Protein AF-A0A1J4KHI9-F1 (afdb_monomer)

Secondary structure (DSSP, 8-state):
---TT--EEEEETTEEEEE-HHHHHHH-HHHHHHHHHTTGGGPPTT-EEEE--EETTEE----HHHHHHHHHHTTT------GGGHHHHHHHHHHTT-HHHHHHHHHHHHHHT-TT-------S--EEEEPGGG---------TT-----------------------------------PPPP-------------------TT---------------------------------------PPS--PPPEEEEEEEE--SSS--EEEEEETTEEEEEEEEETTEEEEEESS---TT-GGGEEEEEEE-SSEEEEEETTEEEEEEEEE-TTT--EEEEEEEEETTEEEEEEEPPPEEPTTT--EE----TTTT--PPP-TT-EEEE-TTS-EEEEEEEEETTEEEEEE-TTS-HHHHHHHHHHHHH-S---GGG--

Mean predicted aligned error: 17.66 Å

Sequence (438 aa):
MSQPHQTFPIRYHGNTFMVDPNLLRKSSRRFSEAFNSNNLNFAPDGTALLFNSNLSGMNLTFTARNVDNFLKLCQNLPTDVQDSEMKEICIIAKMFQADSIFQTGLSFVQGSIDPSFSVPDFSQTCLSLENSNEHSQNYGEFDLLDNFTQPVNSNSSNFNASNTNFNASNTNFSASNQNLKPRNINSASTNSMGGNIHHVENFDDLEFDDDSESSSDKKESQTKTNTNPINNNDDENDENQNVEIPQNIVIPIVYDIRADKSVMKCNKYVMRRNGKVLLSAKKKSGLIVISRGPDVHLSIKSGHVCRIVQQPLYNEINVEGQKIILKYVRCSNSGAISFRVSFNHEGTQLFWNPKYPKVNPKTGQFSLKLSGAHKHVPVPSRRNAVLINSEGRTTYIVRKMAENFFEAECHPDVDPIIVFALALSSIVGPSIDYSLHS

Nearest PDB structures (foldseek):
  3i3n-assembly1_A  TM=7.740E-01  e=7.113E-02  Homo sapiens
  2zol-assembly3_A-2  TM=1.700E-01  e=2.577E+00  Mus musculus

Structure (mmCIF, N/CA/C/O backbone):
data_AF-A0A1J4KHI9-F1
#
_entry.id   AF-A0A1J4KHI9-F1
#
loop_
_atom_site.group_PDB
_atom_site.id
_atom_site.type_symbol
_atom_site.label_atom_id
_atom_site.label_alt_id
_atom_site.label_comp_id
_atom_site.label_asym_id
_atom_site.label_entity_id
_atom_site.label_seq_id
_atom_site.pdbx_PDB_ins_code
_atom_site.Cartn_x
_atom_site.Cartn_y
_atom_site.Cartn_z
_atom_site.occupancy
_atom_site.B_iso_or_equiv
_atom_site.auth_seq_id
_atom_site.auth_comp_id
_atom_site.auth_asym_id
_atom_site.auth_atom_id
_atom_site.pdbx_PDB_model_num
ATOM 1 N N . MET A 1 1 ? -10.294 -13.152 36.898 1.00 49.97 1 MET A N 1
ATOM 2 C CA . MET A 1 1 ? -9.402 -14.203 37.432 1.00 49.97 1 MET A CA 1
ATOM 3 C C . MET A 1 1 ? -8.955 -15.040 36.250 1.00 49.97 1 MET A C 1
ATOM 5 O O . MET A 1 1 ? -9.825 -15.541 35.549 1.00 49.97 1 MET A O 1
ATOM 9 N N . SER A 1 2 ? -7.655 -15.108 35.961 1.00 53.19 2 SER A N 1
ATOM 10 C CA . SER A 1 2 ? -7.140 -16.011 34.926 1.00 53.19 2 SER A CA 1
ATOM 11 C C . SER A 1 2 ? -7.403 -17.454 35.353 1.00 53.19 2 SER A C 1
ATOM 13 O O . SER A 1 2 ? -7.220 -17.802 36.521 1.00 53.19 2 SER A O 1
ATOM 15 N N . GLN A 1 3 ? -7.886 -18.284 34.429 1.00 66.25 3 GLN A N 1
ATOM 16 C CA . GLN A 1 3 ? -8.019 -19.712 34.700 1.00 66.25 3 GLN A CA 1
ATOM 17 C C . GLN A 1 3 ? -6.617 -20.325 34.874 1.00 66.25 3 GLN A C 1
ATOM 19 O O . GLN A 1 3 ? -5.691 -19.899 34.179 1.00 66.25 3 GLN A O 1
ATOM 24 N N . PRO A 1 4 ? -6.432 -21.317 35.767 1.00 70.50 4 PRO A N 1
ATOM 25 C CA . PRO A 1 4 ? -5.114 -21.806 36.202 1.00 70.50 4 PRO A CA 1
ATOM 26 C C . PRO A 1 4 ?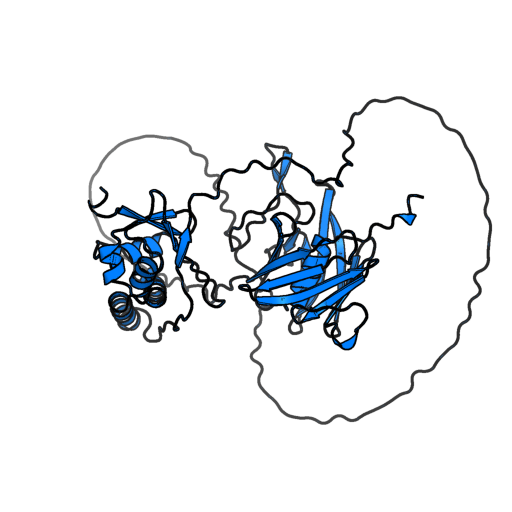 -4.232 -22.442 35.107 1.00 70.50 4 PRO A C 1
ATOM 28 O O . PRO A 1 4 ? -3.116 -22.866 35.397 1.00 70.50 4 PRO A O 1
ATOM 31 N N . HIS A 1 5 ? -4.693 -22.494 33.855 1.00 86.75 5 HIS A N 1
ATOM 32 C CA . HIS A 1 5 ? -4.013 -23.166 32.744 1.00 86.75 5 HIS A CA 1
ATOM 33 C C . HIS A 1 5 ? -3.807 -22.284 31.500 1.00 86.75 5 HIS A C 1
ATOM 35 O O . HIS A 1 5 ? -3.276 -22.759 30.500 1.00 86.75 5 HIS A O 1
ATOM 41 N N . GLN A 1 6 ? -4.161 -20.994 31.556 1.00 92.25 6 GLN A N 1
ATOM 42 C CA . GLN A 1 6 ? -3.912 -20.050 30.460 1.00 92.25 6 GLN A CA 1
ATOM 43 C C . GLN A 1 6 ? -2.478 -19.513 30.509 1.00 92.25 6 GLN A C 1
ATOM 45 O O . GLN A 1 6 ? -2.223 -18.409 30.989 1.00 92.25 6 GLN A O 1
ATOM 50 N N . THR A 1 7 ? -1.529 -20.334 30.066 1.00 92.50 7 THR A N 1
ATOM 51 C CA . THR A 1 7 ? -0.086 -20.101 30.241 1.00 92.50 7 THR A CA 1
ATOM 52 C C . THR A 1 7 ? 0.620 -19.616 28.983 1.00 92.50 7 THR A C 1
ATOM 54 O O . THR A 1 7 ? 1.749 -19.143 29.079 1.00 92.50 7 THR A O 1
ATOM 57 N N . PHE A 1 8 ? -0.013 -19.704 27.811 1.00 92.50 8 PHE A N 1
ATOM 58 C CA . PHE A 1 8 ? 0.641 -19.390 26.544 1.00 92.50 8 PHE A CA 1
ATOM 59 C C . PHE A 1 8 ? 0.089 -18.091 25.930 1.00 92.50 8 PHE A C 1
ATOM 61 O O . PHE A 1 8 ? -1.131 -17.962 25.821 1.00 92.50 8 PHE A O 1
ATOM 68 N N . PRO A 1 9 ? 0.936 -17.127 25.520 1.00 94.50 9 PRO A N 1
ATOM 69 C CA . PRO A 1 9 ? 0.478 -15.887 24.902 1.00 94.50 9 PRO A CA 1
ATOM 70 C C . PRO A 1 9 ? 0.269 -16.024 23.383 1.00 94.50 9 PRO A C 1
ATOM 72 O O . PRO A 1 9 ? 1.150 -16.469 22.644 1.00 94.50 9 PRO A O 1
ATOM 75 N N . ILE A 1 10 ? -0.881 -15.551 22.901 1.00 94.19 10 ILE A N 1
ATOM 76 C CA . ILE A 1 10 ? -1.159 -15.282 21.482 1.00 94.19 10 ILE A CA 1
ATOM 77 C C . ILE A 1 10 ? -1.252 -13.772 21.278 1.00 94.19 10 ILE A C 1
ATOM 79 O O . ILE A 1 10 ? -1.937 -13.088 22.035 1.00 94.19 10 ILE A O 1
ATOM 83 N N . ARG A 1 11 ? -0.582 -13.242 20.253 1.00 92.75 11 ARG A N 1
ATOM 84 C CA . ARG A 1 11 ? -0.546 -11.808 19.948 1.00 92.75 11 ARG A CA 1
ATOM 85 C C . ARG A 1 11 ? -1.284 -11.489 18.657 1.00 92.75 11 ARG A C 1
ATOM 87 O O . ARG A 1 11 ? -1.104 -12.175 17.654 1.00 92.75 11 ARG A O 1
ATOM 94 N N . TYR A 1 12 ? -2.090 -10.431 18.682 1.00 93.00 12 TYR A N 1
ATOM 95 C CA . TYR A 1 12 ? -2.838 -9.942 17.522 1.00 93.00 12 TYR A CA 1
ATOM 96 C C . TYR A 1 12 ? -3.075 -8.429 17.630 1.00 93.00 12 TYR A C 1
ATOM 98 O O . TYR A 1 12 ? -3.654 -7.958 18.610 1.00 93.00 12 TYR A O 1
ATOM 106 N N . HIS A 1 13 ? -2.602 -7.657 16.641 1.00 86.12 13 HIS A N 1
ATOM 107 C CA . HIS A 1 13 ? -2.684 -6.183 16.596 1.00 86.12 13 HIS A CA 1
ATOM 108 C C . HIS A 1 13 ? -2.353 -5.492 17.935 1.00 86.12 13 HIS A C 1
ATOM 110 O O . HIS A 1 13 ? -3.096 -4.640 18.416 1.00 86.12 13 HIS A O 1
ATOM 116 N N . GLY A 1 14 ? -1.252 -5.895 18.577 1.00 85.31 14 GLY A N 1
ATOM 117 C CA . GLY A 1 14 ? -0.797 -5.326 19.854 1.00 85.31 14 GLY A CA 1
ATOM 118 C C . GLY A 1 14 ? -1.519 -5.847 21.104 1.00 85.31 14 GLY A C 1
ATOM 119 O O . GLY A 1 14 ? -1.066 -5.582 22.214 1.00 85.31 14 GLY A O 1
ATOM 120 N N . ASN A 1 15 ? -2.588 -6.631 20.954 1.00 91.94 15 ASN A N 1
ATOM 121 C CA . ASN A 1 15 ? -3.256 -7.304 22.067 1.00 91.94 15 ASN A CA 1
ATOM 122 C C . ASN A 1 15 ? -2.587 -8.651 22.351 1.00 91.94 15 ASN A C 1
ATOM 124 O O . ASN A 1 15 ? -2.115 -9.319 21.430 1.00 91.94 15 ASN A O 1
ATOM 128 N N . THR A 1 16 ? -2.563 -9.052 23.624 1.00 94.19 16 THR A N 1
ATOM 129 C CA . THR A 1 16 ? -2.063 -10.362 24.065 1.00 94.19 16 THR A CA 1
ATOM 130 C C . THR A 1 16 ? -3.185 -11.137 24.747 1.00 94.19 16 THR A C 1
ATOM 132 O O . THR A 1 16 ? -3.760 -10.663 25.723 1.00 94.19 16 THR A O 1
ATOM 135 N N . PHE A 1 17 ? -3.459 -12.339 24.251 1.00 95.19 17 PHE A N 1
ATOM 136 C CA . PHE A 1 17 ? -4.477 -13.255 24.750 1.00 95.19 17 PHE A CA 1
ATOM 137 C C . PHE A 1 17 ? -3.790 -14.455 25.391 1.00 95.19 17 PHE A C 1
ATOM 139 O O . PHE A 1 17 ? -3.015 -15.153 24.736 1.00 95.19 17 PHE A O 1
ATOM 146 N N . MET A 1 18 ? -4.062 -14.694 26.671 1.00 94.88 18 MET A N 1
ATOM 147 C CA . MET A 1 18 ? -3.533 -15.860 27.376 1.00 94.88 18 MET A CA 1
ATOM 148 C C . MET A 1 18 ? -4.454 -17.055 27.151 1.00 94.88 18 MET A C 1
ATOM 150 O O . MET A 1 18 ? -5.661 -16.965 27.376 1.00 94.88 18 MET A O 1
ATOM 154 N N . VAL A 1 19 ? -3.887 -18.177 26.716 1.00 95.25 19 VAL A N 1
ATOM 155 C CA . VAL A 1 19 ? -4.645 -19.373 26.335 1.00 95.25 19 VAL A CA 1
ATOM 156 C C . VAL A 1 19 ? -4.054 -20.640 26.939 1.00 95.25 19 VAL A C 1
ATOM 158 O O . VAL A 1 19 ? -2.863 -20.700 27.251 1.00 95.25 19 VAL A O 1
ATOM 161 N N . ASP A 1 20 ? -4.894 -21.663 27.098 1.00 95.00 20 ASP A N 1
ATOM 162 C CA . ASP A 1 20 ? -4.452 -23.027 27.378 1.00 95.00 20 ASP A CA 1
ATOM 163 C C . ASP A 1 20 ? -4.023 -23.707 26.061 1.00 95.00 20 ASP A C 1
ATOM 165 O O . ASP A 1 20 ? -4.872 -23.995 25.203 1.00 95.00 20 ASP A O 1
ATOM 169 N N . PRO A 1 21 ? -2.721 -23.993 25.873 1.00 93.94 21 PRO A N 1
ATOM 170 C CA . PRO A 1 21 ? -2.224 -24.585 24.637 1.00 93.94 21 PRO A CA 1
ATOM 171 C C . PRO A 1 21 ? -2.763 -26.005 24.403 1.00 93.94 21 PRO A C 1
ATOM 173 O O . PRO A 1 21 ? -2.894 -26.427 23.256 1.00 93.94 21 PRO A O 1
ATOM 176 N N . ASN A 1 22 ? -3.107 -26.767 25.446 1.00 94.25 22 ASN A N 1
ATOM 177 C CA . ASN A 1 22 ? -3.648 -28.119 25.282 1.00 94.25 22 ASN A CA 1
ATOM 178 C C . ASN A 1 22 ? -5.052 -28.087 24.684 1.00 94.25 22 ASN A C 1
ATOM 180 O O . ASN A 1 22 ? -5.354 -28.861 23.773 1.00 94.25 22 ASN A O 1
ATOM 184 N N . LEU A 1 23 ? -5.892 -27.174 25.172 1.00 95.69 23 LEU A N 1
ATOM 185 C CA . LEU A 1 23 ? -7.250 -27.012 24.667 1.00 95.69 23 LEU A CA 1
ATOM 186 C C . LEU A 1 23 ? -7.248 -26.481 23.232 1.00 95.69 23 LEU A C 1
ATOM 188 O O . LEU A 1 23 ? -7.952 -27.031 22.388 1.00 95.69 23 LEU A O 1
ATOM 192 N N . LEU A 1 24 ? -6.389 -25.504 22.924 1.00 95.50 24 LEU A N 1
ATOM 193 C CA . LEU A 1 24 ? -6.248 -24.972 21.565 1.00 95.50 24 LEU A CA 1
ATOM 194 C C . LEU A 1 24 ? -5.790 -26.023 20.548 1.00 95.50 24 LEU A C 1
ATOM 196 O O . LEU A 1 24 ? -6.350 -26.111 19.457 1.00 95.50 24 LEU A O 1
ATOM 200 N N . ARG A 1 25 ? -4.796 -26.854 20.897 1.00 95.31 25 ARG A N 1
ATOM 201 C CA . ARG A 1 25 ? -4.344 -27.957 20.027 1.00 95.31 25 ARG A CA 1
ATOM 202 C C . ARG A 1 25 ? -5.456 -28.958 19.733 1.00 95.31 25 ARG A C 1
ATOM 204 O O . ARG A 1 25 ? -5.488 -29.542 18.655 1.00 95.31 25 ARG A O 1
ATOM 211 N N . LYS A 1 26 ? -6.343 -29.184 20.704 1.00 96.75 26 LYS A N 1
ATOM 212 C CA . LYS A 1 26 ? -7.462 -30.117 20.565 1.00 96.75 26 LYS A CA 1
ATOM 213 C C . LYS A 1 26 ? -8.580 -29.543 19.694 1.00 96.75 26 LYS A C 1
ATOM 215 O O . LYS A 1 26 ? -9.210 -30.300 18.962 1.00 96.75 26 LYS A O 1
ATOM 220 N N . SER A 1 27 ? -8.839 -28.241 19.784 1.00 97.25 27 SER A N 1
ATOM 221 C CA . SER A 1 27 ? -9.936 -27.582 19.066 1.00 97.25 27 SER A CA 1
ATOM 222 C C . SER A 1 27 ? -9.575 -27.124 17.653 1.00 97.25 27 SER A C 1
ATOM 224 O O . SER A 1 27 ? -10.480 -26.941 16.845 1.00 97.25 27 SER A O 1
ATOM 226 N N . SER A 1 28 ? -8.287 -26.978 17.325 1.00 97.38 28 SER A N 1
ATOM 227 C CA . SER A 1 28 ? -7.820 -26.478 16.027 1.00 97.38 28 SER A CA 1
ATOM 228 C C . SER A 1 28 ? -6.613 -27.255 15.509 1.00 97.38 28 SER A C 1
ATOM 230 O O . SER A 1 28 ? -5.569 -27.359 16.163 1.00 97.38 28 SER A O 1
ATOM 232 N N . ARG A 1 29 ? -6.723 -27.724 14.262 1.00 96.06 29 ARG A N 1
ATOM 233 C CA . ARG A 1 29 ? -5.625 -28.415 13.577 1.00 96.06 29 ARG A CA 1
ATOM 234 C C . ARG A 1 29 ? -4.435 -27.492 13.323 1.00 96.06 29 ARG A C 1
ATOM 236 O O . ARG A 1 29 ? -3.304 -27.904 13.558 1.00 96.06 29 ARG A O 1
ATOM 243 N N . ARG A 1 30 ? -4.674 -26.231 12.940 1.00 93.38 30 ARG A N 1
ATOM 244 C CA . ARG A 1 30 ? -3.602 -25.245 12.716 1.00 93.38 30 ARG A CA 1
ATOM 245 C C . ARG A 1 30 ? -2.830 -24.920 13.989 1.00 93.38 30 ARG A C 1
ATOM 247 O O . ARG A 1 30 ? -1.606 -24.831 13.933 1.00 93.38 30 ARG A O 1
ATOM 254 N N . PHE A 1 31 ? -3.505 -24.784 15.134 1.00 94.75 31 PHE A N 1
ATOM 255 C CA . PHE A 1 31 ? -2.802 -24.641 16.409 1.00 94.75 31 PHE A CA 1
ATOM 256 C C . PHE A 1 31 ? -2.003 -25.908 16.729 1.00 94.75 31 PHE A C 1
ATOM 258 O O . PHE A 1 31 ? -0.826 -25.801 17.059 1.00 94.75 31 PHE A O 1
ATOM 265 N N . SER A 1 32 ? -2.586 -27.100 16.561 1.00 94.38 32 SER A N 1
ATOM 266 C CA . SER A 1 32 ? -1.867 -28.373 16.732 1.00 94.38 32 SER A CA 1
ATOM 267 C C . SER A 1 32 ? -0.575 -28.438 15.912 1.00 94.38 32 SER A C 1
ATOM 269 O O . SER A 1 32 ? 0.496 -28.685 16.466 1.00 94.38 32 SER A O 1
ATOM 271 N N . GLU A 1 33 ? -0.650 -28.126 14.618 1.00 92.44 33 GLU A N 1
ATOM 272 C CA . GLU A 1 33 ? 0.505 -28.039 13.721 1.00 92.44 33 GLU A CA 1
ATOM 273 C C . GLU A 1 33 ? 1.526 -27.007 14.214 1.00 92.44 33 GLU A C 1
ATOM 275 O O . GLU A 1 33 ? 2.690 -27.349 14.401 1.00 92.44 33 GLU A O 1
ATOM 280 N N . ALA A 1 34 ? 1.100 -25.775 14.506 1.00 89.44 34 ALA A N 1
ATOM 281 C CA . ALA A 1 34 ? 1.994 -24.705 14.948 1.00 89.44 34 ALA A CA 1
ATOM 282 C C . ALA A 1 34 ? 2.731 -25.043 16.256 1.00 89.44 34 ALA A C 1
ATOM 284 O O . ALA A 1 34 ? 3.924 -24.761 16.380 1.00 89.44 34 ALA A O 1
ATOM 285 N N . PHE A 1 35 ? 2.056 -25.674 17.221 1.00 89.00 35 PHE A N 1
ATOM 286 C CA . PHE A 1 35 ? 2.678 -26.110 18.473 1.00 89.00 35 PHE A CA 1
ATOM 287 C C . PHE A 1 35 ? 3.659 -27.273 18.269 1.00 89.00 35 PHE A C 1
ATOM 289 O O . PHE A 1 35 ? 4.725 -27.286 18.889 1.00 89.00 35 PHE A O 1
ATOM 296 N N . ASN A 1 36 ? 3.332 -28.222 17.387 1.00 88.56 36 ASN A N 1
ATOM 297 C CA . ASN A 1 36 ? 4.171 -29.392 17.124 1.00 88.56 36 ASN A CA 1
ATOM 298 C C . ASN A 1 36 ? 5.398 -29.049 16.265 1.00 88.56 36 ASN A C 1
ATOM 300 O O . ASN A 1 36 ? 6.500 -29.493 16.572 1.00 88.56 36 ASN A O 1
ATOM 304 N N . SER A 1 37 ? 5.236 -28.236 15.218 1.00 83.06 37 SER A N 1
ATOM 305 C CA . SER A 1 37 ? 6.321 -27.866 14.299 1.00 83.06 37 SER A CA 1
ATOM 306 C C . SER A 1 37 ? 7.402 -27.010 14.955 1.00 83.06 37 SER A C 1
ATOM 308 O O . SER A 1 37 ? 8.563 -27.091 14.567 1.00 83.06 37 SER A O 1
ATOM 310 N N . ASN A 1 38 ? 7.038 -26.208 15.955 1.00 75.56 38 ASN A N 1
ATOM 311 C CA . ASN A 1 38 ? 7.952 -25.261 16.592 1.00 75.56 38 ASN A CA 1
ATOM 312 C C . ASN A 1 38 ? 8.567 -25.785 17.904 1.00 75.56 38 ASN A C 1
ATOM 314 O O . ASN A 1 38 ? 9.221 -25.020 18.607 1.00 75.56 38 ASN A O 1
ATOM 318 N N . ASN A 1 39 ? 8.355 -27.061 18.265 1.00 74.94 39 ASN A N 1
ATOM 319 C CA . ASN A 1 39 ? 8.788 -27.639 19.550 1.00 74.94 39 ASN A CA 1
ATOM 320 C C . ASN A 1 39 ? 8.387 -26.782 20.772 1.00 74.94 39 ASN A C 1
ATOM 322 O O . ASN A 1 39 ? 9.093 -26.731 21.780 1.00 74.94 39 ASN A O 1
ATOM 326 N N . LEU A 1 40 ? 7.219 -26.132 20.701 1.00 72.19 40 LEU A N 1
ATOM 327 C CA . LEU A 1 40 ? 6.768 -25.140 21.686 1.00 72.19 40 LEU A CA 1
ATOM 328 C C . LEU A 1 40 ? 6.477 -25.727 23.075 1.00 72.19 40 LEU A C 1
ATOM 330 O O . LEU A 1 40 ? 6.295 -24.977 24.027 1.00 72.19 40 LEU A O 1
ATOM 334 N N . ASN A 1 41 ? 6.494 -27.055 23.224 1.00 63.06 41 ASN A N 1
ATOM 335 C CA . ASN A 1 41 ? 6.430 -27.709 24.534 1.00 63.06 41 ASN A CA 1
ATOM 336 C C . ASN A 1 41 ? 7.620 -27.329 25.449 1.00 63.06 41 ASN A C 1
ATOM 338 O O . ASN A 1 41 ? 7.532 -27.543 26.654 1.00 63.06 41 ASN A O 1
ATOM 342 N N . PHE A 1 42 ? 8.707 -26.771 24.894 1.00 58.62 42 PHE A N 1
ATOM 343 C CA . PHE A 1 42 ? 9.913 -26.339 25.618 1.00 58.62 42 PHE A CA 1
ATOM 344 C C . PHE A 1 42 ? 10.292 -24.878 25.338 1.00 58.62 42 PHE A C 1
ATOM 346 O O . PHE A 1 42 ? 11.461 -24.509 25.451 1.00 58.62 42 PHE A O 1
ATOM 353 N N . ALA A 1 43 ? 9.334 -24.058 24.901 1.00 61.00 43 ALA A N 1
ATOM 354 C CA . ALA A 1 43 ? 9.630 -22.686 24.514 1.00 61.00 43 ALA A CA 1
ATOM 355 C C . ALA A 1 43 ? 10.197 -21.899 25.710 1.00 61.00 43 ALA A C 1
ATOM 357 O O . ALA A 1 43 ? 9.613 -21.964 26.794 1.00 61.00 43 ALA A O 1
ATOM 358 N N . PRO A 1 44 ? 11.307 -21.159 25.542 1.00 65.25 44 PRO A N 1
ATOM 359 C CA . PRO A 1 44 ? 11.802 -20.275 26.586 1.00 65.25 44 PRO A CA 1
ATOM 360 C C . PRO A 1 44 ? 10.761 -19.200 26.924 1.00 65.25 44 PRO A C 1
ATOM 362 O O . PRO A 1 44 ? 9.935 -18.822 26.079 1.00 65.25 44 PRO A O 1
ATOM 365 N N . ASP A 1 45 ? 10.831 -18.700 28.159 1.00 70.88 45 ASP A N 1
ATOM 366 C CA . ASP A 1 45 ? 9.985 -17.615 28.650 1.00 70.88 45 ASP A CA 1
ATOM 367 C C . ASP A 1 45 ? 9.966 -16.446 27.651 1.00 70.88 45 ASP A C 1
ATOM 369 O O . ASP A 1 45 ? 11.004 -15.962 27.196 1.00 70.88 45 ASP A O 1
ATOM 373 N N . GLY A 1 46 ? 8.760 -15.998 27.294 1.00 75.12 46 GLY A N 1
ATOM 374 C CA . GLY A 1 46 ? 8.551 -14.889 26.359 1.00 75.12 46 GLY A CA 1
ATOM 375 C C . GLY A 1 46 ? 8.281 -15.284 24.905 1.00 75.12 46 GLY A C 1
ATOM 376 O O . GLY A 1 46 ? 8.095 -14.392 24.080 1.00 75.12 46 GLY A O 1
ATOM 377 N N . THR A 1 47 ? 8.205 -16.578 24.581 1.00 84.38 47 THR A N 1
ATOM 378 C CA . THR A 1 47 ? 7.755 -17.025 23.252 1.00 84.38 47 THR A CA 1
ATOM 379 C C . THR A 1 47 ? 6.249 -16.798 23.083 1.00 84.38 47 THR A C 1
ATOM 381 O O . THR A 1 47 ? 5.465 -17.189 23.948 1.00 84.38 47 THR A O 1
ATOM 384 N N . ALA A 1 48 ? 5.835 -16.206 21.959 1.00 87.31 48 ALA A N 1
ATOM 385 C CA . ALA A 1 48 ? 4.428 -15.996 21.614 1.00 87.31 48 ALA A CA 1
ATOM 386 C C . ALA A 1 48 ? 4.117 -16.469 20.188 1.00 87.31 48 ALA A C 1
ATOM 388 O O . ALA A 1 48 ? 4.982 -16.468 19.308 1.00 87.31 48 ALA A O 1
ATOM 389 N N . LEU A 1 49 ? 2.860 -16.851 19.953 1.00 87.94 49 LEU A N 1
ATOM 390 C CA . LEU A 1 49 ? 2.345 -17.042 18.597 1.00 87.94 49 LEU A CA 1
ATOM 391 C C . LEU A 1 49 ? 1.708 -15.743 18.108 1.00 87.94 49 LEU A C 1
ATOM 393 O O . LEU A 1 49 ? 0.822 -15.194 18.762 1.00 87.94 49 LEU A O 1
ATOM 397 N N . LEU A 1 50 ? 2.136 -15.280 16.940 1.00 85.06 50 LEU A N 1
ATOM 398 C CA . LEU A 1 50 ? 1.539 -14.151 16.247 1.00 85.06 50 LEU A CA 1
ATOM 399 C C . LEU A 1 50 ? 0.412 -14.655 15.344 1.00 85.06 50 LEU A C 1
ATOM 401 O O . LEU A 1 50 ? 0.631 -15.490 14.461 1.00 85.06 50 LEU A O 1
ATOM 405 N N . PHE A 1 51 ? -0.790 -14.142 15.577 1.00 88.69 51 PHE A N 1
ATOM 406 C CA . PHE A 1 51 ? -1.947 -14.353 14.720 1.00 88.69 51 PHE A CA 1
ATOM 407 C C . PHE A 1 51 ? -1.830 -13.414 13.517 1.00 88.69 51 PHE A C 1
ATOM 409 O O . PHE A 1 51 ? -1.918 -12.195 13.658 1.00 88.69 51 PHE A O 1
ATOM 416 N N . ASN A 1 52 ? -1.669 -13.987 12.327 1.00 81.12 52 ASN A N 1
ATOM 417 C CA . ASN A 1 52 ? -1.615 -13.255 11.068 1.00 81.12 52 ASN A CA 1
ATOM 418 C C . ASN A 1 52 ? -2.936 -13.429 10.322 1.00 81.12 52 ASN A C 1
ATOM 420 O O . ASN A 1 52 ? -3.260 -14.524 9.860 1.00 81.12 52 ASN A O 1
ATOM 424 N N . SER A 1 53 ? -3.686 -12.341 10.173 1.00 76.25 53 SER A N 1
ATOM 425 C CA . SER A 1 53 ? -4.943 -12.335 9.420 1.00 76.25 53 SER A CA 1
ATOM 426 C C . SER A 1 53 ? -4.763 -12.014 7.926 1.00 76.25 53 SER A C 1
ATOM 428 O O . SER A 1 53 ? -5.691 -12.174 7.136 1.00 76.25 53 SER A O 1
ATOM 430 N N . ASN A 1 54 ? -3.541 -11.664 7.510 1.00 66.44 54 ASN A N 1
ATOM 431 C CA . ASN A 1 54 ? -3.157 -11.477 6.111 1.00 66.44 54 ASN A CA 1
ATOM 432 C C . ASN A 1 54 ? -2.996 -12.831 5.394 1.00 66.44 54 ASN A C 1
ATOM 434 O O . ASN A 1 54 ? -1.893 -13.375 5.333 1.00 66.44 54 ASN A O 1
ATOM 438 N N . LEU A 1 55 ? -4.080 -13.381 4.833 1.00 60.28 55 LEU A N 1
ATOM 439 C CA . LEU A 1 55 ? -4.047 -14.623 4.048 1.00 60.28 55 LEU A CA 1
ATOM 440 C C . LEU A 1 55 ? -4.421 -14.380 2.583 1.00 60.28 55 LEU A C 1
ATOM 442 O O . LEU A 1 55 ? -5.437 -13.769 2.274 1.00 60.28 55 LEU A O 1
ATOM 446 N N . SER A 1 56 ? -3.628 -14.930 1.657 1.00 50.06 56 SER A N 1
ATOM 447 C CA . SER A 1 56 ? -3.986 -15.114 0.237 1.00 50.06 56 SER A CA 1
ATOM 448 C C . SER A 1 56 ? -4.527 -13.878 -0.502 1.00 50.06 56 SER A C 1
ATOM 450 O O . SER A 1 56 ? -5.278 -14.014 -1.462 1.00 50.06 56 SER A O 1
ATOM 452 N N . GLY A 1 57 ? -4.122 -12.668 -0.108 1.00 51.06 57 GLY A N 1
ATOM 453 C CA . GLY A 1 57 ? -4.590 -11.434 -0.749 1.00 51.06 57 GLY A CA 1
ATOM 454 C C . GLY A 1 57 ? -5.981 -10.970 -0.309 1.00 51.06 57 GLY A C 1
ATOM 455 O O . GLY A 1 57 ? -6.447 -9.965 -0.836 1.00 51.06 57 GLY A O 1
ATOM 456 N N . MET A 1 58 ? -6.595 -11.645 0.666 1.00 53.97 58 MET A N 1
ATOM 457 C CA . MET A 1 58 ? -7.716 -11.126 1.441 1.00 53.97 58 MET A CA 1
ATOM 458 C C . MET A 1 58 ? -7.146 -10.488 2.706 1.00 53.97 58 MET A C 1
ATOM 460 O O . MET A 1 58 ? -6.510 -11.160 3.519 1.00 53.97 58 MET A O 1
ATOM 464 N N . ASN A 1 59 ? -7.324 -9.178 2.854 1.00 58.69 59 ASN A N 1
ATOM 465 C CA . ASN A 1 59 ? -6.920 -8.484 4.069 1.00 58.69 59 ASN A CA 1
ATOM 466 C C . ASN A 1 59 ? -8.039 -8.612 5.103 1.00 58.69 59 ASN A C 1
ATOM 468 O O . ASN A 1 59 ? -8.821 -7.696 5.310 1.00 58.69 59 ASN A O 1
ATOM 472 N N . LEU A 1 60 ? -8.186 -9.797 5.685 1.00 77.06 60 LEU A N 1
ATOM 473 C CA . LEU A 1 60 ? -9.187 -9.996 6.721 1.00 77.06 60 LEU A CA 1
ATOM 474 C C . LEU A 1 60 ? -8.693 -9.281 7.979 1.00 77.06 60 LEU A C 1
ATOM 476 O O . LEU A 1 60 ? -7.651 -9.629 8.526 1.00 77.06 60 LEU A O 1
ATOM 480 N N . THR A 1 61 ? -9.413 -8.266 8.437 1.00 80.44 61 THR A N 1
ATOM 481 C CA . THR A 1 61 ? -9.141 -7.615 9.721 1.00 80.44 61 THR A CA 1
ATOM 482 C C . THR A 1 61 ? -10.257 -7.970 10.681 1.00 80.44 61 THR A C 1
ATOM 484 O O . THR A 1 61 ? -11.392 -7.545 10.498 1.00 80.44 61 THR A O 1
ATOM 487 N N . PHE A 1 62 ? -9.931 -8.744 11.709 1.00 92.19 62 PHE A N 1
ATOM 488 C CA . PHE A 1 62 ? -10.854 -9.070 12.791 1.00 92.19 62 PHE A CA 1
ATOM 489 C C . PHE A 1 62 ? -10.696 -8.079 13.934 1.00 92.19 62 PHE A C 1
ATOM 491 O O . PHE A 1 62 ? -9.591 -7.592 14.205 1.00 92.19 62 PHE A O 1
ATOM 498 N N . THR A 1 63 ? -11.776 -7.830 14.663 1.00 91.31 63 THR A N 1
ATOM 499 C CA . THR A 1 63 ? -11.685 -7.094 15.925 1.00 91.31 63 THR A CA 1
ATOM 500 C C . THR A 1 63 ? -10.949 -7.931 16.980 1.00 91.31 63 THR A C 1
ATOM 502 O O . THR A 1 63 ? -11.001 -9.163 16.978 1.00 91.31 63 THR A O 1
ATOM 505 N N . ALA A 1 64 ? -10.283 -7.272 17.934 1.00 93.19 64 ALA A N 1
ATOM 506 C CA . ALA A 1 64 ? -9.657 -7.962 19.069 1.00 93.19 64 ALA A CA 1
ATOM 507 C C . ALA A 1 64 ? -10.676 -8.796 19.874 1.00 93.19 64 ALA A C 1
ATOM 509 O O . ALA A 1 64 ? -10.333 -9.854 20.395 1.00 93.19 64 ALA A O 1
ATOM 510 N N . ARG A 1 65 ? -11.936 -8.342 19.921 1.00 96.56 65 ARG A N 1
ATOM 511 C CA . ARG A 1 65 ? -13.059 -9.030 20.565 1.00 96.56 65 ARG A CA 1
ATOM 512 C C . ARG A 1 65 ? -13.419 -10.339 19.861 1.00 96.56 65 ARG A C 1
ATOM 514 O O . ARG A 1 65 ? -13.554 -11.355 20.534 1.00 96.56 65 ARG A O 1
ATOM 521 N N . ASN A 1 66 ? -13.504 -10.346 18.531 1.00 96.88 66 ASN A N 1
ATOM 522 C CA . ASN A 1 66 ? -13.809 -11.565 17.775 1.00 96.88 66 ASN A CA 1
ATOM 523 C C . ASN A 1 66 ? -12.687 -12.601 17.893 1.00 96.88 66 ASN A C 1
ATOM 525 O O . ASN A 1 66 ? -12.961 -13.793 18.039 1.00 96.88 66 ASN A O 1
ATOM 529 N N . VAL A 1 67 ? -11.428 -12.154 17.925 1.00 97.00 67 VAL A N 1
ATOM 530 C CA . VAL A 1 67 ? -10.288 -13.039 18.203 1.00 97.00 67 VAL A CA 1
ATOM 531 C C . VAL A 1 67 ? -10.365 -13.610 19.623 1.00 97.00 67 VAL A C 1
ATOM 533 O O . VAL A 1 67 ? -10.243 -14.822 19.785 1.00 97.00 67 VAL A O 1
ATOM 536 N N . ASP A 1 68 ? -10.626 -12.787 20.642 1.00 97.31 68 ASP A N 1
ATOM 537 C CA . ASP A 1 68 ? -10.788 -13.248 22.030 1.00 97.31 68 ASP A CA 1
ATOM 538 C C . ASP A 1 68 ? -11.921 -14.273 22.175 1.00 97.31 68 ASP A C 1
ATOM 540 O O . ASP A 1 68 ? -11.732 -15.347 22.749 1.00 97.31 68 ASP A O 1
ATOM 544 N N . ASN A 1 69 ? -13.088 -13.981 21.598 1.00 98.06 69 ASN A N 1
ATOM 545 C CA . ASN A 1 69 ? -14.241 -14.874 21.623 1.00 98.06 69 ASN A CA 1
ATOM 546 C C . ASN A 1 69 ? -13.946 -16.201 20.916 1.00 98.06 69 ASN A C 1
ATOM 548 O O . ASN A 1 69 ? -14.217 -17.262 21.475 1.00 98.06 69 ASN A O 1
ATOM 552 N N . PHE A 1 70 ? -13.307 -16.180 19.745 1.00 98.12 70 PHE A N 1
ATOM 553 C CA . PHE A 1 70 ? -12.864 -17.404 19.078 1.00 98.12 70 PHE A CA 1
ATOM 554 C C . PHE A 1 70 ? -11.894 -18.227 19.946 1.00 98.12 70 PHE A C 1
ATOM 556 O O . PHE A 1 70 ? -12.047 -19.446 20.075 1.00 98.12 70 PHE A O 1
ATOM 563 N N . LEU A 1 71 ? -10.914 -17.576 20.580 1.00 97.50 71 LEU A N 1
ATOM 564 C CA . LEU A 1 71 ? -9.956 -18.246 21.463 1.00 97.50 71 LEU A CA 1
ATOM 565 C C . LEU A 1 71 ? -10.633 -18.824 22.714 1.00 97.50 71 LEU A C 1
ATOM 567 O O . LEU A 1 71 ? -10.253 -19.906 23.167 1.00 97.50 71 LEU A O 1
ATOM 571 N N . LYS A 1 72 ? -11.647 -18.153 23.267 1.00 97.25 72 LYS A N 1
ATOM 572 C CA . LYS A 1 72 ? -12.475 -18.674 24.366 1.00 97.25 72 LYS A CA 1
ATOM 573 C C . LYS A 1 72 ? -13.307 -19.880 23.931 1.00 97.25 72 LYS A C 1
ATOM 575 O O . LYS A 1 72 ? -13.302 -20.885 24.643 1.00 97.25 72 LYS A O 1
ATOM 580 N N . LEU A 1 73 ? -13.926 -19.840 22.748 1.00 97.88 73 LEU A N 1
ATOM 581 C CA . LEU A 1 73 ? -14.650 -20.982 22.170 1.00 97.88 73 LEU A CA 1
ATOM 582 C C . LEU A 1 73 ? -13.730 -22.198 21.990 1.00 97.88 73 LEU A C 1
ATOM 584 O O . LEU A 1 73 ? -14.095 -23.310 22.365 1.00 97.88 73 LEU A O 1
ATOM 588 N N . CYS A 1 74 ? -12.495 -21.991 21.523 1.00 97.62 74 CYS A N 1
ATOM 589 C CA . CYS A 1 74 ? -11.479 -23.047 21.414 1.00 97.62 74 CYS A CA 1
ATOM 590 C C . CYS A 1 74 ? -11.130 -23.715 22.757 1.00 97.62 74 CYS A C 1
ATOM 592 O O . CYS A 1 74 ? -10.595 -24.826 22.772 1.00 97.62 74 CYS A O 1
ATOM 594 N N . GLN A 1 75 ? -11.414 -23.044 23.874 1.00 96.31 75 GLN A N 1
ATOM 595 C CA . GLN A 1 75 ? -11.156 -23.497 25.241 1.00 96.31 75 GLN A CA 1
ATOM 596 C C . GLN A 1 75 ? -12.437 -23.936 25.973 1.00 96.31 75 GLN A C 1
ATOM 598 O O . GLN A 1 75 ? -12.367 -24.282 27.149 1.00 96.31 75 GLN A O 1
ATOM 603 N N . ASN A 1 76 ? -13.595 -23.946 25.299 1.00 96.19 76 ASN A N 1
ATOM 604 C CA . ASN A 1 76 ? -14.916 -24.156 25.908 1.00 96.19 76 ASN A CA 1
ATOM 605 C C . ASN A 1 76 ? -15.205 -23.196 27.078 1.00 96.19 76 ASN A C 1
ATOM 607 O O . ASN A 1 76 ? -15.840 -23.572 28.065 1.00 96.19 76 ASN A O 1
ATOM 611 N N . LEU A 1 77 ? -14.706 -21.964 26.990 1.00 95.69 77 LEU A N 1
ATOM 612 C CA . LEU A 1 77 ? -14.993 -20.916 27.963 1.00 95.69 77 LEU A CA 1
ATOM 613 C C . LEU A 1 77 ? -16.263 -20.152 27.559 1.00 95.69 77 LEU A C 1
ATOM 615 O O . LEU A 1 77 ? -16.546 -20.047 26.365 1.00 95.69 77 LEU A O 1
ATOM 619 N N . PRO A 1 78 ? -17.016 -19.590 28.523 1.00 96.44 78 PRO A N 1
ATOM 620 C CA . PRO A 1 78 ? -18.172 -18.753 28.219 1.00 96.44 78 PRO A CA 1
ATOM 621 C C . PRO A 1 78 ? -17.801 -17.550 27.344 1.00 96.44 78 PR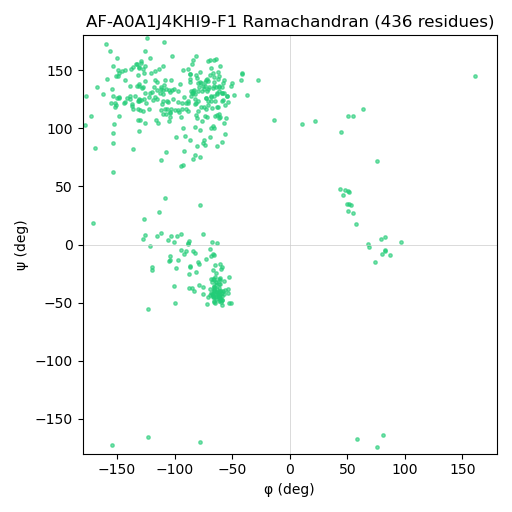O A C 1
ATOM 623 O O . PRO A 1 78 ? -16.782 -16.892 27.579 1.00 96.44 78 PRO A O 1
ATOM 626 N N . THR A 1 79 ? -18.660 -17.241 26.375 1.00 96.31 79 THR A N 1
ATOM 627 C CA . THR A 1 79 ? -18.529 -16.094 25.467 1.00 96.31 79 THR A CA 1
ATOM 628 C C . THR A 1 79 ? -19.862 -15.386 25.297 1.00 96.31 79 THR A C 1
ATOM 630 O O . THR A 1 79 ? -20.910 -16.021 25.369 1.00 96.31 79 THR A O 1
ATOM 633 N N . ASP A 1 80 ? -19.813 -14.097 24.994 1.00 96.06 80 ASP A N 1
ATOM 634 C CA . ASP A 1 80 ? -20.954 -13.229 24.702 1.00 96.06 80 ASP A CA 1
ATOM 635 C C . ASP A 1 80 ? -21.014 -12.864 23.205 1.00 96.06 80 ASP A C 1
ATOM 637 O O . ASP A 1 80 ? -21.279 -11.711 22.853 1.00 96.06 80 ASP A O 1
ATOM 641 N N . VAL A 1 81 ? -20.720 -13.843 22.334 1.00 96.75 81 VAL A N 1
ATOM 642 C CA . VAL A 1 81 ? -20.747 -13.680 20.870 1.00 96.75 81 VAL A CA 1
ATOM 643 C C . VAL A 1 81 ? -22.136 -13.235 20.435 1.00 96.75 81 VAL A C 1
ATOM 645 O O . VAL A 1 81 ? -23.121 -13.910 20.728 1.00 96.75 81 VAL A O 1
ATOM 648 N N . GLN A 1 82 ? -22.192 -12.111 19.731 1.00 96.56 82 GLN A N 1
ATOM 649 C CA . GLN A 1 82 ? -23.422 -11.582 19.151 1.00 96.56 82 GLN A CA 1
ATOM 650 C C . GLN A 1 82 ? -23.696 -12.220 17.785 1.00 96.56 82 GLN A C 1
ATOM 652 O O . GLN A 1 82 ? -22.771 -12.622 17.077 1.00 96.56 82 GLN A O 1
ATOM 657 N N . ASP A 1 83 ? -24.961 -12.244 17.366 1.00 96.44 83 ASP A N 1
ATOM 658 C CA . ASP A 1 83 ? -25.363 -12.783 16.059 1.00 96.44 83 ASP A CA 1
ATOM 659 C C . ASP A 1 83 ? -24.615 -12.098 14.903 1.00 96.44 83 ASP A C 1
ATOM 661 O O . ASP A 1 83 ? -24.138 -12.760 13.978 1.00 96.44 83 ASP A O 1
ATOM 665 N N . SER A 1 84 ? -24.408 -10.781 15.005 1.00 94.06 84 SER A N 1
ATOM 666 C CA . SER A 1 84 ? -23.639 -9.985 14.040 1.00 94.06 84 SER A CA 1
ATOM 667 C C . SER A 1 84 ? -22.156 -10.373 13.953 1.00 94.06 84 SER A C 1
ATOM 669 O O . SER A 1 84 ? -21.537 -10.187 12.908 1.00 94.06 84 SER A O 1
ATOM 671 N N . GLU A 1 85 ? -21.583 -10.959 15.009 1.00 96.12 85 GLU A N 1
ATOM 672 C CA . GLU A 1 85 ? -20.180 -11.391 15.074 1.00 96.12 85 GLU A CA 1
ATOM 673 C C . GLU A 1 85 ? -19.983 -12.812 14.514 1.00 96.12 85 GLU A C 1
ATOM 675 O O . GLU A 1 85 ? -18.867 -13.202 14.159 1.00 96.12 85 GLU A O 1
ATOM 680 N N . MET A 1 86 ? -21.054 -13.608 14.394 1.00 97.19 86 MET A N 1
ATOM 681 C CA . MET A 1 86 ? -20.942 -15.037 14.088 1.00 97.19 86 MET A CA 1
ATOM 682 C C . MET A 1 86 ? -20.342 -15.318 12.703 1.00 97.19 86 MET A C 1
ATOM 684 O O . MET A 1 86 ? -19.608 -16.296 12.533 1.00 97.19 86 MET A O 1
ATOM 688 N N . LYS A 1 87 ? -20.587 -14.447 11.713 1.00 96.00 87 LYS A N 1
ATOM 689 C CA . LYS A 1 87 ? -19.965 -14.556 10.381 1.00 96.00 87 LYS A CA 1
ATOM 690 C C . LYS A 1 87 ? -18.439 -14.454 10.466 1.00 96.00 87 LYS A C 1
ATOM 692 O O . LYS A 1 87 ? -17.742 -15.288 9.888 1.00 96.00 87 LYS A O 1
ATOM 697 N N . GLU A 1 88 ? -17.911 -13.497 11.231 1.00 95.25 88 GLU A N 1
ATOM 698 C CA . GLU A 1 88 ? -16.465 -13.358 11.449 1.00 95.25 88 GLU A CA 1
ATOM 699 C C . GLU A 1 88 ? -15.890 -14.540 12.235 1.00 95.25 88 GLU A C 1
ATOM 701 O O . GLU A 1 88 ? -14.855 -15.084 11.846 1.00 95.25 88 GLU A O 1
ATOM 706 N N . ILE A 1 89 ? -16.581 -15.003 13.283 1.00 97.88 89 ILE A N 1
ATOM 707 C CA . ILE A 1 89 ? -16.173 -16.196 14.042 1.00 97.88 89 ILE A CA 1
ATOM 708 C C . ILE A 1 89 ? -16.068 -17.421 13.125 1.00 97.88 89 ILE A C 1
ATOM 710 O O . ILE A 1 89 ? -15.107 -18.185 13.237 1.00 97.88 89 ILE A O 1
ATOM 714 N N . CYS A 1 90 ? -16.994 -17.593 12.176 1.00 97.62 90 CYS A N 1
ATOM 715 C CA . CYS A 1 90 ? -16.924 -18.666 11.183 1.00 97.62 90 CYS A CA 1
ATOM 716 C C . CYS A 1 90 ? -15.683 -18.548 10.291 1.00 97.62 90 CYS A C 1
ATOM 718 O O . CYS A 1 90 ? -15.014 -19.552 10.040 1.00 97.62 90 CYS A O 1
ATOM 720 N N . ILE A 1 91 ? -15.348 -17.337 9.835 1.00 94.25 91 ILE A N 1
ATOM 721 C CA . ILE A 1 91 ? -14.151 -17.093 9.020 1.00 94.25 91 ILE A CA 1
ATOM 722 C C . ILE A 1 91 ? -12.890 -17.461 9.810 1.00 94.25 91 ILE A C 1
ATOM 724 O O . ILE A 1 91 ? -12.069 -18.238 9.317 1.00 94.25 91 ILE A O 1
ATOM 728 N N . ILE A 1 92 ? -12.765 -16.988 11.055 1.00 95.62 92 ILE A N 1
ATOM 729 C CA . ILE A 1 92 ? -11.626 -17.312 11.925 1.00 95.62 92 ILE A CA 1
ATOM 730 C C . ILE A 1 92 ? -11.556 -18.830 12.165 1.00 95.62 92 ILE A C 1
ATOM 732 O O . ILE A 1 92 ? -10.507 -19.445 11.970 1.00 95.62 92 ILE A O 1
ATOM 736 N N . ALA A 1 93 ? -12.672 -19.474 12.515 1.00 97.38 93 ALA A N 1
ATOM 737 C CA . ALA A 1 93 ? -12.711 -20.914 12.758 1.00 97.38 93 ALA A CA 1
ATOM 738 C C . ALA A 1 93 ? -12.285 -21.723 11.526 1.00 97.38 93 ALA A C 1
ATOM 740 O O . ALA A 1 93 ? -11.526 -22.688 11.652 1.00 97.38 93 ALA A O 1
ATOM 741 N N . LYS A 1 94 ? -12.702 -21.303 10.329 1.00 95.75 94 LYS A N 1
ATOM 742 C CA . LYS A 1 94 ? -12.293 -21.923 9.067 1.00 95.75 94 LYS A CA 1
ATOM 743 C C . LYS A 1 94 ? -10.800 -21.725 8.788 1.00 95.75 94 LYS A C 1
ATOM 745 O O . LYS A 1 94 ? -10.126 -22.694 8.440 1.00 95.75 94 LYS A O 1
ATOM 750 N N . MET A 1 95 ? -10.262 -20.518 8.996 1.00 93.38 95 MET A N 1
ATOM 751 C CA . MET A 1 95 ? -8.825 -20.225 8.850 1.00 93.38 95 MET A CA 1
ATOM 752 C C . MET A 1 95 ? -7.967 -21.122 9.746 1.00 93.38 95 MET A C 1
ATOM 754 O O . MET A 1 95 ? -6.946 -21.658 9.311 1.00 93.38 95 MET A O 1
ATOM 758 N N . PHE A 1 96 ? -8.403 -21.318 10.990 1.00 95.25 96 PHE A N 1
ATOM 759 C CA . PHE A 1 96 ? -7.698 -22.121 11.985 1.00 95.25 96 PHE A CA 1
ATOM 760 C C . PHE A 1 96 ? -8.048 -23.609 11.937 1.00 95.25 96 PHE A C 1
ATOM 762 O O . PHE A 1 96 ? -7.528 -24.378 12.747 1.00 95.25 96 PHE A O 1
ATOM 769 N N . GLN A 1 97 ? -8.882 -24.047 10.990 1.00 96.12 97 GLN A N 1
ATOM 770 C CA . GLN A 1 97 ? -9.337 -25.438 10.887 1.00 96.12 97 GLN A CA 1
ATOM 771 C C . GLN A 1 97 ? -9.888 -25.956 12.229 1.00 96.12 97 GLN A C 1
ATOM 773 O O . GLN A 1 97 ? -9.522 -27.033 12.710 1.00 96.12 97 GLN A O 1
ATOM 778 N N . ALA A 1 98 ? -10.720 -25.134 12.870 1.00 97.50 98 ALA A N 1
ATOM 779 C CA . ALA A 1 98 ? -11.472 -25.467 14.070 1.00 97.50 98 ALA A CA 1
ATOM 780 C C . ALA A 1 98 ? -12.854 -26.001 13.668 1.00 97.50 98 ALA A C 1
ATOM 782 O O . ALA A 1 98 ? -13.878 -25.339 13.851 1.00 97.50 98 ALA A O 1
ATOM 783 N N . ASP A 1 99 ? -12.862 -27.194 13.064 1.00 97.69 99 ASP A N 1
ATOM 784 C CA . ASP A 1 99 ? -14.006 -27.746 12.325 1.00 97.69 99 ASP A CA 1
ATOM 785 C C . ASP A 1 99 ? -15.305 -27.755 13.151 1.00 97.69 99 ASP A C 1
ATOM 787 O O . ASP A 1 99 ? -16.355 -27.361 12.651 1.00 97.69 99 ASP A O 1
ATOM 791 N N . SER A 1 100 ? -15.243 -28.121 14.437 1.00 97.94 100 SER A N 1
ATOM 792 C CA . SER A 1 100 ? -16.428 -28.154 15.311 1.00 97.94 100 SER A CA 1
ATOM 793 C C . SER A 1 100 ? -17.057 -26.772 15.520 1.00 97.94 100 SER A C 1
ATOM 795 O O . SER A 1 100 ? -18.282 -26.648 15.520 1.00 97.94 100 SER A O 1
ATOM 797 N N . ILE A 1 101 ? -16.231 -25.737 15.702 1.00 98.25 101 ILE A N 1
ATOM 798 C CA . ILE A 1 101 ? -16.698 -24.356 15.894 1.00 98.25 101 ILE A CA 1
ATOM 799 C C . ILE A 1 101 ? -17.260 -23.835 14.572 1.00 98.25 101 ILE A C 1
ATOM 801 O O . ILE A 1 101 ? -18.358 -23.287 14.546 1.00 98.25 101 ILE A O 1
ATOM 805 N N . PHE A 1 102 ? -16.545 -24.079 13.469 1.00 98.31 102 PHE A N 1
ATOM 806 C CA . PHE A 1 102 ? -16.970 -23.664 12.137 1.00 98.31 102 PHE A CA 1
ATOM 807 C C . PHE A 1 102 ? -18.322 -24.269 11.744 1.00 98.31 102 PHE A C 1
ATOM 809 O O . PHE A 1 102 ? -19.206 -23.531 11.336 1.00 98.31 102 PHE A O 1
ATOM 816 N N . GLN A 1 103 ? -18.517 -25.583 11.896 1.00 98.19 103 GLN A N 1
ATOM 817 C CA . GLN A 1 103 ? -19.773 -26.237 11.504 1.00 98.19 103 GLN A CA 1
ATOM 818 C C . GLN A 1 103 ? -20.965 -25.777 12.354 1.00 98.19 103 GLN A C 1
ATOM 820 O O . GLN A 1 103 ? -22.063 -25.586 11.829 1.00 98.19 103 GLN A O 1
ATOM 825 N N . THR A 1 104 ? -20.744 -25.556 13.653 1.00 98.12 104 THR A N 1
ATOM 826 C CA . THR A 1 104 ? -21.780 -25.043 14.562 1.00 98.12 104 THR A CA 1
ATOM 827 C C . THR A 1 104 ? -22.173 -23.616 14.184 1.00 98.12 104 THR A C 1
ATOM 829 O O . THR A 1 104 ? -23.355 -23.332 13.998 1.00 98.12 104 THR A O 1
ATOM 832 N N . GLY A 1 105 ? -21.183 -22.735 14.000 1.00 97.81 105 GLY A N 1
ATOM 833 C CA . GLY A 1 105 ? -21.411 -21.353 13.581 1.00 97.81 105 GLY A CA 1
ATOM 834 C C . GLY A 1 105 ? -22.050 -21.262 12.194 1.00 97.81 105 GLY A C 1
ATOM 835 O O . GLY A 1 105 ? -23.012 -20.525 12.019 1.00 97.81 105 GLY A O 1
ATOM 836 N N . LEU A 1 106 ? -21.590 -22.064 11.228 1.00 98.00 106 LEU A N 1
ATOM 837 C CA . LEU A 1 106 ? -22.137 -22.095 9.870 1.00 98.00 106 LEU A CA 1
ATOM 838 C C . LEU A 1 106 ? -23.616 -22.493 9.873 1.00 98.00 106 LEU A C 1
ATOM 840 O O . LEU A 1 106 ? -24.420 -21.824 9.232 1.00 98.00 106 LEU A O 1
ATOM 844 N N . SER A 1 107 ? -23.974 -23.534 10.632 1.00 98.31 107 SER A N 1
ATOM 845 C CA . SER A 1 107 ? -25.365 -23.988 10.761 1.00 98.31 107 SER A CA 1
ATOM 846 C C . SER A 1 107 ? -26.258 -22.902 11.367 1.00 98.31 107 SER A C 1
ATOM 848 O O . SER A 1 107 ? -27.373 -22.692 10.897 1.00 98.31 107 SER A O 1
ATOM 850 N N . PHE A 1 108 ? -25.761 -22.184 12.380 1.00 98.12 108 PHE A N 1
ATOM 851 C CA . PHE A 1 108 ? -26.483 -21.066 12.987 1.00 98.12 108 PHE A CA 1
ATOM 852 C C . PHE A 1 108 ? -26.655 -19.897 12.014 1.00 98.12 108 PHE A C 1
ATOM 854 O O . PHE A 1 108 ? -27.767 -19.411 11.835 1.00 98.12 108 PHE A O 1
ATOM 861 N N . VAL A 1 109 ? -25.579 -19.471 11.341 1.00 97.88 109 VAL A N 1
ATOM 862 C CA . VAL A 1 109 ? -25.642 -18.366 10.377 1.00 97.88 109 VAL A CA 1
ATOM 863 C C . VAL A 1 109 ? -26.606 -18.714 9.249 1.00 97.88 109 VAL A C 1
ATOM 865 O O . VAL A 1 109 ? -27.477 -17.910 8.947 1.00 97.88 109 VAL A O 1
ATOM 868 N N . GLN A 1 110 ? -26.520 -19.913 8.673 1.00 97.69 110 GLN A N 1
ATOM 869 C CA . GLN A 1 110 ? -27.413 -20.322 7.586 1.00 97.69 110 GLN A CA 1
ATOM 870 C C . GLN A 1 110 ? -28.871 -20.496 8.031 1.00 97.69 110 GLN A C 1
ATOM 872 O O . GLN A 1 110 ? -29.779 -20.238 7.246 1.00 97.69 110 GLN A O 1
ATOM 877 N N . GLY A 1 111 ? -29.110 -20.915 9.276 1.00 97.94 111 GLY A N 1
ATOM 878 C CA . GLY A 1 111 ? -30.459 -21.092 9.814 1.00 97.94 111 GLY A CA 1
ATOM 879 C C . GLY A 1 111 ? -31.140 -19.793 10.248 1.00 97.94 111 GLY A C 1
ATOM 880 O O . GLY A 1 111 ? -32.353 -19.672 10.091 1.00 97.94 111 GLY A O 1
ATOM 881 N N . SER A 1 112 ? -30.375 -18.837 10.781 1.00 97.44 112 SER A N 1
ATOM 882 C CA . SER A 1 112 ? -30.926 -17.686 11.511 1.00 97.44 112 SER A CA 1
ATOM 883 C C . SER A 1 112 ? -30.592 -16.322 10.903 1.00 97.44 112 SER A C 1
ATOM 885 O O . SER A 1 112 ? -31.293 -15.359 11.192 1.00 97.44 112 SER A O 1
ATOM 887 N N . ILE A 1 113 ? -29.532 -16.210 10.094 1.00 95.56 113 ILE A N 1
ATOM 888 C CA . ILE A 1 113 ? -28.992 -14.912 9.645 1.00 95.56 113 ILE A CA 1
ATOM 889 C C . ILE A 1 113 ? -28.963 -14.806 8.116 1.00 95.56 113 ILE A C 1
ATOM 891 O O . ILE A 1 113 ? -29.482 -13.854 7.544 1.00 95.56 113 ILE A O 1
ATOM 895 N N . ASP A 1 114 ? -28.311 -15.753 7.444 1.00 96.31 114 ASP A N 1
ATOM 896 C CA . ASP A 1 114 ? -28.017 -15.717 6.012 1.00 96.31 114 ASP A CA 1
ATOM 897 C C . ASP A 1 114 ? -27.878 -17.143 5.443 1.00 96.31 114 ASP A C 1
ATOM 899 O O . ASP A 1 114 ? -26.786 -17.723 5.489 1.00 96.31 114 ASP A O 1
ATOM 903 N N . PRO A 1 115 ? -28.957 -17.705 4.861 1.00 97.31 115 PRO A N 1
ATOM 904 C CA . PRO A 1 115 ? -28.961 -19.046 4.269 1.00 97.31 115 PRO A CA 1
ATOM 905 C C . PRO A 1 115 ? -27.944 -19.262 3.141 1.00 97.31 115 PRO A C 1
ATOM 907 O O . PRO A 1 115 ? -27.620 -20.404 2.822 1.00 97.31 115 PRO A O 1
ATOM 910 N N . SER A 1 116 ? -27.446 -18.186 2.522 1.00 96.56 116 SER A N 1
ATOM 911 C CA . SER A 1 116 ? -26.489 -18.240 1.410 1.00 96.56 116 SER A CA 1
ATOM 912 C C . SER A 1 116 ? -25.027 -18.127 1.851 1.00 96.56 116 SER A C 1
ATOM 914 O O . SER A 1 116 ? -24.115 -18.261 1.029 1.00 96.56 116 SER A O 1
ATOM 916 N N . PHE A 1 117 ? -24.788 -17.895 3.144 1.00 97.06 117 PHE A N 1
ATOM 917 C CA . PHE A 1 117 ? -23.454 -17.683 3.682 1.00 97.06 117 PHE A CA 1
ATOM 918 C C . PHE A 1 117 ? -22.539 -18.884 3.418 1.00 97.06 117 PHE A C 1
ATOM 920 O O . PHE A 1 117 ? -22.872 -20.036 3.707 1.00 97.06 117 PHE A O 1
ATOM 927 N N . SER A 1 118 ? -21.347 -18.601 2.896 1.00 95.62 118 SER A N 1
ATOM 928 C CA . SER A 1 118 ? -20.282 -19.579 2.694 1.00 95.62 118 SER A CA 1
ATOM 929 C C . SER A 1 118 ? -18.926 -18.938 2.981 1.00 95.62 118 SER A C 1
ATOM 931 O O . SER A 1 118 ? -18.747 -17.732 2.812 1.00 95.62 118 SER A O 1
ATOM 933 N N . VAL A 1 119 ? -17.968 -19.745 3.442 1.00 92.12 119 VAL A N 1
ATOM 934 C CA . VAL A 1 119 ? -16.603 -19.295 3.745 1.00 92.12 119 VAL A CA 1
ATOM 935 C C . VAL A 1 119 ? -15.628 -20.028 2.820 1.00 92.12 119 VAL A C 1
ATOM 937 O O . VAL A 1 119 ? -15.673 -21.262 2.780 1.00 92.12 119 VAL A O 1
ATOM 940 N N . PRO A 1 120 ? -14.750 -19.317 2.085 1.00 88.75 120 PRO A N 1
ATOM 941 C CA . PRO A 1 120 ? -13.778 -19.949 1.201 1.00 88.75 120 PRO A CA 1
ATOM 942 C C . PRO A 1 120 ? -12.747 -20.775 1.983 1.00 88.75 120 PRO A C 1
ATOM 944 O O . PRO A 1 120 ? -12.511 -20.564 3.174 1.00 88.75 120 PRO A O 1
ATOM 947 N N . ASP A 1 121 ? -12.102 -21.723 1.304 1.00 87.06 121 ASP A N 1
ATOM 948 C CA . ASP A 1 121 ? -11.005 -22.488 1.893 1.00 87.06 121 ASP A CA 1
ATOM 949 C C . ASP A 1 121 ? -9.703 -21.670 1.938 1.00 87.06 121 ASP A C 1
ATOM 951 O O . ASP A 1 121 ? -9.326 -20.993 0.979 1.00 87.06 121 ASP A O 1
ATOM 955 N N . PHE A 1 122 ? -8.969 -21.794 3.049 1.00 85.06 122 PHE A N 1
ATOM 956 C CA . PHE A 1 122 ? -7.685 -21.124 3.263 1.00 85.06 122 PHE A CA 1
ATOM 957 C C . PHE A 1 122 ? -6.528 -22.126 3.204 1.00 85.06 122 PHE A C 1
ATOM 959 O O . PHE A 1 122 ? -6.406 -23.019 4.045 1.00 85.06 122 PHE A O 1
ATOM 966 N N . SER A 1 123 ? -5.635 -21.966 2.226 1.00 75.06 123 SER A N 1
ATOM 967 C CA . SER A 1 123 ? -4.459 -22.834 2.064 1.00 75.06 123 SER A CA 1
ATOM 968 C C . SER A 1 123 ? -3.233 -22.367 2.860 1.00 75.06 123 SER A C 1
ATOM 970 O O . SER A 1 123 ? -2.395 -23.187 3.240 1.00 75.06 123 SER A O 1
ATOM 972 N N . GLN A 1 124 ? -3.131 -21.069 3.157 1.00 75.19 124 GLN A N 1
ATOM 973 C CA . GLN A 1 124 ? -1.964 -20.456 3.803 1.00 75.19 124 GLN A CA 1
ATOM 974 C C . GLN A 1 124 ? -1.981 -20.576 5.336 1.00 75.19 124 GLN A C 1
ATOM 976 O O . GLN A 1 124 ? -3.023 -20.790 5.955 1.00 75.19 124 GLN A O 1
ATOM 981 N N . THR A 1 125 ? -0.802 -20.450 5.948 1.00 74.25 125 THR A N 1
ATOM 982 C CA . THR A 1 125 ? -0.597 -20.485 7.403 1.00 74.25 125 THR A CA 1
ATOM 983 C C . THR A 1 125 ? -0.893 -19.125 8.039 1.00 74.25 125 THR A C 1
ATOM 985 O O . THR A 1 125 ? -0.273 -18.131 7.670 1.00 74.25 125 THR A O 1
ATOM 988 N N . CYS A 1 126 ? -1.784 -19.088 9.032 1.00 84.00 126 CYS A N 1
ATOM 989 C CA . CYS A 1 126 ? -2.196 -17.884 9.773 1.00 84.00 126 CYS A CA 1
ATOM 990 C C . CYS A 1 126 ? -1.413 -17.636 11.076 1.00 84.00 126 CYS A C 1
ATOM 992 O O . CYS A 1 126 ? -1.789 -16.775 11.867 1.00 84.00 126 CYS A O 1
ATOM 994 N N . LEU A 1 127 ? -0.343 -18.394 11.329 1.00 87.38 127 LEU A N 1
ATOM 995 C CA . LEU A 1 127 ? 0.438 -18.325 12.564 1.00 87.38 127 LEU A CA 1
ATOM 996 C C . LEU A 1 127 ? 1.931 -18.221 12.263 1.00 87.38 127 LEU A C 1
ATOM 998 O O . LEU A 1 127 ? 2.446 -18.965 11.428 1.00 87.38 127 LEU A O 1
ATOM 1002 N N . SER A 1 128 ? 2.627 -17.337 12.977 1.00 86.75 128 SER A N 1
ATOM 1003 C CA . SER A 1 128 ? 4.093 -17.268 13.000 1.00 86.75 128 SER A CA 1
ATOM 1004 C C . SER A 1 128 ? 4.617 -17.168 14.430 1.00 86.75 128 SER A C 1
ATOM 1006 O O . SER A 1 128 ? 3.911 -16.710 15.324 1.00 86.75 128 SER A O 1
ATOM 1008 N N . LEU A 1 129 ? 5.855 -17.601 14.657 1.00 86.94 129 LEU A N 1
ATOM 1009 C CA . LEU A 1 129 ? 6.506 -17.498 15.960 1.00 86.94 129 LEU A CA 1
ATOM 1010 C C . LEU A 1 129 ? 7.137 -16.108 16.127 1.00 86.94 129 LEU A C 1
ATOM 1012 O O . LEU A 1 129 ? 7.841 -15.652 15.227 1.00 86.94 129 LEU A O 1
ATOM 1016 N N . GLU A 1 130 ? 6.913 -15.451 17.264 1.00 81.75 130 GLU A N 1
ATOM 1017 C CA . GLU A 1 130 ? 7.625 -14.226 17.641 1.00 81.75 130 GLU A CA 1
ATOM 1018 C C . GLU A 1 130 ? 8.746 -14.584 18.629 1.00 81.75 130 GLU A C 1
ATOM 1020 O O . GLU A 1 130 ? 8.480 -15.072 19.730 1.00 81.75 130 GLU A O 1
ATOM 1025 N N . ASN A 1 131 ? 10.005 -14.362 18.231 1.00 73.75 131 ASN A N 1
ATOM 1026 C CA . ASN A 1 131 ? 11.170 -14.568 19.093 1.00 73.75 131 ASN A CA 1
ATOM 1027 C C . ASN A 1 131 ? 11.545 -13.247 19.777 1.00 73.75 131 ASN A C 1
ATOM 1029 O O . ASN A 1 131 ? 11.882 -12.269 19.114 1.00 73.75 131 ASN A O 1
ATOM 1033 N N . SER A 1 132 ? 11.560 -13.234 21.108 1.00 57.69 132 SER A N 1
ATOM 1034 C CA . SER A 1 132 ? 11.804 -12.052 21.951 1.00 57.69 132 SER A CA 1
ATOM 1035 C C . SER A 1 132 ? 13.230 -11.468 21.891 1.00 57.69 132 SER A C 1
ATOM 1037 O O . SER A 1 132 ? 13.509 -10.474 22.558 1.00 57.69 132 SER A O 1
ATOM 1039 N N . ASN A 1 133 ? 14.137 -12.018 21.076 1.00 51.22 133 ASN A N 1
ATOM 1040 C CA . ASN A 1 133 ? 15.560 -11.652 21.084 1.00 51.22 133 ASN A CA 1
ATOM 1041 C C . ASN A 1 133 ? 15.950 -10.464 20.179 1.00 51.22 133 ASN A C 1
ATOM 1043 O O . ASN A 1 133 ? 17.126 -10.109 20.147 1.00 51.22 133 ASN A O 1
ATOM 1047 N N . GLU A 1 134 ? 15.023 -9.824 19.457 1.00 44.47 134 GLU A N 1
ATOM 1048 C CA . GLU A 1 134 ? 15.382 -8.799 18.452 1.00 44.47 134 GLU A CA 1
ATOM 1049 C C . GLU A 1 134 ? 15.177 -7.327 18.864 1.00 44.47 134 GLU A C 1
ATOM 1051 O O . GLU A 1 134 ? 15.385 -6.435 18.046 1.00 44.47 134 GLU A O 1
ATOM 1056 N N . HIS A 1 135 ? 14.830 -7.006 20.115 1.00 39.62 135 HIS A N 1
ATOM 1057 C CA . HIS A 1 135 ? 14.615 -5.608 20.534 1.00 39.62 135 HIS A CA 1
ATOM 1058 C C . HIS A 1 135 ? 15.666 -5.083 21.524 1.00 39.62 135 HIS A C 1
ATOM 1060 O O . HIS A 1 135 ? 15.383 -4.861 22.697 1.00 39.62 135 HIS A O 1
ATOM 1066 N N . SER A 1 136 ? 16.884 -4.834 21.027 1.00 33.44 136 SER A N 1
ATOM 1067 C CA . SER A 1 136 ? 17.784 -3.794 21.558 1.00 33.44 136 SER A CA 1
ATOM 1068 C C . SER A 1 136 ? 18.977 -3.566 20.618 1.00 33.44 136 SER A C 1
ATOM 1070 O O . SER A 1 136 ? 20.068 -4.082 20.858 1.00 33.44 136 SER A O 1
ATOM 1072 N N . GLN A 1 137 ? 18.811 -2.751 19.573 1.00 31.30 137 GLN A N 1
ATOM 1073 C CA . GLN A 1 137 ? 19.939 -2.022 18.982 1.00 31.30 137 GLN A CA 1
ATOM 1074 C C . GLN A 1 137 ? 19.525 -0.576 18.690 1.00 31.30 137 GLN A C 1
ATOM 1076 O O . GLN A 1 137 ? 18.615 -0.279 17.921 1.00 31.30 137 GLN A O 1
ATOM 1081 N N . ASN A 1 138 ? 20.221 0.295 19.405 1.00 34.06 138 ASN A N 1
ATOM 1082 C CA . ASN A 1 138 ? 20.278 1.741 19.343 1.00 34.06 138 ASN A CA 1
ATOM 1083 C C . ASN A 1 138 ? 20.890 2.149 17.985 1.00 34.06 138 ASN A C 1
ATOM 1085 O O . ASN A 1 138 ? 21.995 1.703 17.682 1.00 34.06 138 ASN A O 1
ATOM 1089 N N . TYR A 1 139 ? 20.216 2.966 17.168 1.00 33.66 139 TYR A N 1
ATOM 1090 C CA . TYR A 1 139 ? 20.781 3.450 15.899 1.00 33.66 139 TYR A CA 1
ATOM 1091 C C . TYR A 1 139 ? 21.004 4.959 15.933 1.00 33.66 139 TYR A C 1
ATOM 1093 O O . TYR A 1 139 ? 20.075 5.756 15.809 1.00 33.66 139 TYR A O 1
ATOM 1101 N N . GLY A 1 140 ? 22.281 5.318 16.073 1.00 28.69 140 GLY A N 1
ATOM 1102 C CA . GLY A 1 140 ? 22.811 6.625 15.723 1.00 28.69 140 GLY A CA 1
ATOM 1103 C C . GLY A 1 140 ? 22.759 6.842 14.209 1.00 28.69 140 GLY A C 1
ATOM 1104 O O . GLY A 1 140 ? 23.347 6.098 13.431 1.00 28.69 140 GLY A O 1
ATOM 1105 N N . GLU A 1 141 ? 21.983 7.847 13.828 1.00 34.06 141 GLU A N 1
ATOM 1106 C CA . GLU A 1 141 ? 22.283 8.898 12.853 1.00 34.06 141 GLU A CA 1
ATOM 1107 C C . GLU A 1 141 ? 23.552 8.729 11.983 1.00 34.06 141 GLU A C 1
ATOM 1109 O O . GLU A 1 141 ? 24.669 9.013 12.414 1.00 34.06 141 GLU A O 1
ATOM 1114 N N . PHE A 1 142 ? 23.361 8.350 10.711 1.00 28.30 142 PHE A N 1
ATOM 1115 C CA . PHE A 1 142 ? 24.310 8.620 9.620 1.00 28.30 142 PHE A CA 1
ATOM 1116 C C . PHE A 1 142 ? 23.598 8.674 8.248 1.00 28.30 142 PHE A C 1
ATOM 1118 O O . PHE A 1 142 ? 23.863 7.875 7.355 1.00 28.30 142 PHE A O 1
ATOM 1125 N N . ASP A 1 143 ? 22.677 9.628 8.058 1.00 35.22 143 ASP A N 1
ATOM 1126 C CA . ASP A 1 143 ? 22.176 10.015 6.724 1.00 35.22 143 ASP A CA 1
ATOM 1127 C C . ASP A 1 143 ? 23.047 11.178 6.200 1.00 35.22 143 ASP A C 1
ATOM 1129 O O . ASP A 1 143 ? 22.726 12.364 6.302 1.00 35.22 143 ASP A O 1
ATOM 1133 N N . LEU A 1 144 ? 24.216 10.835 5.659 1.00 33.44 144 LEU A N 1
ATOM 1134 C CA . LEU A 1 144 ? 25.178 11.784 5.101 1.00 33.44 144 LEU A CA 1
ATOM 1135 C C . LEU A 1 144 ? 24.708 12.226 3.702 1.00 33.44 144 LEU A C 1
ATOM 1137 O O . LEU A 1 144 ? 25.227 11.730 2.711 1.00 33.44 144 LEU A O 1
ATOM 1141 N N . LEU A 1 145 ? 23.683 13.095 3.622 1.00 32.81 145 LEU A N 1
ATOM 1142 C CA . LEU A 1 145 ? 23.483 14.076 2.529 1.00 32.81 145 LEU A CA 1
ATOM 1143 C C . LEU A 1 145 ? 22.350 15.120 2.746 1.00 32.81 145 LEU A C 1
ATOM 1145 O O . LEU A 1 145 ? 21.928 15.743 1.774 1.00 32.81 145 LEU A O 1
ATOM 1149 N N . ASP A 1 146 ? 21.861 15.365 3.970 1.00 38.41 146 ASP A N 1
ATOM 1150 C CA . ASP A 1 146 ? 20.717 16.277 4.216 1.00 38.41 146 ASP A CA 1
ATOM 1151 C C . ASP A 1 146 ? 21.056 17.567 5.008 1.00 38.41 146 ASP A C 1
ATOM 1153 O O . ASP A 1 146 ? 20.186 18.174 5.634 1.00 38.41 146 ASP A O 1
ATOM 1157 N N . ASN A 1 147 ? 22.297 18.065 4.932 1.00 30.00 147 ASN A N 1
ATOM 1158 C CA . ASN A 1 147 ? 22.671 19.354 5.534 1.00 30.00 147 ASN A CA 1
ATOM 1159 C C . ASN A 1 147 ? 22.407 20.540 4.595 1.00 30.00 147 ASN A C 1
ATOM 1161 O O . ASN A 1 147 ? 23.300 20.959 3.871 1.00 30.00 147 ASN A O 1
ATOM 1165 N N . PHE A 1 148 ? 21.205 21.118 4.675 1.00 32.84 148 PHE A N 1
ATOM 1166 C CA . PHE A 1 148 ? 20.992 22.569 4.554 1.00 32.84 148 PHE A CA 1
ATOM 1167 C C . PHE A 1 148 ? 19.719 22.969 5.313 1.00 32.84 148 PHE A C 1
ATOM 1169 O O . PHE A 1 148 ? 18.627 23.068 4.757 1.00 32.84 148 PHE A O 1
ATOM 1176 N N . THR A 1 149 ? 19.883 23.247 6.602 1.00 33.31 149 THR A N 1
ATOM 1177 C CA . THR A 1 149 ? 19.021 24.166 7.352 1.00 33.31 149 THR A CA 1
ATOM 1178 C C . THR A 1 149 ? 19.933 25.198 7.997 1.00 33.31 149 THR A C 1
ATOM 1180 O O . THR A 1 149 ? 20.640 24.895 8.953 1.00 33.31 149 THR A O 1
ATOM 1183 N N . GLN A 1 150 ? 19.958 26.405 7.431 1.00 36.25 150 GLN A N 1
ATOM 1184 C CA . GLN A 1 150 ? 20.489 27.587 8.110 1.00 36.25 150 GLN A CA 1
ATOM 1185 C C . GLN A 1 150 ? 19.469 28.017 9.177 1.00 36.25 150 GLN A C 1
ATOM 1187 O O . GLN A 1 150 ? 18.271 28.039 8.872 1.00 36.25 150 GLN A O 1
ATOM 1192 N N . PRO A 1 151 ? 19.890 28.366 10.403 1.00 35.31 151 PRO A N 1
ATOM 1193 C CA . PRO A 1 151 ? 18.996 28.983 11.366 1.00 35.31 151 PRO A CA 1
ATOM 1194 C C . PRO A 1 151 ? 18.671 30.414 10.929 1.00 35.31 151 PRO A C 1
ATOM 1196 O O . PRO A 1 151 ? 19.547 31.197 10.561 1.00 35.31 151 PRO A O 1
ATOM 1199 N N . VAL A 1 152 ? 17.386 30.755 10.996 1.00 37.31 152 VAL A N 1
ATOM 1200 C CA . VAL A 1 152 ? 16.902 32.131 10.903 1.00 37.31 152 VAL A CA 1
ATOM 1201 C C . VAL A 1 152 ? 17.431 32.868 12.127 1.00 37.31 152 VAL A C 1
ATOM 1203 O O . VAL A 1 152 ? 17.004 32.588 13.244 1.00 37.31 152 VAL A O 1
ATOM 1206 N N . ASN A 1 153 ? 18.362 33.797 11.927 1.00 34.06 153 ASN A N 1
ATOM 1207 C CA . ASN A 1 153 ? 18.665 34.804 12.930 1.00 34.06 153 ASN A CA 1
ATOM 1208 C C . ASN A 1 153 ? 18.657 36.176 12.264 1.00 34.06 153 ASN A C 1
ATOM 1210 O O . ASN A 1 153 ? 19.519 36.526 11.459 1.00 34.06 153 ASN A O 1
ATOM 1214 N N . SER A 1 154 ? 17.609 36.922 12.580 1.00 40.88 154 SER A N 1
ATOM 1215 C CA . SER A 1 154 ? 17.448 38.334 12.293 1.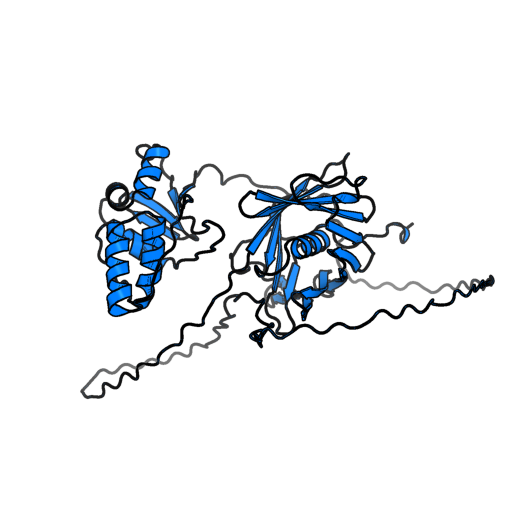00 40.88 154 SER A CA 1
ATOM 1216 C C . SER A 1 154 ? 18.537 39.128 13.004 1.00 40.88 154 SER A C 1
ATOM 1218 O O . SER A 1 154 ? 18.564 39.148 14.230 1.00 40.88 154 SER A O 1
ATOM 1220 N N . ASN A 1 155 ? 19.385 39.819 12.246 1.00 32.81 155 ASN A N 1
ATOM 1221 C CA . ASN A 1 155 ? 19.962 41.082 12.684 1.00 32.81 155 ASN A CA 1
ATOM 1222 C C . ASN A 1 155 ? 20.254 41.974 11.479 1.00 32.81 155 ASN A C 1
ATOM 1224 O O . ASN A 1 155 ? 20.903 41.589 10.511 1.00 32.81 155 ASN A O 1
ATOM 1228 N N . SER A 1 156 ? 19.707 43.176 11.577 1.00 38.69 156 SER A N 1
ATOM 1229 C CA . SER A 1 156 ? 19.858 44.304 10.678 1.00 38.69 156 SER A CA 1
ATOM 1230 C C . SER A 1 156 ? 21.302 44.796 10.613 1.00 38.69 156 SER A C 1
ATOM 1232 O O . SER A 1 156 ? 21.869 45.168 11.641 1.00 38.69 156 SER A O 1
ATOM 1234 N N . SER A 1 157 ? 21.836 44.954 9.406 1.00 33.62 157 SER A N 1
ATOM 1235 C CA . SER A 1 157 ? 22.786 46.027 9.118 1.00 33.62 157 SER A CA 1
ATOM 1236 C C . SER A 1 157 ? 22.743 46.413 7.640 1.00 33.62 157 SER A C 1
ATOM 1238 O O . SER A 1 157 ? 22.812 45.588 6.733 1.00 33.62 157 SER A O 1
ATOM 1240 N N . ASN A 1 158 ? 22.577 47.719 7.442 1.00 34.94 158 ASN A N 1
ATOM 1241 C CA . ASN A 1 158 ? 22.700 48.448 6.189 1.00 34.94 158 ASN A CA 1
ATOM 1242 C C . ASN A 1 158 ? 24.018 48.127 5.482 1.00 34.94 158 ASN A C 1
ATOM 1244 O O . ASN A 1 158 ? 25.055 48.234 6.126 1.00 34.94 158 ASN A O 1
ATOM 1248 N N . PHE A 1 159 ? 23.997 47.917 4.164 1.00 30.44 159 PHE A N 1
ATOM 1249 C CA . PHE A 1 159 ? 25.073 48.400 3.297 1.00 30.44 159 PHE A CA 1
ATOM 1250 C C . PHE A 1 159 ? 24.570 48.739 1.890 1.00 30.44 159 PHE A C 1
ATOM 1252 O O . PHE A 1 159 ? 23.625 48.157 1.366 1.00 30.44 159 PHE A O 1
ATOM 1259 N N . ASN A 1 160 ? 25.212 49.775 1.361 1.00 31.81 160 ASN A N 1
ATOM 1260 C CA . ASN A 1 160 ? 24.827 50.629 0.252 1.00 31.81 160 ASN A CA 1
ATOM 1261 C C . ASN A 1 160 ? 24.836 49.988 -1.139 1.00 31.81 160 ASN A C 1
ATOM 1263 O O . ASN A 1 160 ? 25.564 49.046 -1.436 1.00 31.81 160 ASN A O 1
ATOM 1267 N N . ALA A 1 161 ? 24.073 50.663 -1.999 1.00 29.88 161 ALA A N 1
ATOM 1268 C CA . ALA A 1 161 ? 24.071 50.614 -3.449 1.00 29.88 161 ALA A CA 1
ATOM 1269 C C . ALA A 1 161 ? 25.461 50.560 -4.103 1.00 29.88 161 ALA A C 1
ATOM 1271 O O . ALA A 1 161 ? 26.392 51.247 -3.682 1.00 29.88 161 ALA A O 1
ATOM 1272 N N . SER A 1 162 ? 25.534 49.867 -5.241 1.00 31.27 162 SER A N 1
ATOM 1273 C CA . SER A 1 162 ? 26.359 50.258 -6.387 1.00 31.27 162 SER A CA 1
ATOM 1274 C C . SER A 1 162 ? 25.794 49.662 -7.677 1.00 31.27 162 SER A C 1
ATOM 1276 O O . SER A 1 162 ? 25.645 48.452 -7.815 1.00 31.27 162 SER A O 1
ATOM 1278 N N . ASN A 1 163 ? 25.486 50.569 -8.604 1.00 31.17 163 ASN A N 1
ATOM 1279 C CA . ASN A 1 163 ? 25.264 50.360 -10.031 1.00 31.17 163 ASN A CA 1
ATOM 1280 C C . ASN A 1 163 ? 26.282 49.402 -10.659 1.00 31.17 163 ASN A C 1
ATOM 1282 O O . ASN A 1 163 ? 27.476 49.589 -10.458 1.00 31.17 163 ASN A O 1
ATOM 1286 N N . THR A 1 164 ? 25.831 48.554 -11.585 1.00 30.77 164 THR A N 1
ATOM 1287 C CA . THR A 1 164 ? 26.452 48.472 -12.918 1.00 30.77 164 THR A CA 1
ATOM 1288 C C . THR A 1 164 ? 25.420 48.045 -13.963 1.00 30.77 164 THR A C 1
ATOM 1290 O O . THR A 1 164 ? 24.813 46.982 -13.890 1.00 30.77 164 THR A O 1
ATOM 1293 N N . ASN A 1 165 ? 25.236 48.930 -14.943 1.00 31.89 165 ASN A N 1
ATOM 1294 C CA . ASN A 1 165 ? 24.676 48.643 -16.256 1.00 31.89 165 ASN A CA 1
ATOM 1295 C C . ASN A 1 165 ? 25.566 47.628 -16.976 1.00 31.89 165 ASN A C 1
ATOM 1297 O O . ASN A 1 165 ? 26.773 47.854 -17.037 1.00 31.89 165 ASN A O 1
ATOM 1301 N N . PHE A 1 166 ? 24.983 46.624 -17.635 1.00 29.72 166 PHE A N 1
ATOM 1302 C CA . PHE A 1 166 ? 25.600 46.065 -18.835 1.00 29.72 166 PHE A CA 1
ATOM 1303 C C . PHE A 1 166 ? 24.575 45.778 -19.928 1.00 29.72 166 PHE A C 1
ATOM 1305 O O . PHE A 1 166 ? 23.458 45.323 -19.695 1.00 29.72 166 PHE A O 1
ATOM 1312 N N . ASN A 1 167 ? 25.013 46.164 -21.119 1.00 31.11 167 ASN A N 1
ATOM 1313 C CA . ASN A 1 167 ? 24.272 46.354 -22.347 1.00 31.11 167 ASN A CA 1
ATOM 1314 C C . ASN A 1 167 ? 23.787 45.065 -23.009 1.00 31.11 167 ASN A C 1
ATOM 1316 O O . ASN A 1 167 ? 24.377 43.994 -22.898 1.00 31.11 167 ASN A O 1
ATOM 1320 N N . ALA A 1 168 ? 22.753 45.290 -23.815 1.00 28.98 168 ALA A N 1
ATOM 1321 C CA . ALA A 1 168 ? 22.238 44.458 -24.883 1.00 28.98 168 ALA A CA 1
ATOM 1322 C C . ALA A 1 168 ? 23.311 43.796 -25.762 1.00 28.98 168 ALA A C 1
ATOM 1324 O O . ALA A 1 168 ? 24.326 44.398 -26.116 1.00 28.98 168 ALA A O 1
ATOM 1325 N N . SER A 1 169 ? 22.994 42.594 -26.240 1.00 32.06 169 SER A N 1
ATOM 1326 C CA . SER A 1 169 ? 23.503 42.063 -27.505 1.00 32.06 169 SER A CA 1
ATOM 1327 C C . SER A 1 169 ? 22.457 41.150 -28.143 1.00 32.06 169 SER A C 1
ATOM 1329 O O . SER A 1 169 ? 22.161 40.064 -27.653 1.00 32.06 169 SER A O 1
ATOM 1331 N N . ASN A 1 170 ? 21.902 41.648 -29.248 1.00 32.09 170 ASN A N 1
ATOM 1332 C CA . ASN A 1 170 ? 21.171 40.922 -30.282 1.00 32.09 170 ASN A CA 1
ATOM 1333 C C . ASN A 1 170 ? 21.944 39.689 -30.766 1.00 32.09 170 ASN A C 1
ATOM 1335 O O . ASN A 1 170 ? 23.113 39.831 -31.106 1.00 32.09 170 ASN A O 1
ATOM 1339 N N . THR A 1 171 ? 21.261 38.559 -30.980 1.00 32.34 171 THR A N 1
ATOM 1340 C CA . THR A 1 171 ? 21.523 37.681 -32.139 1.00 32.34 171 THR A CA 1
ATOM 1341 C C . THR A 1 171 ? 20.269 36.891 -32.549 1.00 32.34 171 THR A C 1
ATOM 1343 O O . THR A 1 171 ? 19.841 35.941 -31.908 1.00 32.34 171 THR A O 1
ATOM 1346 N N . ASN A 1 172 ? 19.666 37.366 -33.640 1.00 31.12 172 ASN A N 1
ATOM 1347 C CA . ASN A 1 172 ? 19.026 36.668 -34.760 1.00 31.12 172 ASN A CA 1
ATOM 1348 C C . ASN A 1 172 ? 18.529 35.219 -34.586 1.00 31.12 172 ASN A C 1
ATOM 1350 O O . ASN A 1 172 ? 19.271 34.248 -34.729 1.00 31.12 172 ASN A O 1
ATOM 1354 N N . PHE A 1 173 ? 17.203 35.109 -34.498 1.00 29.92 173 PHE A N 1
ATOM 1355 C CA . PHE A 1 173 ? 16.418 33.950 -34.918 1.00 29.92 173 PHE A CA 1
ATOM 1356 C C . PHE A 1 173 ? 16.497 33.766 -36.441 1.00 29.92 173 PHE A C 1
ATOM 1358 O O . PHE A 1 173 ? 16.181 34.684 -37.195 1.00 29.92 173 PHE A O 1
ATOM 1365 N N . SER A 1 174 ? 16.846 32.561 -36.895 1.00 31.38 174 SER A N 1
ATOM 1366 C CA . SER A 1 174 ? 16.630 32.121 -38.278 1.00 31.38 174 SER A CA 1
ATOM 1367 C C . SER A 1 174 ? 15.663 30.944 -38.271 1.00 31.38 174 SER A C 1
ATOM 1369 O O . SER A 1 174 ? 15.995 29.842 -37.840 1.00 31.38 174 SER A O 1
ATOM 1371 N N . ALA A 1 175 ? 14.443 31.216 -38.722 1.00 32.22 175 ALA A N 1
ATOM 1372 C CA . ALA A 1 175 ? 13.397 30.237 -38.950 1.00 32.22 175 ALA A CA 1
ATOM 1373 C C . ALA A 1 175 ? 13.683 29.438 -40.230 1.00 32.22 175 ALA A C 1
ATOM 1375 O O . ALA A 1 175 ? 14.005 30.009 -41.269 1.00 32.22 175 ALA A O 1
ATOM 1376 N N . SER A 1 176 ? 13.490 28.122 -40.180 1.00 32.47 176 SER A N 1
ATOM 1377 C CA . SER A 1 176 ? 13.263 27.307 -41.376 1.00 32.47 176 SER A CA 1
ATOM 1378 C C . SER A 1 176 ? 12.041 26.419 -41.151 1.00 32.47 176 SER A C 1
ATOM 1380 O O . SER A 1 176 ? 12.087 25.372 -40.513 1.00 32.47 176 SER A O 1
ATOM 1382 N N . ASN A 1 177 ? 10.918 26.912 -41.674 1.00 31.64 177 ASN A N 1
ATOM 1383 C CA . ASN A 1 177 ? 9.692 26.170 -41.927 1.00 31.64 177 ASN A CA 1
ATOM 1384 C C . ASN A 1 177 ? 9.939 25.171 -43.062 1.00 31.64 177 ASN A C 1
ATOM 1386 O O . ASN A 1 177 ? 10.309 25.588 -44.160 1.00 31.64 177 ASN A O 1
ATOM 1390 N N . GLN A 1 178 ? 9.622 23.892 -42.855 1.00 38.72 178 GLN A N 1
ATOM 1391 C CA . GLN A 1 178 ? 9.218 23.022 -43.957 1.00 38.72 178 GLN A CA 1
ATOM 1392 C C . GLN A 1 178 ? 7.922 22.283 -43.624 1.00 38.72 178 GLN A C 1
ATOM 1394 O O . GLN A 1 178 ? 7.830 21.480 -42.701 1.00 38.72 178 GLN A O 1
ATOM 1399 N N . ASN A 1 179 ? 6.923 22.630 -44.435 1.00 34.81 179 ASN A N 1
ATOM 1400 C CA . ASN A 1 179 ? 5.615 22.021 -44.591 1.00 34.81 179 ASN A CA 1
ATOM 1401 C C . ASN A 1 179 ? 5.713 20.538 -44.965 1.00 34.81 179 ASN A C 1
ATOM 1403 O O . ASN A 1 179 ? 6.315 20.209 -45.986 1.00 34.81 179 ASN A O 1
ATOM 1407 N N . LEU A 1 180 ? 4.979 19.676 -44.259 1.00 34.62 180 LEU A N 1
ATOM 1408 C CA . LEU A 1 180 ? 4.541 18.387 -44.793 1.00 34.62 180 LEU A CA 1
ATOM 1409 C C . LEU A 1 180 ? 3.039 18.196 -44.540 1.00 34.62 180 LEU A C 1
ATOM 1411 O O . LEU A 1 180 ? 2.548 18.295 -43.419 1.00 34.62 180 LEU A O 1
ATOM 1415 N N . LYS A 1 181 ? 2.325 17.970 -45.648 1.00 36.75 181 LYS A N 1
ATOM 1416 C CA . LYS A 1 181 ? 0.878 17.750 -45.781 1.00 36.75 181 LYS A CA 1
ATOM 1417 C C . LYS A 1 181 ? 0.411 16.491 -45.028 1.00 36.75 181 LYS A C 1
ATOM 1419 O O . LYS A 1 181 ? 1.101 15.475 -45.110 1.00 36.75 181 LYS A O 1
ATOM 1424 N N . PRO A 1 182 ? -0.798 16.473 -44.438 1.00 36.69 182 PRO A N 1
ATOM 1425 C CA . PRO A 1 182 ? -1.422 15.232 -43.997 1.00 36.69 182 PRO A CA 1
ATOM 1426 C C . PRO A 1 182 ? -2.062 14.486 -45.177 1.00 36.69 182 PRO A C 1
ATOM 1428 O O . PRO A 1 182 ? -2.776 15.058 -46.004 1.00 36.69 182 PRO A O 1
ATOM 1431 N N . ARG A 1 183 ? -1.776 13.183 -45.253 1.00 31.98 183 ARG A N 1
ATOM 1432 C CA . ARG A 1 183 ? -2.347 12.240 -46.218 1.00 31.98 183 ARG A CA 1
ATOM 1433 C C . ARG A 1 183 ? -3.617 11.644 -45.613 1.00 31.98 183 ARG A C 1
ATOM 1435 O O . ARG A 1 183 ? -3.583 11.057 -44.539 1.00 31.98 183 ARG A O 1
ATOM 1442 N N . ASN A 1 184 ? -4.713 11.843 -46.330 1.00 33.28 184 ASN A N 1
ATOM 1443 C CA . ASN A 1 184 ? -6.061 11.387 -46.023 1.00 33.28 184 ASN A CA 1
ATOM 1444 C C . ASN A 1 184 ? -6.161 9.865 -46.243 1.00 33.28 184 ASN A C 1
ATOM 1446 O O . ASN A 1 184 ? -5.830 9.400 -47.336 1.00 33.28 184 ASN A O 1
ATOM 1450 N N . ILE A 1 185 ? -6.607 9.100 -45.243 1.00 38.03 185 ILE A N 1
ATOM 1451 C CA . ILE A 1 185 ? -6.992 7.689 -45.402 1.00 38.03 185 ILE A CA 1
ATOM 1452 C C . ILE A 1 185 ? -8.355 7.502 -44.734 1.00 38.03 185 ILE A C 1
ATOM 1454 O O . ILE A 1 185 ? -8.472 7.499 -43.513 1.00 38.03 185 ILE A O 1
ATOM 1458 N N . ASN A 1 186 ? -9.374 7.352 -45.580 1.00 32.62 186 ASN A N 1
ATOM 1459 C CA . ASN A 1 186 ? -10.678 6.808 -45.229 1.00 32.62 186 ASN A CA 1
ATOM 1460 C C . ASN A 1 186 ? -10.556 5.286 -45.099 1.00 32.62 186 ASN A C 1
ATOM 1462 O O . ASN A 1 186 ? -10.074 4.638 -46.030 1.00 32.62 186 ASN A O 1
ATOM 1466 N N . SER A 1 187 ? -11.083 4.702 -44.025 1.00 35.56 187 SER A N 1
ATOM 1467 C CA . SER A 1 187 ? -11.476 3.292 -44.032 1.00 35.56 187 SER A CA 1
ATOM 1468 C C . SER A 1 187 ? -12.749 3.070 -43.224 1.00 35.56 187 SER A C 1
ATOM 1470 O O . SER A 1 187 ? -12.837 3.415 -42.050 1.00 35.56 187 SER A O 1
ATOM 1472 N N . ALA A 1 188 ? -13.704 2.512 -43.960 1.00 32.09 188 ALA A N 1
ATOM 1473 C CA . ALA A 1 188 ? -15.050 2.051 -43.671 1.00 32.09 188 ALA A CA 1
ATOM 1474 C C . ALA A 1 188 ? -15.393 1.582 -42.246 1.00 32.09 188 ALA A C 1
ATOM 1476 O O . ALA A 1 188 ? -14.668 0.836 -41.595 1.00 32.09 188 ALA A O 1
ATOM 1477 N N . SER A 1 189 ? -16.617 1.969 -41.884 1.00 30.50 189 SER A N 1
ATOM 1478 C CA . SER A 1 189 ? -17.482 1.440 -40.836 1.00 30.50 189 SER A CA 1
ATOM 1479 C C . SER A 1 189 ? -17.933 0.003 -41.127 1.00 30.50 189 SER A C 1
ATOM 1481 O O . SER A 1 189 ? -18.331 -0.306 -42.252 1.00 30.50 189 SER A O 1
ATOM 1483 N N . THR A 1 190 ? -17.964 -0.831 -40.086 1.00 32.03 190 THR A N 1
ATOM 1484 C CA . THR A 1 190 ? -18.848 -2.001 -39.993 1.00 32.03 190 THR A CA 1
ATOM 1485 C C . THR A 1 190 ? -19.436 -2.081 -38.585 1.00 32.03 190 THR A C 1
ATOM 1487 O O . THR A 1 190 ? -18.703 -2.204 -37.605 1.00 32.03 190 THR A O 1
ATOM 1490 N N . ASN A 1 191 ? -20.766 -2.012 -38.518 1.00 34.09 191 ASN A N 1
ATOM 1491 C CA . ASN A 1 191 ? -21.599 -2.225 -37.336 1.00 34.09 191 ASN A CA 1
ATOM 1492 C C . ASN A 1 191 ? -21.458 -3.654 -36.784 1.00 34.09 191 ASN A C 1
ATOM 1494 O O . ASN A 1 191 ? -21.467 -4.609 -37.559 1.00 34.09 191 ASN A O 1
ATOM 1498 N N . SER A 1 192 ? -21.462 -3.808 -35.457 1.00 30.30 192 SER A N 1
ATOM 1499 C CA . SER A 1 192 ? -21.853 -5.058 -34.793 1.00 30.30 192 SER A CA 1
ATOM 1500 C C . SER A 1 192 ? -22.444 -4.780 -33.408 1.00 30.30 192 SER A C 1
ATOM 1502 O O . SER A 1 192 ? -22.060 -3.836 -32.728 1.00 30.30 192 SER A O 1
ATOM 1504 N N . MET A 1 193 ? -23.428 -5.602 -33.058 1.00 31.73 193 MET A N 1
ATOM 1505 C CA . MET A 1 193 ? -24.464 -5.439 -32.041 1.00 31.73 193 MET A CA 1
ATOM 1506 C C . MET A 1 193 ? -23.978 -5.401 -30.582 1.00 31.73 193 MET A C 1
ATOM 1508 O O . MET A 1 193 ? -23.204 -6.248 -30.153 1.00 31.73 193 MET A O 1
ATOM 1512 N N . GLY A 1 194 ? -24.543 -4.454 -29.826 1.00 33.19 194 GLY A N 1
ATOM 1513 C CA . GLY A 1 194 ? -25.380 -4.690 -28.640 1.00 33.19 194 GLY A CA 1
ATOM 1514 C C . GLY A 1 194 ? -24.936 -5.733 -27.613 1.00 33.19 194 GLY A C 1
ATOM 1515 O O . GLY A 1 194 ? -25.310 -6.897 -27.712 1.00 33.19 194 GLY A O 1
ATOM 1516 N N . GLY A 1 195 ? -24.283 -5.263 -26.550 1.00 28.75 195 GLY A N 1
ATOM 1517 C CA . GLY A 1 195 ? -24.211 -5.939 -25.257 1.00 28.75 195 GLY A CA 1
ATOM 1518 C C . GLY A 1 195 ? -24.417 -4.909 -24.148 1.00 28.75 195 GLY A C 1
ATOM 1519 O O . GLY A 1 195 ? -23.683 -3.928 -24.086 1.00 28.75 195 GLY A O 1
ATOM 1520 N N . ASN A 1 196 ? -25.449 -5.105 -23.326 1.00 32.69 196 ASN A N 1
ATOM 1521 C CA . ASN A 1 196 ? -25.786 -4.246 -22.192 1.00 32.69 196 ASN A CA 1
ATOM 1522 C C . ASN A 1 196 ? -24.637 -4.230 -21.177 1.00 32.69 196 ASN A C 1
ATOM 1524 O O . ASN A 1 196 ? -24.371 -5.236 -20.521 1.00 32.69 196 ASN A O 1
ATOM 1528 N N . ILE A 1 197 ? -23.980 -3.081 -21.046 1.00 31.19 197 ILE A N 1
ATOM 1529 C CA . ILE A 1 197 ? -23.035 -2.796 -19.970 1.00 31.19 197 ILE A CA 1
ATOM 1530 C C . ILE A 1 197 ? -23.854 -2.174 -18.840 1.00 31.19 197 ILE A C 1
ATOM 1532 O O . ILE A 1 197 ? -24.457 -1.115 -19.017 1.00 31.19 197 ILE A O 1
ATOM 1536 N N . HIS A 1 198 ? -23.909 -2.857 -17.697 1.00 33.53 198 HIS A N 1
ATOM 1537 C CA . HIS A 1 198 ? -24.396 -2.269 -16.455 1.00 33.53 198 HIS A CA 1
ATOM 1538 C C . HIS A 1 198 ? -23.487 -1.084 -16.104 1.00 33.53 198 HIS A C 1
ATOM 1540 O O . HIS A 1 198 ? -22.314 -1.264 -15.788 1.00 33.53 198 HIS A O 1
ATOM 1546 N N . HIS A 1 199 ? -24.033 0.124 -16.222 1.00 32.88 199 HIS A N 1
ATOM 1547 C CA . HIS A 1 199 ? -23.416 1.359 -15.761 1.00 32.88 199 HIS A CA 1
ATOM 1548 C C . HIS A 1 199 ? -23.273 1.290 -14.233 1.00 32.88 199 HIS A C 1
ATOM 1550 O O . HIS A 1 199 ? -24.273 1.280 -13.517 1.00 32.88 199 HIS A O 1
ATOM 1556 N N . VAL A 1 200 ? -22.038 1.209 -13.737 1.00 34.88 200 VAL A N 1
ATOM 1557 C CA . VAL A 1 200 ? -21.716 1.524 -12.341 1.00 34.88 200 VAL A CA 1
ATOM 1558 C C . VAL A 1 200 ? -21.572 3.042 -12.287 1.00 34.88 200 VAL A C 1
ATOM 1560 O O . VAL A 1 200 ? -20.592 3.596 -12.771 1.00 34.88 200 VAL A O 1
ATOM 1563 N N . GLU A 1 201 ? -22.598 3.740 -11.806 1.00 38.00 201 GLU A N 1
ATOM 1564 C CA . GLU A 1 201 ? -22.587 5.199 -11.649 1.00 38.00 201 GLU A CA 1
ATOM 1565 C C . GLU A 1 201 ? -22.161 5.584 -10.226 1.00 38.00 201 GLU A C 1
ATOM 1567 O O . GLU A 1 201 ? -22.974 6.077 -9.457 1.00 38.00 201 GLU A O 1
ATOM 1572 N N . ASN A 1 202 ? -20.902 5.327 -9.858 1.00 44.06 202 ASN A N 1
ATOM 1573 C CA . ASN A 1 202 ? -20.145 6.167 -8.918 1.00 44.06 202 ASN A CA 1
ATOM 1574 C C . ASN A 1 202 ? -18.689 5.684 -8.862 1.00 44.06 202 ASN A C 1
ATOM 1576 O O . ASN A 1 202 ? -18.416 4.592 -8.386 1.00 44.06 202 ASN A O 1
ATOM 1580 N N . PHE A 1 203 ? -17.752 6.473 -9.390 1.00 49.31 203 PHE A N 1
ATOM 1581 C CA . PHE A 1 203 ? -16.324 6.113 -9.462 1.00 49.31 203 PHE A CA 1
ATOM 1582 C C . PHE A 1 203 ? -15.438 6.977 -8.553 1.00 49.31 203 PHE A C 1
ATOM 1584 O O . PHE A 1 203 ? -14.211 6.887 -8.616 1.00 49.31 203 PHE A O 1
ATOM 1591 N N . ASP A 1 204 ? -16.047 7.776 -7.672 1.00 55.00 204 ASP A N 1
ATOM 1592 C CA . ASP A 1 204 ? -15.340 8.397 -6.548 1.00 55.00 204 ASP A CA 1
ATOM 1593 C C . ASP A 1 204 ? -14.904 7.353 -5.485 1.00 55.00 204 ASP A C 1
ATOM 1595 O O . ASP A 1 204 ? -14.118 7.678 -4.604 1.00 55.00 204 ASP A O 1
ATOM 1599 N N . ASP A 1 205 ? -15.273 6.074 -5.653 1.00 57.88 205 ASP A N 1
ATOM 1600 C CA . ASP A 1 205 ? -15.055 4.945 -4.729 1.00 57.88 2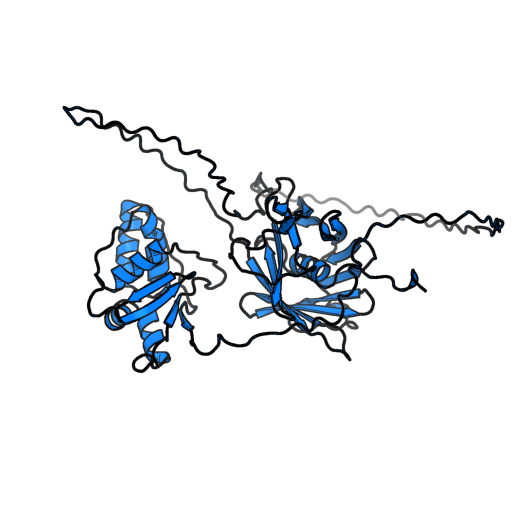05 ASP A CA 1
ATOM 1601 C C . ASP A 1 205 ? -13.620 4.364 -4.656 1.00 57.88 205 ASP A C 1
ATOM 1603 O O . ASP A 1 205 ? -13.404 3.362 -3.978 1.00 57.88 205 ASP A O 1
ATOM 1607 N N . LEU A 1 206 ? -12.584 4.972 -5.261 1.00 74.00 206 LEU A N 1
ATOM 1608 C CA . LEU A 1 206 ? -11.178 4.524 -5.060 1.00 74.00 206 LEU A CA 1
ATOM 1609 C C . LEU A 1 206 ? -10.579 4.980 -3.721 1.00 74.00 206 LEU A C 1
ATOM 1611 O O . LEU A 1 206 ? -9.390 5.306 -3.599 1.00 74.00 206 LEU A O 1
ATOM 1615 N N . GLU A 1 207 ? -11.428 5.044 -2.720 1.00 74.38 207 GLU A N 1
ATOM 1616 C CA . GLU A 1 207 ? -11.127 5.511 -1.391 1.00 74.38 207 GLU A CA 1
ATOM 1617 C C . GLU A 1 207 ? -10.962 4.316 -0.471 1.00 74.38 207 GLU A C 1
ATOM 1619 O O . GLU A 1 207 ? -11.348 3.187 -0.765 1.00 74.38 207 GLU A O 1
ATOM 1624 N N . PHE A 1 208 ? -10.334 4.563 0.661 1.00 76.12 208 PHE A N 1
ATOM 1625 C CA . PHE A 1 208 ? -10.288 3.591 1.727 1.00 76.12 208 PHE A CA 1
ATOM 1626 C C . PHE A 1 208 ? -10.495 4.341 3.025 1.00 76.12 208 PHE A C 1
ATOM 1628 O O . PHE A 1 208 ? -9.809 5.336 3.287 1.00 76.12 208 PHE A O 1
ATOM 1635 N N . ASP A 1 209 ? -11.491 3.881 3.782 1.00 53.34 209 ASP A N 1
ATOM 1636 C CA . ASP A 1 209 ? -11.973 4.526 4.994 1.00 53.34 209 ASP A CA 1
ATOM 1637 C C . ASP A 1 209 ? -10.828 4.694 5.989 1.00 53.34 209 ASP A C 1
ATOM 1639 O O . ASP A 1 209 ? -10.347 3.757 6.628 1.00 53.34 209 ASP A O 1
ATOM 1643 N N . ASP A 1 210 ? -10.355 5.930 6.097 1.00 53.81 210 ASP A N 1
ATOM 1644 C CA . ASP A 1 210 ? -9.407 6.329 7.116 1.00 53.81 210 ASP A CA 1
ATOM 1645 C C . ASP A 1 210 ? -10.239 6.808 8.304 1.00 53.81 210 ASP A C 1
ATOM 1647 O O . ASP A 1 210 ? -10.651 7.968 8.311 1.00 53.81 210 ASP A O 1
ATOM 1651 N N . ASP A 1 211 ? -10.515 5.883 9.241 1.00 45.41 211 ASP A N 1
ATOM 1652 C CA . ASP A 1 211 ? -11.275 6.050 10.493 1.00 45.41 211 ASP A CA 1
ATOM 1653 C C . ASP A 1 211 ? -11.495 7.535 10.838 1.00 45.41 211 ASP A C 1
ATOM 1655 O O . ASP A 1 211 ? -10.554 8.260 11.201 1.00 45.41 211 ASP A O 1
ATOM 1659 N N . SER A 1 212 ? -12.747 7.970 10.661 1.00 44.41 212 SER A N 1
ATOM 1660 C CA . SER A 1 212 ? -13.258 9.323 10.876 1.00 44.41 212 SER A CA 1
ATOM 1661 C C . SER A 1 212 ? -12.612 10.008 12.085 1.00 44.41 212 SER A C 1
ATOM 1663 O O . SER A 1 212 ? -12.605 9.450 13.184 1.00 44.41 212 SER A O 1
ATOM 1665 N N . GLU A 1 213 ? -12.099 11.232 11.897 1.00 45.44 213 GLU A N 1
ATOM 1666 C CA . GLU A 1 213 ? -11.633 12.116 12.974 1.00 45.44 213 GLU A CA 1
ATOM 1667 C C . GLU A 1 213 ? -12.805 12.391 13.945 1.00 45.44 213 GLU A C 1
ATOM 1669 O O . GLU A 1 213 ? -13.533 13.369 13.800 1.00 45.44 213 GLU A O 1
ATOM 1674 N N . SER A 1 214 ? -13.005 11.541 14.958 1.00 38.41 214 SER A N 1
ATOM 1675 C CA . SER A 1 214 ? -13.912 11.836 16.066 1.00 38.41 214 SER A CA 1
ATOM 1676 C C . SER A 1 214 ? -13.247 12.879 16.968 1.00 38.41 214 SER A C 1
ATOM 1678 O O . SER A 1 214 ? -12.561 12.553 17.938 1.00 38.41 214 SER A O 1
ATOM 1680 N N . SER A 1 215 ? -13.405 14.157 16.635 1.00 35.94 215 SER A N 1
ATOM 1681 C CA . SER A 1 215 ? -13.048 15.255 17.530 1.00 35.94 215 SER A CA 1
ATOM 1682 C C . SER A 1 215 ? -14.024 15.277 18.710 1.00 35.94 215 SER A C 1
ATOM 1684 O O . SER A 1 215 ? -15.099 15.874 18.643 1.00 35.94 215 SER A O 1
ATOM 1686 N N . SER A 1 216 ? -13.670 14.596 19.796 1.00 34.78 216 SER A N 1
ATOM 1687 C CA . SER A 1 216 ? -14.368 14.682 21.075 1.00 34.78 216 SER A CA 1
ATOM 1688 C C . SER A 1 216 ? -13.927 15.939 21.832 1.00 34.78 216 SER A C 1
ATOM 1690 O O . SER A 1 216 ? -13.059 15.868 22.696 1.00 34.78 216 SER A O 1
ATOM 1692 N N . ASP A 1 217 ? -14.547 17.079 21.531 1.00 38.84 217 ASP A N 1
ATOM 1693 C CA . ASP A 1 217 ? -14.590 18.231 22.440 1.00 38.84 217 ASP A CA 1
ATOM 1694 C C . ASP A 1 217 ? -16.014 18.351 23.004 1.00 38.84 217 ASP A C 1
ATOM 1696 O O . ASP A 1 217 ? -16.833 19.155 22.558 1.00 38.84 217 ASP A O 1
ATOM 1700 N N . LYS A 1 218 ? -16.334 17.525 24.008 1.00 36.75 218 LYS A N 1
ATOM 1701 C CA . LYS A 1 218 ? -17.455 17.789 24.920 1.00 36.75 218 LYS A CA 1
ATOM 1702 C C . LYS A 1 218 ? -16.881 18.274 26.245 1.00 36.75 218 LYS A C 1
ATOM 1704 O O . LYS A 1 218 ? -16.250 17.520 26.977 1.00 36.75 218 LYS A O 1
ATOM 1709 N N . LYS A 1 219 ? -17.100 19.561 26.521 1.00 35.97 219 LYS A N 1
ATOM 1710 C CA . LYS A 1 219 ? -16.820 20.205 27.806 1.00 35.97 219 LYS A CA 1
ATOM 1711 C C . LYS A 1 219 ? -17.607 19.508 28.917 1.00 35.97 219 LYS A C 1
ATOM 1713 O O . LYS A 1 219 ? -18.834 19.468 28.870 1.00 35.97 219 LYS A O 1
ATOM 1718 N N . GLU A 1 220 ? -16.896 19.035 29.933 1.00 33.62 220 GLU A N 1
ATOM 1719 C CA . GLU A 1 220 ? -17.465 18.756 31.248 1.00 33.62 220 GLU A CA 1
ATOM 1720 C C . GLU A 1 220 ? -17.990 20.056 31.871 1.00 33.62 220 GLU A C 1
ATOM 1722 O O . GLU A 1 220 ? -17.298 21.072 31.955 1.00 33.62 220 GLU A O 1
ATOM 1727 N N . SER A 1 221 ? -19.222 20.016 32.361 1.00 36.84 221 SER A N 1
ATOM 1728 C CA . SER A 1 221 ? -19.665 20.871 33.455 1.00 36.84 221 SER A CA 1
ATOM 1729 C C . SER A 1 221 ? -20.370 19.985 34.464 1.00 36.84 221 SER A C 1
ATOM 1731 O O . SER A 1 221 ? -21.360 19.324 34.167 1.00 36.84 221 SER A O 1
ATOM 1733 N N . GLN A 1 222 ? -19.778 19.939 35.651 1.00 38.34 222 GLN A N 1
ATOM 1734 C CA . GLN A 1 222 ? -20.293 19.259 36.822 1.00 38.34 222 GLN A CA 1
ATOM 1735 C C . GLN A 1 222 ? -21.565 19.956 37.309 1.00 38.34 222 GLN A C 1
ATOM 1737 O O . GLN A 1 222 ? -21.575 21.170 37.513 1.00 38.34 222 GLN A O 1
ATOM 1742 N N . THR A 1 223 ? -22.599 19.189 37.635 1.00 31.00 223 THR A N 1
ATOM 1743 C CA . THR A 1 223 ? -23.436 19.507 38.797 1.00 31.00 223 THR A CA 1
ATOM 1744 C C . THR A 1 223 ? -24.035 18.227 39.363 1.00 31.00 223 THR A C 1
ATOM 1746 O O . THR A 1 223 ? -24.749 17.490 38.693 1.00 31.00 223 THR A O 1
ATOM 1749 N N . LYS A 1 224 ? -23.680 17.951 40.619 1.00 38.56 224 LYS A N 1
ATOM 1750 C CA . LYS A 1 224 ? -24.275 16.916 41.465 1.00 38.56 224 LYS A CA 1
ATOM 1751 C C . LYS A 1 224 ? -25.682 17.352 41.869 1.00 38.56 224 LYS A C 1
ATOM 1753 O O . LYS A 1 224 ? -25.849 18.494 42.284 1.00 38.56 224 LYS A O 1
ATOM 1758 N N . THR A 1 225 ? -26.633 16.425 41.907 1.00 28.92 225 THR A N 1
ATOM 1759 C CA . THR A 1 225 ? -27.567 16.277 43.038 1.00 28.92 225 THR A CA 1
ATOM 1760 C C . THR A 1 225 ? -28.216 14.895 43.004 1.00 28.92 225 THR A C 1
ATOM 1762 O O . THR A 1 225 ? -28.715 14.444 41.981 1.00 28.92 225 THR A O 1
ATOM 1765 N N . ASN A 1 226 ? -28.155 14.219 44.152 1.00 32.41 226 ASN A N 1
ATOM 1766 C CA . ASN A 1 226 ? -28.841 12.968 44.457 1.00 32.41 226 ASN A CA 1
ATOM 1767 C C . ASN A 1 226 ? -30.338 13.217 44.677 1.00 32.41 226 ASN A C 1
ATOM 1769 O O . ASN A 1 226 ? -30.683 14.126 45.432 1.00 32.41 226 ASN A O 1
ATOM 1773 N N . THR A 1 227 ? -31.199 12.332 44.172 1.00 32.50 227 THR A N 1
ATOM 1774 C CA . THR A 1 227 ? -32.306 11.716 44.935 1.00 32.50 227 THR A CA 1
ATOM 1775 C C . THR A 1 227 ? -32.895 10.534 44.153 1.00 32.50 227 THR A C 1
ATOM 1777 O O . THR A 1 227 ? -33.080 10.600 42.946 1.00 32.50 227 THR A O 1
ATOM 1780 N N . ASN A 1 228 ? -33.135 9.438 44.869 1.00 35.59 228 ASN A N 1
ATOM 1781 C CA . ASN A 1 228 ? -33.709 8.153 44.440 1.00 35.59 228 ASN A CA 1
ATOM 1782 C C . ASN A 1 228 ? -35.135 8.039 45.051 1.00 35.59 228 ASN A C 1
ATOM 1784 O O . ASN A 1 228 ? -35.412 8.775 46.001 1.00 35.59 228 ASN A O 1
ATOM 1788 N N . PRO A 1 229 ? -35.955 7.017 44.731 1.00 53.91 229 PRO A N 1
ATOM 1789 C CA . PRO A 1 229 ? -36.658 6.735 43.470 1.00 53.91 229 PRO A CA 1
ATOM 1790 C C . PRO A 1 229 ? -38.190 6.597 43.718 1.00 53.91 229 PRO A C 1
ATOM 1792 O O . PRO A 1 229 ? -38.603 6.665 44.870 1.00 53.91 229 PRO A O 1
ATOM 1795 N N . ILE A 1 230 ? -39.033 6.384 42.689 1.00 33.41 230 ILE A N 1
ATOM 1796 C CA . ILE A 1 230 ? -40.303 5.600 42.741 1.00 33.41 230 ILE A CA 1
ATOM 1797 C C . ILE A 1 230 ? -40.974 5.515 41.341 1.00 33.41 230 ILE A C 1
ATOM 1799 O O . ILE A 1 230 ? -41.244 6.536 40.718 1.00 33.41 230 ILE A O 1
ATOM 1803 N N . ASN A 1 231 ? -41.268 4.263 40.953 1.00 33.34 231 ASN A N 1
ATOM 1804 C CA . ASN A 1 231 ? -42.327 3.679 40.098 1.00 33.34 231 ASN A CA 1
ATOM 1805 C C . ASN A 1 231 ? -42.506 3.963 38.585 1.00 33.34 231 ASN A C 1
ATOM 1807 O O . ASN A 1 231 ? -42.959 5.026 38.183 1.00 33.34 231 ASN A O 1
ATOM 1811 N N . ASN A 1 232 ? -42.332 2.861 37.829 1.00 35.59 232 ASN A N 1
ATOM 1812 C CA . ASN A 1 232 ? -43.307 2.145 36.975 1.00 35.59 232 ASN A CA 1
ATOM 1813 C C . ASN A 1 232 ? -44.068 2.905 35.874 1.00 35.59 232 ASN A C 1
ATOM 1815 O O . ASN A 1 232 ? -45.018 3.622 36.177 1.00 35.59 232 ASN A O 1
ATOM 1819 N N . ASN A 1 233 ? -43.769 2.614 34.601 1.00 35.69 233 ASN A N 1
ATOM 1820 C CA . ASN A 1 233 ? -44.485 1.650 33.735 1.00 35.69 233 ASN A CA 1
ATOM 1821 C C . ASN A 1 233 ? -44.192 1.919 32.244 1.00 35.69 233 ASN A C 1
ATOM 1823 O O . ASN A 1 233 ? -44.064 3.072 31.848 1.00 35.69 233 ASN A O 1
ATOM 1827 N N . ASP A 1 234 ? -44.131 0.817 31.491 1.00 40.22 234 ASP A N 1
ATOM 1828 C CA . ASP A 1 234 ? -44.569 0.600 30.103 1.00 40.22 234 ASP A CA 1
ATOM 1829 C C . ASP A 1 234 ? -44.124 1.581 29.002 1.00 40.22 234 ASP A C 1
ATOM 1831 O O . ASP A 1 234 ? -44.600 2.707 28.917 1.00 40.22 234 ASP A O 1
ATOM 1835 N N . ASP A 1 235 ? -43.252 1.102 28.107 1.00 38.78 235 ASP A N 1
ATOM 1836 C CA . ASP A 1 235 ? -43.586 0.944 26.679 1.00 38.78 235 ASP A CA 1
ATOM 1837 C C . ASP A 1 235 ? -42.395 0.316 25.929 1.00 38.78 235 ASP A C 1
ATOM 1839 O O . ASP A 1 235 ? -41.393 0.965 25.622 1.00 38.78 235 ASP A O 1
ATOM 1843 N N . GLU A 1 236 ? -42.511 -0.984 25.644 1.00 44.25 236 GLU A N 1
ATOM 1844 C CA . GLU A 1 236 ? -41.686 -1.689 24.661 1.00 44.25 236 GLU A CA 1
ATOM 1845 C C . GLU A 1 236 ? -42.187 -1.328 23.255 1.00 44.25 236 GLU A C 1
ATOM 1847 O O . GLU A 1 236 ? -43.231 -1.801 22.813 1.00 44.25 236 GLU A O 1
ATOM 1852 N N . ASN A 1 237 ? -41.427 -0.501 22.542 1.00 41.00 237 ASN A N 1
ATOM 1853 C CA . ASN A 1 237 ? -41.487 -0.394 21.086 1.00 41.00 237 ASN A CA 1
ATOM 1854 C C . ASN A 1 237 ? -40.049 -0.351 20.562 1.00 41.00 237 ASN A C 1
ATOM 1856 O O . ASN A 1 237 ? -39.490 0.715 20.305 1.00 41.00 237 ASN A O 1
ATOM 1860 N N . ASP A 1 238 ? -39.447 -1.533 20.433 1.00 39.50 238 ASP A N 1
ATOM 1861 C CA . ASP A 1 238 ? -38.217 -1.721 19.666 1.00 39.50 238 ASP A CA 1
ATOM 1862 C C . ASP A 1 238 ? -38.565 -1.658 18.171 1.00 39.50 238 ASP A C 1
ATOM 1864 O O . ASP A 1 238 ? -38.889 -2.655 17.518 1.00 39.50 238 ASP A O 1
ATOM 1868 N N . GLU A 1 239 ? -38.514 -0.445 17.617 1.00 42.28 239 GLU A N 1
ATOM 1869 C CA . GLU A 1 239 ? -38.384 -0.254 16.178 1.00 42.28 239 GLU A CA 1
ATOM 1870 C C . GLU A 1 239 ? -37.014 -0.779 15.748 1.00 42.28 239 GLU A C 1
ATOM 1872 O O . GLU A 1 239 ? -35.974 -0.136 15.896 1.00 42.28 239 GLU A O 1
ATOM 1877 N N . ASN A 1 240 ? -37.049 -1.994 15.214 1.00 39.62 240 ASN A N 1
ATOM 1878 C CA . ASN A 1 240 ? -35.940 -2.698 14.603 1.00 39.62 240 ASN A CA 1
ATOM 1879 C C . ASN A 1 240 ? -35.468 -1.913 13.362 1.00 39.62 240 ASN A C 1
ATOM 1881 O O . ASN A 1 240 ? -35.916 -2.148 12.236 1.00 39.62 240 ASN A O 1
ATOM 1885 N N . GLN A 1 241 ? -34.599 -0.922 13.571 1.00 41.50 241 GLN A N 1
ATOM 1886 C CA . GLN A 1 241 ? -33.889 -0.248 12.492 1.00 41.50 241 GLN A CA 1
ATOM 1887 C C . GLN A 1 241 ? -32.936 -1.264 11.863 1.00 41.50 241 GLN A C 1
ATOM 1889 O O . GLN A 1 241 ? -31.872 -1.561 12.403 1.00 41.50 241 GLN A O 1
ATOM 1894 N N . ASN A 1 242 ? -33.339 -1.804 10.711 1.00 39.16 242 ASN A N 1
ATOM 1895 C CA . ASN A 1 242 ? -32.450 -2.494 9.786 1.00 39.16 242 ASN A CA 1
ATOM 1896 C C . ASN A 1 242 ? -31.316 -1.531 9.413 1.00 39.16 242 ASN A C 1
ATOM 1898 O O . ASN A 1 242 ? -31.457 -0.693 8.523 1.00 39.16 242 ASN A O 1
ATOM 1902 N N . VAL A 1 243 ? -30.198 -1.636 10.125 1.00 39.59 243 VAL A N 1
ATOM 1903 C CA . VAL A 1 243 ? -28.935 -1.031 9.720 1.00 39.59 243 VAL A CA 1
ATOM 1904 C C . VAL A 1 243 ? -28.487 -1.801 8.483 1.00 39.59 243 VAL A C 1
ATOM 1906 O O . VAL A 1 243 ? -27.991 -2.923 8.588 1.00 39.59 243 VAL A O 1
ATOM 1909 N N . GLU A 1 244 ? -28.720 -1.229 7.302 1.00 40.03 244 GLU A N 1
ATOM 1910 C CA . GLU A 1 244 ? -28.111 -1.705 6.063 1.00 40.03 244 GLU A CA 1
ATOM 1911 C C . GLU A 1 244 ? -26.594 -1.705 6.261 1.00 40.03 244 GLU A C 1
ATOM 1913 O O . GLU A 1 244 ? -25.956 -0.660 6.380 1.00 40.03 244 GLU A O 1
ATOM 1918 N N . ILE A 1 245 ? -26.019 -2.903 6.364 1.00 40.66 245 ILE A N 1
ATOM 1919 C CA . ILE A 1 245 ? -24.574 -3.093 6.432 1.00 40.66 245 ILE A CA 1
ATOM 1920 C C . ILE A 1 245 ? -24.016 -2.575 5.099 1.00 40.66 245 ILE A C 1
ATOM 1922 O O . ILE A 1 245 ? -24.395 -3.125 4.059 1.00 40.66 245 ILE A O 1
ATOM 1926 N N . PRO A 1 246 ? -23.148 -1.543 5.096 1.00 48.66 246 PRO A N 1
ATOM 1927 C CA . PRO A 1 246 ? -22.604 -0.987 3.867 1.00 48.66 246 PRO A CA 1
ATOM 1928 C C . PRO A 1 246 ? -21.930 -2.097 3.070 1.00 48.66 246 PRO A C 1
ATOM 1930 O O . PRO A 1 246 ? -21.030 -2.788 3.559 1.00 48.66 246 PRO A O 1
ATOM 1933 N N . GLN A 1 247 ? -22.418 -2.316 1.854 1.00 49.53 247 GLN A N 1
ATOM 1934 C CA . GLN A 1 247 ? -21.871 -3.335 0.9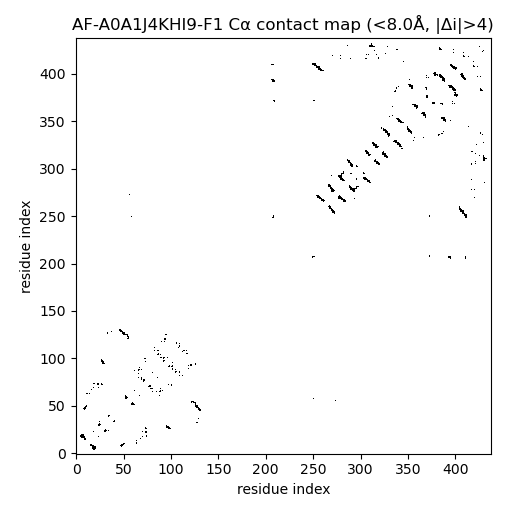83 1.00 49.53 247 GLN A CA 1
ATOM 1935 C C . GLN A 1 247 ? -20.460 -2.924 0.554 1.00 49.53 247 GLN A C 1
ATOM 1937 O O . GLN A 1 247 ? -20.263 -1.891 -0.073 1.00 49.53 247 GLN A O 1
ATOM 1942 N N . ASN A 1 248 ? -19.516 -3.821 0.842 1.00 58.28 248 ASN A N 1
ATOM 1943 C CA . ASN A 1 248 ? -18.208 -3.939 0.205 1.00 58.28 248 ASN A CA 1
ATOM 1944 C C . ASN A 1 248 ? -17.151 -2.893 0.613 1.00 58.28 248 ASN A C 1
ATOM 1946 O O . ASN A 1 248 ? -16.734 -2.055 -0.179 1.00 58.28 248 ASN A O 1
ATOM 1950 N N . ILE A 1 249 ? -16.646 -3.006 1.845 1.00 74.12 249 ILE A N 1
ATOM 1951 C CA . ILE A 1 249 ? -15.431 -2.297 2.271 1.00 74.12 249 ILE A CA 1
ATOM 1952 C C . ILE A 1 249 ? -14.263 -2.774 1.402 1.00 74.12 249 ILE A C 1
ATOM 1954 O O . ILE A 1 249 ? -13.791 -3.908 1.546 1.00 74.12 249 ILE A O 1
ATOM 1958 N N . VAL A 1 250 ? -13.785 -1.914 0.502 1.00 82.44 250 VAL A N 1
ATOM 1959 C CA . VAL A 1 250 ? -12.605 -2.221 -0.303 1.00 82.44 250 VAL A CA 1
ATOM 1960 C C . VAL A 1 2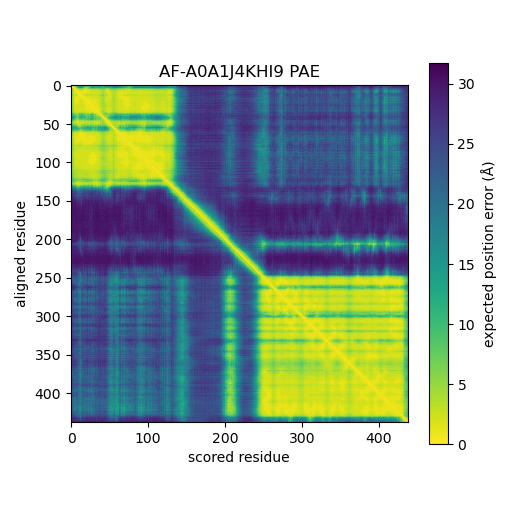50 ? -11.349 -1.937 0.505 1.00 82.44 250 VAL A C 1
ATOM 1962 O O . VAL A 1 250 ? -11.107 -0.826 0.974 1.00 82.44 250 VAL A O 1
ATOM 1965 N N . ILE A 1 251 ? -10.521 -2.965 0.669 1.00 86.44 251 ILE A N 1
ATOM 1966 C CA . ILE A 1 251 ? -9.331 -2.871 1.505 1.00 86.44 251 ILE A CA 1
ATOM 1967 C C . ILE A 1 251 ? -8.112 -2.576 0.627 1.00 86.44 251 ILE A C 1
ATOM 1969 O O . ILE A 1 251 ? -7.808 -3.360 -0.280 1.00 86.44 251 ILE A O 1
ATOM 1973 N N . PRO A 1 252 ? -7.374 -1.482 0.887 1.00 92.69 252 PRO A N 1
ATOM 1974 C CA . PRO A 1 252 ? -6.245 -1.103 0.055 1.00 92.69 252 PRO A CA 1
ATOM 1975 C C . PRO A 1 252 ? -5.100 -2.116 0.152 1.00 92.69 252 PRO A C 1
ATOM 1977 O O . PRO A 1 252 ? -4.846 -2.740 1.189 1.00 92.69 252 PRO A O 1
ATOM 1980 N N . ILE A 1 253 ? -4.382 -2.269 -0.957 1.00 95.69 253 ILE A N 1
ATOM 1981 C CA . ILE A 1 253 ? -3.215 -3.143 -1.081 1.00 95.69 253 ILE A CA 1
ATOM 1982 C C . ILE A 1 253 ? -1.969 -2.386 -0.635 1.00 95.69 253 ILE A C 1
ATOM 1984 O O . ILE A 1 253 ? -1.773 -1.238 -1.022 1.00 95.69 253 ILE A O 1
ATOM 1988 N N . VAL A 1 254 ? -1.077 -3.077 0.079 1.00 97.62 254 VAL A N 1
ATOM 1989 C CA . VAL A 1 254 ? 0.290 -2.614 0.354 1.00 97.62 254 VAL A CA 1
ATOM 1990 C C . VAL A 1 254 ? 1.292 -3.336 -0.551 1.00 97.62 254 VAL A C 1
ATOM 1992 O O . VAL A 1 254 ? 1.270 -4.562 -0.695 1.00 97.62 254 VAL A O 1
ATOM 1995 N N . TYR A 1 255 ? 2.189 -2.561 -1.155 1.00 98.50 255 TYR A N 1
ATOM 1996 C CA . TYR A 1 255 ? 3.321 -3.030 -1.943 1.00 98.50 255 TYR A CA 1
ATOM 1997 C C . TYR A 1 255 ? 4.633 -2.699 -1.241 1.00 98.50 255 TYR A C 1
ATOM 1999 O O . TYR A 1 255 ? 4.894 -1.539 -0.922 1.00 98.50 255 TYR A O 1
ATOM 2007 N N . ASP A 1 256 ? 5.508 -3.693 -1.113 1.00 98.00 256 ASP A N 1
ATOM 2008 C CA . ASP A 1 256 ? 6.857 -3.500 -0.589 1.00 98.00 256 ASP A CA 1
ATOM 2009 C C . ASP A 1 256 ? 7.789 -3.036 -1.701 1.00 98.00 256 ASP A C 1
ATOM 2011 O O . ASP A 1 256 ? 7.895 -3.679 -2.747 1.00 98.00 256 ASP A O 1
ATOM 2015 N N . ILE A 1 257 ? 8.553 -1.978 -1.462 1.00 98.69 257 ILE A N 1
ATOM 2016 C CA . ILE A 1 257 ? 9.527 -1.445 -2.410 1.00 98.69 257 ILE A CA 1
ATOM 2017 C C . ILE A 1 257 ? 10.909 -1.432 -1.764 1.00 98.69 257 ILE A C 1
ATOM 2019 O O . ILE A 1 257 ? 11.170 -0.715 -0.798 1.00 98.69 257 ILE A O 1
ATOM 2023 N N . ARG A 1 258 ? 11.833 -2.213 -2.328 1.00 98.00 258 ARG A N 1
ATOM 2024 C CA . ARG A 1 258 ? 13.233 -2.267 -1.886 1.00 98.00 258 ARG A CA 1
ATOM 2025 C C . ARG A 1 258 ? 14.131 -1.503 -2.846 1.00 98.00 258 ARG A C 1
ATOM 2027 O O . ARG A 1 258 ? 14.056 -1.719 -4.054 1.00 98.00 258 ARG A O 1
ATOM 2034 N N . ALA A 1 259 ? 14.979 -0.633 -2.306 1.00 97.31 259 ALA A N 1
ATOM 2035 C CA . ALA A 1 259 ? 15.961 0.138 -3.058 1.00 97.31 259 ALA A CA 1
ATOM 2036 C C . ALA A 1 259 ? 17.364 -0.455 -2.870 1.00 97.31 259 ALA A C 1
ATOM 2038 O O . ALA A 1 259 ? 17.932 -0.394 -1.791 1.00 97.31 259 ALA A O 1
ATOM 2039 N N . ASP A 1 260 ? 17.951 -0.996 -3.926 1.00 94.81 260 ASP A N 1
ATOM 2040 C CA . ASP A 1 260 ? 19.353 -1.404 -3.951 1.00 94.81 260 ASP A CA 1
ATOM 2041 C C . ASP A 1 260 ? 20.188 -0.236 -4.491 1.00 94.81 260 ASP A C 1
ATOM 2043 O O . ASP A 1 260 ? 20.198 0.066 -5.695 1.00 94.81 260 ASP A O 1
ATOM 2047 N N . LYS A 1 261 ? 20.817 0.482 -3.558 1.00 88.69 261 LYS A N 1
ATOM 2048 C CA . LYS A 1 261 ? 21.726 1.591 -3.840 1.00 88.69 261 LYS A CA 1
ATOM 2049 C C . LYS A 1 261 ? 23.145 1.045 -3.872 1.00 88.69 261 LYS A C 1
ATOM 2051 O O . LYS A 1 261 ? 23.718 0.708 -2.842 1.00 88.69 261 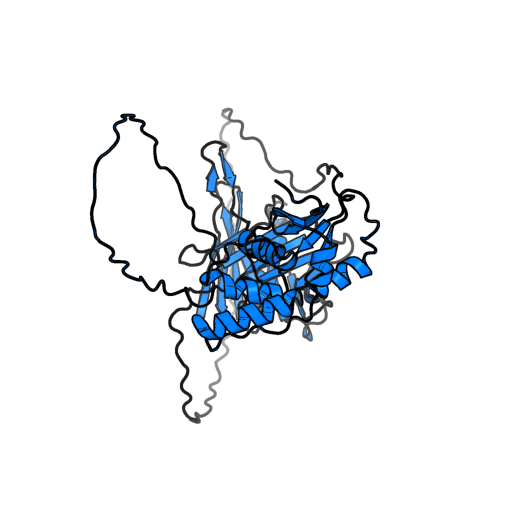LYS A O 1
ATOM 2056 N N . SER A 1 262 ? 23.730 1.005 -5.060 1.00 85.69 262 SER A N 1
ATOM 2057 C CA . SER A 1 262 ? 25.123 0.614 -5.242 1.00 85.69 262 SER A CA 1
ATOM 2058 C C . SER A 1 262 ? 25.931 1.824 -5.687 1.00 85.69 262 SER A C 1
ATOM 2060 O O . SER A 1 262 ? 25.528 2.530 -6.604 1.00 85.69 262 SER A O 1
ATOM 2062 N N . VAL A 1 263 ? 27.098 2.043 -5.079 1.00 80.50 263 VAL A N 1
ATOM 2063 C CA . VAL A 1 263 ? 27.997 3.153 -5.450 1.00 80.50 263 VAL A CA 1
ATOM 2064 C C . VAL A 1 263 ? 28.518 3.000 -6.888 1.00 80.50 263 VAL A C 1
ATOM 2066 O O . VAL A 1 263 ? 28.721 3.988 -7.586 1.00 80.50 263 VAL A O 1
ATOM 2069 N N . MET A 1 264 ? 28.703 1.761 -7.356 1.00 82.38 264 MET A N 1
ATOM 2070 C CA . MET A 1 264 ? 29.287 1.460 -8.672 1.00 82.38 264 MET A CA 1
ATOM 2071 C C . MET A 1 264 ? 28.261 1.032 -9.729 1.00 82.38 264 MET A C 1
ATOM 2073 O O . MET A 1 264 ? 28.606 0.901 -10.904 1.00 82.38 264 MET A O 1
ATOM 2077 N N . LYS A 1 265 ? 27.007 0.770 -9.343 1.00 86.00 265 LYS A N 1
ATOM 2078 C CA . LYS A 1 265 ? 25.955 0.301 -10.258 1.00 86.00 265 LYS A CA 1
ATOM 2079 C C . LYS A 1 265 ? 24.773 1.261 -10.254 1.00 86.00 265 LYS A C 1
ATOM 2081 O O . LYS A 1 265 ? 24.582 2.053 -9.345 1.00 86.00 265 LYS A O 1
ATOM 2086 N N . CYS A 1 266 ? 23.949 1.182 -11.293 1.00 89.06 266 CYS A N 1
ATOM 2087 C CA . CYS A 1 266 ? 22.691 1.921 -11.328 1.00 89.06 266 CYS A CA 1
ATOM 2088 C C . CYS A 1 266 ? 21.777 1.475 -10.180 1.00 89.06 266 CYS A C 1
ATOM 2090 O O . CYS A 1 266 ? 21.596 0.270 -9.994 1.00 89.06 266 CYS A O 1
ATOM 2092 N N . ASN A 1 267 ? 21.154 2.434 -9.489 1.00 94.56 267 ASN A N 1
ATOM 2093 C CA . ASN A 1 267 ? 20.164 2.143 -8.453 1.00 94.56 267 ASN A CA 1
ATOM 2094 C C . ASN A 1 267 ? 19.059 1.250 -9.023 1.00 94.56 267 ASN A C 1
ATOM 2096 O O . ASN A 1 267 ? 18.465 1.579 -10.062 1.00 94.56 267 ASN A O 1
ATOM 2100 N N . LYS A 1 268 ? 18.796 0.139 -8.336 1.00 96.56 268 LYS A N 1
ATOM 2101 C CA . LYS A 1 268 ? 17.728 -0.805 -8.665 1.00 96.56 268 LYS A CA 1
ATOM 2102 C C . LYS A 1 268 ? 16.624 -0.683 -7.623 1.00 96.56 268 LYS A C 1
ATOM 2104 O O . LYS A 1 268 ? 16.893 -0.528 -6.439 1.00 96.56 268 LYS A O 1
ATOM 2109 N N . TYR A 1 269 ? 15.381 -0.776 -8.065 1.00 98.25 269 TYR A N 1
ATOM 2110 C CA . TYR A 1 269 ? 14.215 -0.795 -7.192 1.00 98.25 269 TYR A CA 1
ATOM 2111 C C . TYR A 1 269 ? 13.389 -2.031 -7.513 1.00 98.25 269 TYR A C 1
ATOM 2113 O O . TYR A 1 269 ? 13.275 -2.400 -8.680 1.00 98.25 269 TYR A O 1
ATOM 2121 N N . VAL A 1 270 ? 12.831 -2.684 -6.501 1.00 98.50 270 VAL A N 1
ATOM 2122 C CA . VAL A 1 270 ? 12.041 -3.909 -6.669 1.00 98.50 270 VAL A CA 1
ATOM 2123 C C . VAL A 1 270 ? 10.746 -3.767 -5.895 1.00 98.50 270 VAL A C 1
ATOM 2125 O O . VAL A 1 270 ? 10.796 -3.551 -4.686 1.00 98.50 270 VAL A O 1
ATOM 2128 N N . MET A 1 271 ? 9.618 -3.918 -6.586 1.00 98.56 271 MET A N 1
ATOM 2129 C CA . MET A 1 271 ? 8.292 -3.945 -5.981 1.00 98.56 271 MET A CA 1
ATOM 2130 C C . MET A 1 271 ? 7.830 -5.387 -5.770 1.00 98.56 271 MET A C 1
ATOM 2132 O O . MET A 1 271 ? 7.896 -6.213 -6.690 1.00 98.56 271 MET A O 1
ATOM 2136 N N . ARG A 1 272 ? 7.339 -5.687 -4.569 1.00 98.12 272 ARG A N 1
ATOM 2137 C CA . ARG A 1 272 ? 6.802 -6.991 -4.184 1.00 98.12 272 ARG A CA 1
ATOM 2138 C C . ARG A 1 272 ? 5.393 -6.861 -3.629 1.00 98.12 272 ARG A C 1
ATOM 2140 O O . ARG A 1 272 ? 5.029 -5.840 -3.060 1.00 98.12 272 ARG A O 1
ATOM 2147 N N . ARG A 1 273 ? 4.632 -7.941 -3.767 1.00 95.88 273 ARG A N 1
ATOM 2148 C CA . ARG A 1 273 ? 3.361 -8.156 -3.074 1.00 95.88 273 ARG A CA 1
ATOM 2149 C C . ARG A 1 273 ? 3.372 -9.574 -2.529 1.00 95.88 273 ARG A C 1
ATOM 2151 O O . ARG A 1 273 ? 3.662 -10.503 -3.284 1.00 95.88 273 ARG A O 1
ATOM 2158 N N . ASN A 1 274 ? 3.099 -9.736 -1.236 1.00 89.25 274 ASN A N 1
ATOM 2159 C CA . ASN A 1 274 ? 3.100 -11.036 -0.554 1.00 89.25 274 ASN A CA 1
ATOM 2160 C C . ASN A 1 274 ? 4.404 -11.825 -0.808 1.00 89.25 274 ASN A C 1
ATOM 2162 O O . ASN A 1 274 ? 4.382 -12.983 -1.218 1.00 89.25 274 ASN A O 1
ATOM 2166 N N . GLY A 1 275 ? 5.555 -11.151 -0.697 1.00 87.88 275 GLY A N 1
ATOM 2167 C CA . GLY A 1 275 ? 6.881 -11.734 -0.954 1.00 87.88 275 GLY A CA 1
ATOM 2168 C C . GLY A 1 275 ? 7.240 -11.974 -2.431 1.00 87.88 275 GLY A C 1
ATOM 2169 O O . GLY A 1 275 ? 8.420 -12.117 -2.754 1.00 87.88 275 GLY A O 1
ATOM 2170 N N . LYS A 1 276 ? 6.274 -11.950 -3.358 1.00 94.38 276 LYS A N 1
ATOM 2171 C CA . LYS A 1 276 ? 6.511 -12.164 -4.793 1.00 94.38 276 LYS A CA 1
ATOM 2172 C C . LYS A 1 276 ? 6.917 -10.869 -5.489 1.00 94.38 276 LYS A C 1
ATOM 2174 O O . LYS A 1 276 ? 6.239 -9.852 -5.369 1.00 94.38 276 LYS A O 1
ATOM 2179 N N . VAL A 1 277 ? 7.997 -10.916 -6.269 1.00 97.50 277 VAL A N 1
ATOM 2180 C CA . VAL A 1 277 ? 8.425 -9.785 -7.106 1.00 97.50 277 VAL A CA 1
ATOM 2181 C C . VAL A 1 277 ? 7.455 -9.591 -8.268 1.00 97.50 277 VAL A C 1
ATOM 2183 O O . VAL A 1 277 ? 7.244 -10.509 -9.060 1.00 97.50 277 VAL A O 1
ATOM 2186 N N . LEU A 1 278 ? 6.897 -8.385 -8.374 1.00 97.50 278 LEU A N 1
ATOM 2187 C CA . LEU A 1 278 ? 5.991 -8.000 -9.454 1.00 97.50 278 LEU A CA 1
ATOM 2188 C C . LEU A 1 278 ? 6.715 -7.195 -10.530 1.00 97.50 278 LEU A C 1
ATOM 2190 O O . LEU A 1 278 ? 6.618 -7.519 -11.713 1.00 97.50 278 LEU A O 1
ATOM 2194 N N . LEU A 1 279 ? 7.447 -6.159 -10.115 1.00 98.50 279 LEU A N 1
ATOM 2195 C CA . LEU A 1 279 ? 8.105 -5.203 -11.000 1.00 98.50 279 LEU A CA 1
ATOM 2196 C C . LEU A 1 279 ? 9.511 -4.885 -10.494 1.00 98.50 279 LEU A C 1
ATOM 2198 O O . LEU A 1 279 ? 9.770 -4.871 -9.289 1.00 98.50 279 LEU A O 1
ATOM 2202 N N . SER A 1 280 ? 10.401 -4.550 -11.423 1.00 98.25 280 SER A N 1
ATOM 2203 C CA . SER A 1 280 ? 11.735 -4.036 -11.123 1.00 98.25 280 SER A CA 1
ATOM 2204 C C . SER A 1 280 ? 12.029 -2.793 -11.943 1.00 98.25 280 SER A C 1
ATOM 2206 O O . SER A 1 280 ? 11.618 -2.687 -13.096 1.00 98.25 280 SER A O 1
ATOM 2208 N N . ALA A 1 281 ? 12.780 -1.862 -11.364 1.00 98.31 281 ALA A N 1
ATOM 2209 C CA . ALA A 1 281 ? 13.175 -0.627 -12.017 1.00 98.31 281 ALA A CA 1
ATOM 2210 C C . ALA A 1 281 ? 14.674 -0.353 -11.889 1.00 98.31 281 ALA A C 1
ATOM 2212 O O . ALA A 1 281 ? 15.313 -0.759 -10.918 1.00 98.31 281 ALA A O 1
ATOM 2213 N N . LYS A 1 282 ? 15.239 0.361 -12.867 1.00 97.00 282 LYS A N 1
ATOM 2214 C CA . LYS A 1 282 ? 16.615 0.884 -12.826 1.00 97.00 282 LYS A CA 1
ATOM 2215 C C . LYS A 1 282 ? 16.641 2.357 -13.194 1.00 97.00 282 LYS A C 1
ATOM 2217 O O . LYS A 1 282 ? 15.995 2.757 -14.161 1.00 97.00 282 LYS A O 1
ATOM 2222 N N . LYS A 1 283 ? 17.440 3.135 -12.461 1.00 95.25 283 LYS A N 1
ATOM 2223 C CA . LYS A 1 283 ? 17.650 4.569 -12.702 1.00 95.25 283 LYS A CA 1
ATOM 2224 C C . LYS A 1 283 ? 19.032 4.857 -13.293 1.00 95.25 283 LYS A C 1
ATOM 2226 O O . LYS A 1 283 ? 20.034 4.400 -12.749 1.00 95.25 283 LYS A O 1
ATOM 2231 N N . LYS A 1 284 ? 19.097 5.693 -14.336 1.00 93.81 284 LYS A N 1
ATOM 2232 C CA . LYS A 1 284 ? 20.338 6.268 -14.888 1.00 93.81 284 LYS A CA 1
ATOM 2233 C C . LYS A 1 284 ? 20.081 7.667 -15.468 1.00 93.81 284 LYS A C 1
ATOM 2235 O O . LYS A 1 284 ? 19.207 7.813 -16.308 1.00 93.81 284 LYS A O 1
ATOM 2240 N N . SER A 1 285 ? 20.843 8.678 -15.038 1.00 89.31 285 SER A N 1
ATOM 2241 C CA . SER A 1 285 ? 20.861 10.037 -15.631 1.00 89.31 285 SER A CA 1
ATOM 2242 C C . SER A 1 285 ? 19.479 10.677 -15.872 1.00 89.31 285 SER A C 1
ATOM 2244 O O . SER A 1 285 ? 19.199 11.162 -16.960 1.00 89.31 285 SER A O 1
ATOM 2246 N N . GLY A 1 286 ? 18.585 10.624 -14.878 1.00 93.62 286 GLY A N 1
ATOM 2247 C CA . GLY A 1 286 ? 17.225 11.186 -14.974 1.00 93.62 286 GLY A CA 1
ATOM 2248 C C . GLY A 1 286 ? 16.193 10.279 -15.656 1.00 93.62 286 GLY A C 1
ATOM 2249 O O . GLY A 1 286 ? 15.008 10.591 -15.664 1.00 93.62 286 GLY A O 1
ATOM 2250 N N . LEU A 1 287 ? 16.610 9.131 -16.190 1.00 96.19 287 LEU A N 1
ATOM 2251 C CA . LEU A 1 287 ? 15.727 8.113 -16.748 1.00 96.19 287 LEU A CA 1
ATOM 2252 C C . LEU A 1 287 ? 15.521 6.976 -15.744 1.00 96.19 287 LEU A C 1
ATOM 2254 O O . LEU A 1 287 ? 16.489 6.443 -15.196 1.00 96.19 287 LEU A O 1
ATOM 2258 N N . ILE A 1 288 ? 14.272 6.555 -15.562 1.00 98.00 288 ILE A N 1
ATOM 2259 C CA . ILE A 1 288 ? 13.907 5.330 -14.849 1.00 98.00 288 ILE A CA 1
ATOM 2260 C C . ILE A 1 288 ? 13.126 4.439 -15.814 1.00 98.00 288 ILE A C 1
ATOM 2262 O O . ILE A 1 288 ? 12.186 4.895 -16.464 1.00 98.00 288 ILE A O 1
ATOM 2266 N N . VAL A 1 289 ? 13.515 3.172 -15.920 1.00 97.88 289 VAL A N 1
ATOM 2267 C CA . VAL A 1 289 ? 12.783 2.160 -16.698 1.00 97.88 289 VAL A CA 1
ATOM 2268 C C . VAL A 1 289 ? 12.256 1.087 -15.762 1.00 97.88 289 VAL A C 1
ATOM 2270 O O . VAL A 1 289 ? 12.965 0.701 -14.831 1.00 97.88 289 VAL A O 1
ATOM 2273 N N . ILE A 1 290 ? 11.034 0.624 -16.010 1.00 98.25 290 ILE A N 1
ATOM 2274 C CA . ILE A 1 290 ? 10.340 -0.407 -15.236 1.00 98.25 290 ILE A CA 1
ATOM 2275 C C . ILE A 1 290 ? 10.061 -1.604 -16.150 1.00 98.25 290 ILE A C 1
ATOM 2277 O O . ILE A 1 290 ? 9.597 -1.431 -17.279 1.00 98.25 290 ILE A O 1
ATOM 2281 N N . SER A 1 291 ? 10.311 -2.810 -15.647 1.00 97.62 291 SER A N 1
ATOM 2282 C CA . SER A 1 291 ? 10.028 -4.090 -16.305 1.00 97.62 291 SER A CA 1
ATOM 2283 C C . SER A 1 291 ? 9.245 -5.016 -15.373 1.00 97.62 291 SER A C 1
ATOM 2285 O O . SER A 1 291 ? 9.304 -4.873 -14.149 1.00 97.62 291 SER A O 1
ATOM 2287 N N . ARG A 1 292 ? 8.510 -5.973 -15.953 1.00 97.12 292 ARG A N 1
ATOM 2288 C CA . ARG A 1 292 ? 7.830 -7.034 -15.194 1.00 97.12 292 ARG A CA 1
ATOM 2289 C C . ARG A 1 292 ? 8.851 -8.044 -14.663 1.00 97.12 292 ARG A C 1
ATOM 2291 O O . ARG A 1 292 ? 9.798 -8.398 -15.359 1.00 97.12 292 ARG A O 1
ATOM 2298 N N . GLY A 1 293 ? 8.632 -8.525 -13.442 1.00 96.00 293 GLY A N 1
ATOM 2299 C CA . GLY A 1 293 ? 9.486 -9.513 -12.787 1.00 96.00 293 GLY A CA 1
ATOM 2300 C C . GLY A 1 293 ? 10.760 -8.936 -12.147 1.00 96.00 293 GLY A C 1
ATOM 2301 O O . GLY A 1 293 ? 10.850 -7.735 -11.874 1.00 96.00 293 GLY A O 1
ATOM 2302 N N . PRO A 1 294 ? 11.739 -9.801 -11.826 1.00 94.44 294 PRO A N 1
ATOM 2303 C CA . PRO A 1 294 ? 12.944 -9.428 -11.077 1.00 94.44 294 PRO A CA 1
ATOM 2304 C C . PRO A 1 294 ? 14.021 -8.730 -11.917 1.00 94.44 294 PRO A C 1
ATOM 2306 O O . PRO A 1 294 ? 14.930 -8.096 -11.359 1.00 94.44 294 PRO A O 1
ATOM 2309 N N . ASP A 1 295 ? 13.925 -8.835 -13.241 1.00 91.81 295 ASP A N 1
ATOM 2310 C CA . ASP A 1 295 ? 14.966 -8.411 -14.163 1.00 91.81 295 ASP A CA 1
ATOM 2311 C C . ASP A 1 295 ? 14.568 -7.161 -14.932 1.00 91.81 295 ASP A C 1
ATOM 2313 O O . ASP A 1 295 ? 13.450 -6.992 -15.408 1.00 91.81 295 ASP A O 1
ATOM 2317 N N . VAL A 1 296 ? 15.531 -6.253 -15.045 1.00 91.56 296 VAL A N 1
ATOM 2318 C CA . VAL A 1 296 ? 15.381 -5.004 -15.782 1.00 91.56 296 VAL A CA 1
ATOM 2319 C C . VAL A 1 296 ? 16.735 -4.623 -16.363 1.00 91.56 296 VAL A C 1
ATOM 2321 O O . VAL A 1 296 ? 17.752 -4.554 -15.659 1.00 91.56 296 VAL A O 1
ATOM 2324 N N . HIS A 1 297 ? 16.765 -4.374 -17.668 1.00 87.12 297 HIS A N 1
ATOM 2325 C CA . HIS A 1 297 ? 17.967 -3.991 -18.402 1.00 87.12 297 HIS A CA 1
ATOM 2326 C C . HIS A 1 297 ? 17.716 -2.682 -19.142 1.00 87.12 297 HIS A C 1
ATOM 2328 O O . HIS A 1 297 ? 16.828 -2.603 -19.983 1.00 87.12 297 HIS A O 1
ATOM 2334 N N . LEU A 1 298 ? 18.525 -1.654 -18.862 1.00 86.81 298 LEU A N 1
ATOM 2335 C CA . LEU A 1 298 ? 18.385 -0.326 -19.478 1.00 86.81 298 LEU A CA 1
ATOM 2336 C C . LEU A 1 298 ? 18.546 -0.352 -21.008 1.00 86.81 298 LEU A C 1
ATOM 2338 O O . LEU A 1 298 ? 17.955 0.475 -21.693 1.00 86.81 298 LEU A O 1
ATOM 2342 N N . SER A 1 299 ? 19.332 -1.290 -21.542 1.00 84.38 299 SER A N 1
ATOM 2343 C CA . SER A 1 299 ? 19.596 -1.429 -22.979 1.00 84.38 299 SER A CA 1
ATOM 2344 C C . SER A 1 299 ? 18.493 -2.162 -23.749 1.00 84.38 299 SER A C 1
ATOM 2346 O O . SER A 1 299 ? 18.362 -1.956 -24.953 1.00 84.38 299 SER A O 1
ATOM 2348 N N . ILE A 1 300 ? 17.694 -3.003 -23.083 1.00 85.56 300 ILE A N 1
ATOM 2349 C CA . ILE A 1 300 ? 16.723 -3.893 -23.734 1.00 85.56 300 ILE A CA 1
ATOM 2350 C C . ILE A 1 300 ? 15.332 -3.264 -23.664 1.00 85.56 300 ILE A C 1
ATOM 2352 O O . ILE A 1 300 ? 14.606 -3.455 -22.693 1.00 85.56 300 ILE A O 1
ATOM 2356 N N . LYS A 1 301 ? 14.958 -2.510 -24.702 1.00 82.12 301 LYS A N 1
ATOM 2357 C CA . LYS A 1 301 ? 13.685 -1.766 -24.743 1.00 82.12 301 LYS A CA 1
ATOM 2358 C C . LYS A 1 301 ? 12.439 -2.657 -24.770 1.00 82.12 301 LYS A C 1
ATOM 2360 O O . LYS A 1 301 ? 11.404 -2.251 -24.260 1.00 82.12 301 LYS A O 1
ATOM 2365 N N . SER A 1 302 ? 12.528 -3.858 -25.345 1.00 83.12 302 SER A N 1
ATOM 2366 C CA . SER A 1 302 ? 11.379 -4.756 -25.545 1.00 83.12 302 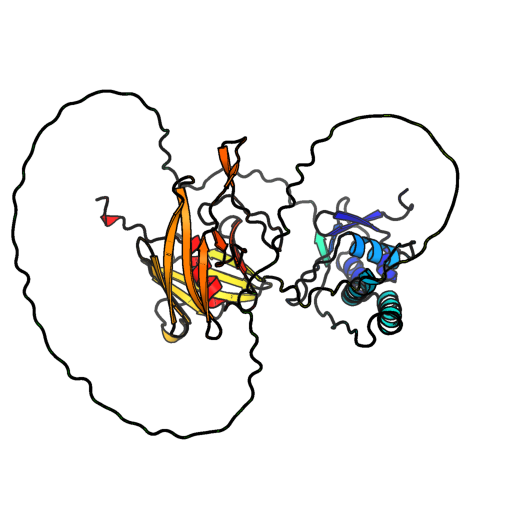SER A CA 1
ATOM 2367 C C . SER A 1 302 ? 10.741 -5.261 -24.246 1.00 83.12 302 SER A C 1
ATOM 2369 O O . SER A 1 302 ? 9.605 -5.717 -24.276 1.00 83.12 302 SER A O 1
ATOM 2371 N N . GLY A 1 303 ? 11.443 -5.169 -23.111 1.00 88.38 303 GLY A N 1
ATOM 2372 C CA . GLY A 1 303 ? 10.922 -5.556 -21.796 1.00 88.38 303 GLY A CA 1
ATOM 2373 C C . GLY A 1 303 ? 10.453 -4.389 -20.926 1.00 88.38 303 GLY A C 1
ATOM 2374 O O . GLY A 1 303 ? 10.108 -4.604 -19.762 1.00 88.38 303 GLY A O 1
ATOM 2375 N N . HIS A 1 304 ? 10.507 -3.146 -21.413 1.00 95.19 304 HIS A N 1
ATOM 2376 C CA . HIS A 1 304 ? 10.102 -1.976 -20.629 1.00 95.19 304 HIS A CA 1
ATOM 2377 C C . HIS A 1 304 ? 8.585 -1.814 -20.701 1.00 95.19 304 HIS A C 1
ATOM 2379 O O . HIS A 1 304 ? 8.035 -1.635 -21.781 1.00 95.19 304 HIS A O 1
ATOM 2385 N N . VAL A 1 305 ? 7.922 -1.847 -19.547 1.00 97.12 305 VAL A N 1
ATOM 2386 C CA . VAL A 1 305 ? 6.470 -1.614 -19.437 1.00 97.12 305 VAL A CA 1
ATOM 2387 C C . VAL A 1 305 ? 6.140 -0.188 -19.014 1.00 97.12 305 VAL A C 1
ATOM 2389 O O . VAL A 1 305 ? 5.040 0.296 -19.257 1.00 97.12 305 VAL A O 1
ATOM 2392 N N . CYS A 1 306 ? 7.104 0.510 -18.409 1.00 98.25 306 CYS A N 1
ATOM 2393 C CA . CYS A 1 306 ? 6.968 1.920 -18.082 1.00 98.25 306 CYS A CA 1
ATOM 2394 C C . CYS A 1 306 ? 8.317 2.645 -18.134 1.00 98.25 306 CYS A C 1
ATOM 2396 O O . CYS A 1 306 ? 9.375 2.080 -17.834 1.00 98.25 306 CYS A O 1
ATOM 2398 N N . ARG A 1 307 ? 8.267 3.924 -18.513 1.00 98.19 307 ARG A N 1
ATOM 2399 C CA . ARG A 1 307 ? 9.414 4.829 -18.584 1.00 98.19 307 ARG A CA 1
ATOM 2400 C C . ARG A 1 307 ? 9.099 6.146 -17.883 1.00 98.19 307 ARG A C 1
ATOM 2402 O O . ARG A 1 307 ? 8.159 6.829 -18.274 1.00 98.19 307 ARG A O 1
ATOM 2409 N N . ILE A 1 308 ? 9.942 6.538 -16.932 1.00 98.44 308 ILE A N 1
ATOM 2410 C CA . ILE A 1 308 ? 9.867 7.824 -16.232 1.00 98.44 308 ILE A CA 1
ATOM 2411 C C . ILE A 1 308 ? 11.046 8.691 -16.664 1.00 98.44 308 ILE A C 1
ATOM 2413 O O . ILE A 1 308 ? 12.203 8.288 -16.524 1.00 98.44 308 ILE A O 1
ATOM 2417 N N . VAL A 1 309 ? 10.758 9.879 -17.181 1.00 97.94 309 VAL A N 1
ATOM 2418 C CA . VAL A 1 309 ? 11.753 10.912 -17.478 1.00 97.94 309 VAL A CA 1
ATOM 2419 C C . VAL A 1 309 ? 11.618 12.003 -16.428 1.00 97.94 309 VAL A C 1
ATOM 2421 O O . VAL A 1 309 ? 10.571 12.640 -16.327 1.00 97.94 309 VAL A O 1
ATOM 2424 N N . GLN A 1 310 ? 12.666 12.191 -15.633 1.00 97.06 310 GLN A N 1
ATOM 2425 C CA . GLN A 1 310 ? 12.691 13.203 -14.588 1.00 97.06 310 GLN A CA 1
ATOM 2426 C C . GLN A 1 310 ? 12.963 14.583 -15.174 1.00 97.06 310 GLN A C 1
ATOM 2428 O O . GLN A 1 310 ? 13.855 14.742 -16.006 1.00 97.06 310 GLN A O 1
ATOM 2433 N N . GLN A 1 311 ? 12.201 15.564 -14.705 1.00 95.06 311 GLN A N 1
ATOM 2434 C CA . GLN A 1 311 ? 12.395 16.984 -14.971 1.00 95.06 311 GLN A CA 1
ATOM 2435 C C . GLN A 1 311 ? 12.484 17.734 -13.628 1.00 95.06 311 GLN A C 1
ATOM 2437 O O . GLN A 1 311 ? 12.145 17.173 -12.577 1.00 95.06 311 GLN A O 1
ATOM 2442 N N . PRO A 1 312 ? 12.924 19.007 -13.618 1.00 92.19 312 PRO A N 1
ATOM 2443 C CA . PRO A 1 312 ? 13.110 19.743 -12.367 1.00 92.19 312 PRO A CA 1
ATOM 2444 C C . PRO A 1 312 ? 11.833 19.929 -11.538 1.00 92.19 312 PRO A C 1
ATOM 2446 O O . PRO A 1 312 ? 11.882 19.913 -10.312 1.00 92.19 312 PRO A O 1
ATOM 2449 N N . LEU A 1 313 ? 10.678 20.086 -12.193 1.00 93.19 313 LEU A N 1
ATOM 2450 C CA . LEU A 1 313 ? 9.395 20.369 -11.530 1.00 93.19 313 LEU A CA 1
ATOM 2451 C C . LEU A 1 313 ? 8.308 19.325 -11.813 1.00 93.19 313 LEU A C 1
ATOM 2453 O O . LEU A 1 313 ? 7.197 19.427 -11.289 1.00 93.19 313 LEU A O 1
ATOM 2457 N N . TYR A 1 314 ? 8.601 18.315 -12.628 1.00 97.19 314 TYR A N 1
ATOM 2458 C CA . TYR A 1 314 ? 7.658 17.249 -12.944 1.00 97.19 314 TYR A CA 1
ATOM 2459 C C . TYR A 1 314 ? 8.383 15.979 -13.391 1.00 97.19 314 TYR A C 1
ATOM 2461 O O . TYR A 1 314 ? 9.564 16.011 -13.706 1.00 97.19 314 TYR A O 1
ATOM 2469 N N . ASN A 1 315 ? 7.668 14.864 -13.451 1.00 98.19 315 ASN A N 1
ATOM 2470 C CA . ASN A 1 315 ? 8.103 13.671 -14.163 1.00 98.19 315 ASN A CA 1
ATOM 2471 C C . ASN A 1 315 ? 7.131 13.384 -15.306 1.00 98.19 315 ASN A C 1
ATOM 2473 O O . ASN A 1 315 ? 5.914 13.511 -15.145 1.00 98.19 315 ASN A O 1
ATOM 2477 N N . GLU A 1 316 ? 7.671 12.947 -16.441 1.00 98.50 316 GLU A N 1
ATOM 2478 C CA . GLU A 1 316 ? 6.882 12.349 -17.516 1.00 98.50 316 GLU A CA 1
ATOM 2479 C C . GLU A 1 316 ? 6.912 10.831 -17.387 1.00 98.50 316 GLU A C 1
ATOM 2481 O O . GLU A 1 316 ? 7.962 10.208 -17.553 1.00 98.50 316 GLU A O 1
ATOM 2486 N N . ILE A 1 317 ? 5.762 10.229 -17.109 1.00 98.69 317 ILE A N 1
ATOM 2487 C CA . ILE A 1 317 ? 5.595 8.785 -16.964 1.00 98.69 317 ILE A CA 1
ATOM 2488 C C . ILE A 1 317 ? 4.874 8.279 -18.216 1.00 98.69 317 ILE A C 1
ATOM 2490 O O . ILE A 1 317 ? 3.787 8.741 -18.540 1.00 98.69 317 ILE A O 1
ATOM 2494 N N . ASN A 1 318 ? 5.480 7.341 -18.938 1.00 98.38 318 ASN A N 1
ATOM 2495 C CA . ASN A 1 318 ? 4.881 6.692 -20.103 1.00 98.38 318 ASN A CA 1
ATOM 2496 C C . ASN A 1 318 ? 4.616 5.230 -19.748 1.00 98.38 318 ASN A C 1
ATOM 2498 O O . ASN A 1 318 ? 5.571 4.491 -19.501 1.00 98.38 318 ASN A O 1
ATOM 2502 N N . VAL A 1 319 ? 3.347 4.833 -19.718 1.00 97.12 319 VAL A N 1
ATOM 2503 C CA . VAL A 1 319 ? 2.874 3.505 -19.304 1.00 97.12 319 VAL A CA 1
ATOM 2504 C C . VAL A 1 319 ? 1.729 3.080 -20.216 1.00 97.12 319 VAL A C 1
ATOM 2506 O O . VAL A 1 319 ? 0.795 3.845 -20.403 1.00 97.12 319 VAL A O 1
ATOM 2509 N N . GLU A 1 320 ? 1.833 1.900 -20.831 1.00 90.56 320 GLU A N 1
ATOM 2510 C CA . GLU A 1 320 ? 0.757 1.268 -21.625 1.00 90.56 320 GLU A CA 1
ATOM 2511 C C . GLU A 1 320 ? 0.032 2.204 -22.624 1.00 90.56 320 GLU A C 1
ATOM 2513 O O . GLU A 1 320 ? -1.184 2.196 -22.765 1.00 90.56 320 GLU A O 1
ATOM 2518 N N . GLY A 1 321 ? 0.790 3.051 -23.332 1.00 92.00 321 GLY A N 1
ATOM 2519 C CA . GLY A 1 321 ? 0.245 3.999 -24.320 1.00 92.00 321 GLY A CA 1
ATOM 2520 C C . GLY A 1 321 ? -0.301 5.305 -23.730 1.00 92.00 321 GLY A C 1
ATOM 2521 O O . GLY A 1 321 ? -0.601 6.236 -24.473 1.00 92.00 321 GLY A O 1
ATOM 2522 N N . GLN A 1 322 ? -0.351 5.421 -22.406 1.00 96.88 322 GLN A N 1
ATOM 2523 C CA . GLN A 1 322 ? -0.702 6.635 -21.688 1.00 96.88 322 GLN A CA 1
ATOM 2524 C C . GLN A 1 322 ? 0.545 7.431 -21.279 1.00 96.88 322 GLN A C 1
ATOM 2526 O O . GLN A 1 322 ? 1.531 6.889 -20.769 1.00 96.88 322 GLN A O 1
ATOM 2531 N N . LYS A 1 323 ? 0.468 8.756 -21.446 1.00 98.25 323 LYS A N 1
ATOM 2532 C CA . LYS A 1 323 ? 1.427 9.716 -20.891 1.00 98.25 323 LYS A CA 1
ATOM 2533 C C . LYS A 1 323 ? 0.818 10.394 -19.662 1.00 98.25 323 LYS A C 1
ATOM 2535 O O . LYS A 1 323 ? -0.155 11.130 -19.778 1.00 98.25 323 LYS A O 1
ATOM 2540 N N . ILE A 1 324 ? 1.422 10.177 -18.499 1.00 98.56 324 ILE A N 1
ATOM 2541 C CA . ILE A 1 324 ? 1.049 10.765 -17.210 1.00 98.56 324 ILE A CA 1
ATOM 2542 C C . ILE A 1 324 ? 2.068 11.857 -16.860 1.00 98.56 324 ILE A C 1
ATOM 2544 O O . ILE A 1 324 ? 3.280 11.645 -16.944 1.00 98.56 324 ILE A O 1
ATOM 2548 N N . ILE A 1 325 ? 1.582 13.027 -16.439 1.00 98.31 325 ILE A N 1
ATOM 2549 C CA . ILE A 1 325 ? 2.421 14.125 -15.945 1.00 98.31 325 ILE A CA 1
ATOM 2550 C C . ILE A 1 325 ? 2.249 14.241 -14.431 1.00 98.31 325 ILE A C 1
ATOM 2552 O O . ILE A 1 325 ? 1.195 14.652 -13.947 1.00 98.31 325 ILE A O 1
ATOM 2556 N N . LEU A 1 326 ? 3.306 13.925 -13.687 1.00 98.56 326 LEU A N 1
ATOM 2557 C CA . LEU A 1 326 ? 3.360 14.098 -12.236 1.00 98.56 326 LEU A CA 1
ATOM 2558 C C . LEU A 1 326 ? 4.055 15.419 -11.926 1.00 98.56 326 LEU A C 1
ATOM 2560 O O . LEU A 1 326 ? 5.232 15.564 -12.234 1.00 98.56 326 LEU A O 1
ATOM 2564 N N . LYS A 1 327 ? 3.357 16.384 -11.323 1.00 97.94 327 LYS A N 1
ATOM 2565 C CA . LYS A 1 327 ? 3.917 17.710 -11.004 1.00 97.94 327 LYS A CA 1
ATOM 2566 C C . LYS A 1 327 ? 4.292 17.782 -9.533 1.00 97.94 327 LYS A C 1
ATOM 2568 O O . LYS A 1 327 ? 3.433 17.574 -8.677 1.00 97.94 327 LYS A O 1
ATOM 2573 N N . TYR A 1 328 ? 5.542 18.127 -9.246 1.00 97.50 328 TYR A N 1
ATOM 2574 C CA . TYR A 1 328 ? 6.004 18.311 -7.876 1.00 97.50 328 TYR A CA 1
ATOM 2575 C C . TYR A 1 328 ? 5.427 19.593 -7.272 1.00 97.50 328 TYR A C 1
ATOM 2577 O O . TYR A 1 328 ? 5.293 20.618 -7.942 1.00 97.50 328 TYR A O 1
ATOM 2585 N N . VAL A 1 329 ? 5.084 19.524 -5.989 1.00 94.88 329 VAL A N 1
ATOM 2586 C CA . VAL A 1 329 ? 4.532 20.631 -5.207 1.00 94.88 329 VAL A CA 1
ATOM 2587 C C . VAL A 1 329 ? 5.350 20.760 -3.933 1.00 94.88 329 VAL A C 1
ATOM 2589 O O . VAL A 1 329 ? 5.476 19.806 -3.167 1.00 94.88 329 VAL A O 1
ATOM 2592 N N . ARG A 1 330 ? 5.904 21.950 -3.696 1.00 92.38 330 ARG A N 1
ATOM 2593 C CA . ARG A 1 330 ? 6.594 22.269 -2.446 1.00 92.38 330 ARG A CA 1
ATOM 2594 C C . ARG A 1 330 ? 5.580 22.800 -1.440 1.00 92.38 330 ARG A C 1
ATOM 2596 O O . ARG A 1 330 ? 4.894 23.782 -1.710 1.00 92.38 330 ARG A O 1
ATOM 2603 N N . CYS A 1 331 ? 5.492 22.168 -0.279 1.00 86.94 331 CYS A N 1
ATOM 2604 C CA . CYS A 1 331 ? 4.709 22.670 0.840 1.00 86.94 331 CYS A CA 1
ATOM 2605 C C . CYS A 1 331 ? 5.456 23.868 1.439 1.00 86.94 331 CYS A C 1
ATOM 2607 O O . CYS A 1 331 ? 6.523 23.695 2.025 1.00 86.94 331 CYS A O 1
ATOM 2609 N N . SER A 1 332 ? 4.916 25.079 1.279 1.00 81.38 332 SER A N 1
ATOM 2610 C CA . SER A 1 332 ? 5.565 26.333 1.700 1.00 81.38 332 SER A CA 1
ATOM 2611 C C . SER A 1 332 ? 5.989 26.324 3.168 1.00 81.38 332 SER A C 1
ATOM 2613 O O . SER A 1 332 ? 7.063 26.810 3.502 1.00 81.38 332 SER A O 1
ATOM 2615 N N . ASN A 1 333 ? 5.160 25.730 4.025 1.00 81.12 333 ASN A N 1
ATOM 2616 C CA . ASN A 1 333 ? 5.311 25.846 5.470 1.00 81.12 333 ASN A CA 1
ATOM 2617 C C . ASN A 1 333 ? 6.251 24.776 6.050 1.00 81.12 333 ASN A C 1
ATOM 2619 O O . ASN A 1 333 ? 7.031 25.067 6.948 1.00 81.12 333 ASN A O 1
ATOM 2623 N N . SER A 1 334 ? 6.209 23.548 5.522 1.00 84.31 334 SER A N 1
ATOM 2624 C CA . SER A 1 334 ? 7.042 22.432 5.999 1.00 84.31 334 SER A CA 1
ATOM 2625 C C . SER A 1 334 ? 8.314 22.218 5.174 1.00 84.31 334 SER A C 1
ATOM 2627 O O . SER A 1 334 ? 9.177 21.435 5.559 1.00 84.31 334 SER A O 1
ATOM 2629 N N . GLY A 1 335 ? 8.412 22.839 3.995 1.00 84.31 335 GLY A N 1
ATOM 2630 C CA . GLY A 1 335 ? 9.471 22.581 3.019 1.00 84.31 335 GLY A CA 1
ATOM 2631 C C . GLY A 1 335 ? 9.402 21.199 2.357 1.00 84.31 335 GLY A C 1
ATOM 2632 O O . GLY A 1 335 ? 10.217 20.925 1.476 1.00 84.31 335 GLY A O 1
ATOM 2633 N N . ALA A 1 336 ? 8.446 20.347 2.744 1.00 87.50 336 ALA A N 1
ATOM 2634 C CA . ALA A 1 336 ? 8.262 19.020 2.172 1.00 87.50 336 ALA A CA 1
ATOM 2635 C C . ALA A 1 336 ? 7.918 19.104 0.679 1.00 87.50 336 ALA A C 1
ATOM 2637 O O . ALA A 1 336 ? 7.273 20.053 0.225 1.00 87.50 336 ALA A O 1
ATOM 2638 N N . ILE A 1 337 ? 8.341 18.099 -0.084 1.00 91.25 337 ILE A N 1
ATOM 2639 C CA . ILE A 1 337 ? 7.991 17.960 -1.497 1.00 91.25 337 ILE A CA 1
ATOM 2640 C C . ILE A 1 337 ? 6.984 16.822 -1.605 1.00 91.25 337 ILE A C 1
ATOM 2642 O O . ILE A 1 337 ? 7.263 15.704 -1.189 1.00 91.25 337 ILE A O 1
ATOM 2646 N N . SER A 1 338 ? 5.827 17.118 -2.181 1.00 95.38 338 SER A N 1
ATOM 2647 C CA . SER A 1 338 ? 4.828 16.134 -2.588 1.00 95.38 338 SER A CA 1
ATOM 2648 C C . SER A 1 338 ? 4.554 16.303 -4.085 1.00 95.38 338 SER A C 1
ATOM 2650 O O . SER A 1 338 ? 5.327 16.953 -4.798 1.00 95.38 338 SER A O 1
ATOM 2652 N N . PHE A 1 339 ? 3.480 15.720 -4.600 1.00 98.00 339 PHE A N 1
ATOM 2653 C CA . PHE A 1 339 ? 3.111 15.852 -6.001 1.00 98.00 339 PHE A CA 1
ATOM 2654 C C . PHE A 1 339 ? 1.604 15.760 -6.209 1.00 98.00 339 PHE A C 1
ATOM 2656 O O . PHE A 1 339 ? 0.873 15.248 -5.370 1.00 98.00 339 PHE A O 1
ATOM 2663 N N . ARG A 1 340 ? 1.157 16.267 -7.357 1.00 97.81 340 ARG A N 1
ATOM 2664 C CA . ARG A 1 340 ? -0.177 16.017 -7.907 1.00 97.81 340 ARG A CA 1
ATOM 2665 C C . ARG A 1 340 ? -0.054 15.286 -9.232 1.00 97.81 340 ARG A C 1
ATOM 2667 O O . ARG A 1 340 ? 0.918 15.496 -9.968 1.00 97.81 340 ARG A O 1
ATOM 2674 N N . VAL A 1 341 ? -1.037 14.460 -9.547 1.00 98.62 341 VAL A N 1
ATOM 2675 C CA . VAL A 1 341 ? -1.033 13.643 -10.759 1.00 98.62 341 VAL A CA 1
ATOM 2676 C C . VAL A 1 341 ? -2.452 13.412 -11.265 1.00 98.62 341 VAL A C 1
ATOM 2678 O O . VAL A 1 341 ? -3.399 13.387 -10.483 1.00 98.62 341 VAL A O 1
ATOM 2681 N N . SER A 1 342 ? -2.586 13.252 -12.579 1.00 97.44 342 SER A N 1
ATOM 2682 C CA . SER A 1 342 ? -3.826 12.823 -13.222 1.00 97.44 342 SER A CA 1
ATOM 2683 C C . SER A 1 342 ? -3.544 11.720 -14.230 1.00 97.44 342 SER A C 1
ATOM 2685 O O . SER A 1 342 ? -2.587 11.836 -15.003 1.00 97.44 342 SER A O 1
ATOM 2687 N N . PHE A 1 343 ? -4.369 10.681 -14.255 1.00 97.94 343 PHE A N 1
ATOM 2688 C CA . PHE A 1 343 ? -4.216 9.555 -15.175 1.00 97.94 343 PHE A CA 1
ATOM 2689 C C . PHE A 1 343 ? -5.563 8.885 -15.442 1.00 97.94 343 PHE A C 1
ATOM 2691 O O . PHE A 1 343 ? -6.460 8.951 -14.610 1.00 97.94 343 PHE A O 1
ATOM 2698 N N . ASN A 1 344 ? -5.703 8.253 -16.603 1.00 97.31 344 ASN A N 1
ATOM 2699 C CA . ASN A 1 344 ? -6.886 7.476 -16.937 1.00 97.31 344 ASN A CA 1
ATOM 2700 C C . ASN A 1 344 ? -6.809 6.100 -16.280 1.00 97.31 344 ASN A C 1
ATOM 2702 O O . ASN A 1 344 ? -5.754 5.455 -16.290 1.00 97.31 344 ASN A O 1
ATOM 2706 N N . HIS A 1 345 ? -7.947 5.662 -15.768 1.00 93.69 345 HIS A N 1
ATOM 2707 C CA . HIS A 1 345 ? -8.192 4.366 -15.168 1.00 93.69 345 HIS A CA 1
ATOM 2708 C C . HIS A 1 345 ? -9.620 3.955 -15.543 1.00 93.69 345 HIS A C 1
ATOM 2710 O O . HIS A 1 345 ? -10.552 4.723 -15.329 1.00 93.69 345 HIS A O 1
ATOM 2716 N N . GLU A 1 346 ? -9.766 2.807 -16.209 1.00 92.31 346 GLU A N 1
ATOM 2717 C CA . GLU A 1 346 ? -11.070 2.260 -16.636 1.00 92.31 346 GLU A CA 1
ATOM 2718 C C . GLU A 1 346 ? -11.967 3.241 -17.420 1.00 92.31 346 GLU A C 1
ATOM 2720 O O . GLU A 1 346 ? -13.186 3.231 -17.323 1.00 92.31 346 GLU A O 1
ATOM 2725 N N . GLY A 1 347 ? -11.355 4.104 -18.239 1.00 93.25 347 GLY A N 1
ATOM 2726 C CA . GLY A 1 347 ? -12.071 5.101 -19.047 1.00 93.25 347 GLY A CA 1
ATOM 2727 C C . GLY A 1 347 ? -12.338 6.432 -18.337 1.00 93.25 347 GLY A C 1
ATOM 2728 O O . GLY A 1 347 ? -12.681 7.405 -19.006 1.00 93.25 347 GLY A O 1
ATOM 2729 N N . THR A 1 348 ? -12.082 6.517 -17.031 1.00 93.88 348 THR A N 1
ATOM 2730 C CA . THR A 1 348 ? -12.238 7.735 -16.228 1.00 93.88 348 THR A CA 1
ATOM 2731 C C . THR A 1 348 ? -10.886 8.376 -15.945 1.00 93.88 348 THR A C 1
ATOM 2733 O O . THR A 1 348 ? -9.893 7.693 -15.698 1.00 93.88 348 THR A O 1
ATOM 2736 N N . GLN A 1 349 ? -10.819 9.707 -15.973 1.00 96.12 349 GLN A N 1
ATOM 2737 C CA . GLN A 1 349 ? -9.616 10.435 -15.578 1.00 96.12 349 GLN A CA 1
ATOM 2738 C C . GLN A 1 349 ? -9.638 10.712 -14.072 1.00 96.12 349 GLN A C 1
ATOM 2740 O O . GLN A 1 349 ? -10.464 11.480 -13.589 1.00 96.12 349 GLN A O 1
ATOM 2745 N N . LEU A 1 350 ? -8.696 10.125 -13.339 1.00 95.88 350 LEU A N 1
ATOM 2746 C CA . LEU A 1 350 ? -8.520 10.348 -11.908 1.00 95.88 350 LEU A CA 1
ATOM 2747 C C . LEU A 1 350 ? -7.624 11.559 -11.652 1.00 95.88 350 LEU A C 1
ATOM 2749 O O . LEU A 1 350 ? -6.662 11.801 -12.388 1.00 95.88 350 LEU A O 1
ATOM 2753 N N . PHE A 1 351 ? -7.901 12.282 -10.566 1.00 97.06 351 PHE A N 1
ATOM 2754 C CA . PHE A 1 351 ? -7.122 13.435 -10.118 1.00 97.06 351 PHE A CA 1
ATOM 2755 C C . PHE A 1 351 ? -6.714 13.263 -8.661 1.00 97.06 351 PHE A C 1
ATOM 2757 O O . PHE A 1 351 ? -7.552 13.273 -7.764 1.00 97.06 351 PHE A O 1
ATOM 2764 N N . TRP A 1 352 ? -5.410 13.152 -8.418 1.00 98.19 352 TRP A N 1
ATOM 2765 C CA . TRP A 1 352 ? -4.854 13.006 -7.078 1.00 98.19 352 TRP A CA 1
ATOM 2766 C C . TRP A 1 352 ? -4.000 14.217 -6.711 1.00 98.19 352 TRP A C 1
ATOM 2768 O O . TRP A 1 352 ? -3.054 14.586 -7.417 1.00 98.19 352 TRP A O 1
ATOM 2778 N N . ASN A 1 353 ? -4.338 14.832 -5.583 1.00 97.88 353 ASN A N 1
ATOM 2779 C CA . ASN A 1 353 ? -3.701 16.020 -5.029 1.00 97.88 353 ASN A CA 1
ATOM 2780 C C . ASN A 1 353 ? -2.910 15.673 -3.765 1.00 97.88 353 ASN A C 1
ATOM 2782 O O . ASN A 1 353 ? -3.249 14.718 -3.076 1.00 97.88 353 ASN A O 1
ATOM 2786 N N . PRO A 1 354 ? -1.863 16.433 -3.413 1.00 97.44 354 PRO A N 1
ATOM 2787 C CA . PRO A 1 354 ? -1.112 16.176 -2.195 1.00 97.44 354 PRO A CA 1
ATOM 2788 C C . PRO A 1 354 ? -1.940 16.513 -0.948 1.00 97.44 354 PRO A C 1
ATOM 2790 O O . PRO A 1 354 ? -2.524 17.592 -0.852 1.00 97.44 354 PRO A O 1
ATOM 2793 N N . LYS A 1 355 ? -1.907 15.636 0.059 1.00 95.75 355 LYS A N 1
ATOM 2794 C CA . LYS A 1 355 ? -2.357 15.962 1.417 1.00 95.75 355 LYS A CA 1
ATOM 2795 C C . LYS A 1 355 ? -1.276 16.791 2.103 1.00 95.75 355 LYS A C 1
ATOM 2797 O O . LYS A 1 355 ? -0.140 16.341 2.271 1.00 95.75 355 LYS A O 1
ATOM 2802 N N . TYR A 1 356 ? -1.612 18.016 2.485 1.00 93.31 356 TYR A N 1
ATOM 2803 C CA . TYR A 1 356 ? -0.662 18.918 3.130 1.00 93.31 356 TYR A CA 1
ATOM 2804 C C . TYR A 1 356 ? -0.469 18.555 4.613 1.00 93.31 356 TYR A C 1
ATOM 2806 O O . TYR A 1 356 ? -1.451 18.245 5.292 1.00 93.31 356 TYR A O 1
ATOM 2814 N N . PRO A 1 357 ? 0.769 18.612 5.146 1.00 92.81 357 PRO A N 1
ATOM 2815 C CA . PRO A 1 357 ? 1.004 18.439 6.576 1.00 92.81 357 PRO A CA 1
ATOM 2816 C C . PRO A 1 357 ? 0.249 19.487 7.407 1.00 92.81 357 PRO A C 1
ATOM 2818 O O . PRO A 1 357 ? 0.284 20.677 7.082 1.00 92.81 357 PRO A O 1
ATOM 2821 N N . LYS A 1 358 ? -0.396 19.056 8.496 1.00 92.50 358 LYS A N 1
ATOM 2822 C CA . LYS A 1 358 ? -1.076 19.940 9.457 1.00 92.50 358 LYS A CA 1
ATOM 2823 C C . LYS A 1 358 ? -0.065 20.412 10.513 1.00 92.50 358 LYS A C 1
ATOM 2825 O O . LYS A 1 358 ? 0.801 19.644 10.928 1.00 92.50 358 LYS A O 1
ATOM 2830 N N . VAL A 1 359 ? -0.165 21.669 10.950 1.00 92.81 359 VAL A N 1
ATOM 2831 C CA . VAL A 1 359 ? 0.633 22.194 12.075 1.00 92.81 359 VAL A CA 1
ATOM 2832 C C . VAL A 1 359 ? -0.042 21.796 13.378 1.00 92.81 359 VAL A C 1
ATOM 2834 O O . VAL A 1 359 ? -1.229 22.056 13.563 1.00 92.81 359 VAL A O 1
ATOM 2837 N N . ASN A 1 360 ? 0.709 21.210 14.302 1.00 90.44 360 ASN A N 1
ATOM 2838 C CA . ASN A 1 360 ? 0.250 21.041 15.670 1.00 90.44 360 ASN A CA 1
ATOM 2839 C C . ASN A 1 360 ? 0.318 22.401 16.393 1.00 90.44 360 ASN A C 1
ATOM 2841 O O . ASN A 1 360 ? 1.416 22.933 16.558 1.00 90.44 360 ASN A O 1
ATOM 2845 N N . PRO A 1 361 ? -0.808 22.966 16.867 1.00 91.81 361 PRO A N 1
ATOM 2846 C CA . PRO A 1 361 ? -0.819 24.299 17.470 1.00 91.81 361 PRO A CA 1
ATOM 2847 C C . PRO A 1 361 ? -0.053 24.372 18.798 1.00 91.81 361 PRO A C 1
ATOM 2849 O O . PRO A 1 361 ? 0.368 25.453 19.195 1.00 91.81 361 PRO A O 1
ATOM 2852 N N . LYS A 1 362 ? 0.145 23.240 19.487 1.00 94.06 362 LYS A N 1
ATOM 2853 C CA . LYS A 1 362 ? 0.864 23.184 20.768 1.00 94.06 362 LYS A CA 1
ATOM 2854 C C . LYS A 1 362 ? 2.376 23.121 20.580 1.00 94.06 362 LYS A C 1
ATOM 2856 O O . LYS A 1 362 ? 3.108 23.731 21.348 1.00 94.06 362 LYS A O 1
ATOM 2861 N N . THR A 1 363 ? 2.843 22.360 19.589 1.00 92.94 363 THR A N 1
ATOM 2862 C CA . THR A 1 363 ? 4.282 22.112 19.383 1.00 92.94 363 THR A CA 1
ATOM 2863 C C . THR A 1 363 ? 4.874 22.899 18.216 1.00 92.94 363 THR A C 1
ATOM 2865 O O . THR A 1 363 ? 6.092 22.937 18.071 1.00 92.94 363 THR A O 1
ATOM 2868 N N . GLY A 1 364 ? 4.040 23.477 17.347 1.00 91.62 364 GLY A N 1
ATOM 2869 C CA . GLY A 1 364 ? 4.453 24.097 16.084 1.00 91.62 364 GLY A CA 1
ATOM 2870 C C . GLY A 1 364 ? 4.967 23.101 15.036 1.00 91.62 364 GLY A C 1
ATOM 2871 O O . GLY A 1 364 ? 5.348 23.507 13.941 1.00 91.62 364 GLY A O 1
ATOM 2872 N N . GLN A 1 365 ? 4.988 21.800 15.344 1.00 90.25 365 GLN A N 1
ATOM 2873 C CA . GLN A 1 365 ? 5.521 20.776 14.449 1.00 90.25 365 GLN A CA 1
ATOM 2874 C C . GLN A 1 365 ? 4.506 20.393 13.373 1.00 90.25 365 GLN A C 1
ATOM 2876 O O . GLN A 1 365 ? 3.306 20.294 13.634 1.00 90.25 365 GLN A O 1
ATOM 2881 N N . PHE A 1 366 ? 5.000 20.129 12.165 1.00 90.00 366 PHE A N 1
ATOM 2882 C CA . PHE A 1 366 ? 4.190 19.605 11.070 1.00 90.00 366 PHE A CA 1
ATOM 2883 C C . PHE A 1 366 ? 4.050 18.090 11.188 1.00 90.00 366 PHE A C 1
ATOM 2885 O O . PHE A 1 366 ? 5.049 17.386 11.334 1.00 90.00 366 PHE A O 1
ATOM 2892 N N . SER A 1 367 ? 2.829 17.583 11.050 1.00 90.12 367 SER A N 1
ATOM 2893 C CA . SER A 1 367 ? 2.550 16.150 10.980 1.00 90.12 367 SER A CA 1
ATOM 2894 C C . SER A 1 367 ? 1.731 15.801 9.739 1.00 90.12 367 SER A C 1
ATOM 2896 O O . SER A 1 367 ? 0.914 16.582 9.246 1.00 90.12 367 SER A O 1
ATOM 2898 N N . LEU A 1 368 ? 1.977 14.603 9.211 1.00 92.56 368 LEU A N 1
ATOM 2899 C CA . LEU A 1 368 ? 1.232 14.012 8.106 1.00 92.56 368 LEU A CA 1
ATOM 2900 C C . LEU A 1 368 ? 0.751 12.631 8.560 1.00 92.56 368 LEU A C 1
ATOM 2902 O O . LEU A 1 368 ? 1.562 11.819 9.004 1.00 92.56 368 LEU A O 1
ATOM 2906 N N . LYS A 1 369 ? -0.558 12.371 8.479 1.00 92.88 369 LYS A N 1
ATOM 2907 C CA . LYS A 1 369 ? -1.139 11.070 8.843 1.00 92.88 369 LYS A CA 1
ATOM 2908 C C . LYS A 1 369 ? -0.752 10.044 7.776 1.00 92.88 369 LYS A C 1
ATOM 2910 O O . LYS A 1 369 ? -1.218 10.140 6.647 1.00 92.88 369 LYS A O 1
ATOM 2915 N N . LEU A 1 370 ? 0.130 9.111 8.135 1.00 93.88 370 LEU A N 1
ATOM 2916 C CA . LEU A 1 370 ? 0.715 8.107 7.232 1.00 93.88 370 LEU A CA 1
ATOM 2917 C C . LEU A 1 370 ? 0.324 6.664 7.592 1.00 93.88 370 LEU A C 1
ATOM 2919 O O . LEU A 1 370 ? 0.885 5.729 7.025 1.00 93.88 370 LEU A O 1
ATOM 2923 N N . SER A 1 371 ? -0.591 6.479 8.546 1.00 89.00 371 SER A N 1
ATOM 2924 C CA . SER A 1 371 ? -0.998 5.163 9.050 1.00 89.00 371 SER A CA 1
ATOM 2925 C C . SER A 1 371 ? -1.665 4.307 7.974 1.00 89.00 371 SER A C 1
ATOM 2927 O O . SER A 1 371 ? -1.411 3.106 7.911 1.00 89.00 371 SER A O 1
ATOM 2929 N N . GLY A 1 372 ? -2.472 4.929 7.107 1.00 90.44 372 GLY A N 1
ATOM 2930 C CA . GLY A 1 372 ? -3.319 4.206 6.157 1.00 90.44 372 GLY A CA 1
ATOM 2931 C C . GLY A 1 372 ? -4.294 3.254 6.855 1.00 90.44 372 GLY A C 1
ATOM 2932 O O . GLY A 1 372 ? -4.443 3.297 8.080 1.00 90.44 372 GLY A O 1
ATOM 2933 N N . ALA A 1 373 ? -4.909 2.367 6.079 1.00 88.06 373 ALA A N 1
ATOM 2934 C CA . ALA A 1 373 ? -5.818 1.336 6.575 1.00 88.06 373 ALA A CA 1
ATOM 2935 C C . ALA A 1 373 ? -5.081 0.267 7.401 1.00 88.06 373 ALA A C 1
ATOM 2937 O O . ALA A 1 373 ? -5.629 -0.299 8.343 1.00 88.06 373 ALA A O 1
ATOM 2938 N N . HIS A 1 374 ? -3.803 0.025 7.093 1.00 87.56 374 HIS A N 1
ATOM 2939 C CA . HIS A 1 374 ? -2.989 -1.007 7.753 1.00 87.56 374 HIS A CA 1
ATOM 2940 C C . HIS A 1 374 ? -2.353 -0.547 9.070 1.00 87.56 374 HIS A C 1
ATOM 2942 O O . HIS A 1 374 ? -1.725 -1.338 9.771 1.00 87.56 374 HIS A O 1
ATOM 2948 N N . LYS A 1 375 ? -2.498 0.734 9.427 1.00 90.88 375 LYS A N 1
ATOM 2949 C CA . LYS A 1 375 ? -1.968 1.332 10.667 1.00 90.88 375 LYS A CA 1
ATOM 2950 C C . LYS A 1 375 ? -0.453 1.134 10.854 1.00 90.88 375 LYS A C 1
ATOM 2952 O O . LYS A 1 375 ? 0.044 1.154 11.978 1.00 90.88 375 LYS A O 1
ATOM 2957 N N . HIS A 1 376 ? 0.298 0.988 9.761 1.00 91.44 376 HIS A N 1
ATOM 2958 C CA . HIS A 1 376 ? 1.756 0.883 9.815 1.00 91.44 376 HIS A CA 1
ATOM 2959 C C . HIS A 1 376 ? 2.387 2.220 10.229 1.00 91.44 376 HIS A C 1
ATOM 2961 O O . HIS A 1 376 ? 1.918 3.298 9.856 1.00 91.44 376 HIS A O 1
ATOM 2967 N N . VAL A 1 377 ? 3.490 2.149 10.976 1.00 94.69 377 VAL A N 1
ATOM 2968 C CA . VAL A 1 377 ? 4.202 3.323 11.497 1.00 94.69 377 VAL A CA 1
ATOM 2969 C C . VAL A 1 377 ? 5.483 3.543 10.687 1.00 94.69 377 VAL A C 1
ATOM 2971 O O . VAL A 1 377 ? 6.433 2.776 10.840 1.00 94.69 377 VAL A O 1
ATOM 2974 N N . PRO A 1 378 ? 5.541 4.559 9.809 1.00 96.75 378 PRO A N 1
ATOM 2975 C CA . PRO A 1 378 ? 6.737 4.822 9.019 1.00 96.75 378 PRO A CA 1
ATOM 2976 C C . PRO A 1 378 ? 7.797 5.598 9.793 1.00 96.75 378 PRO A C 1
ATOM 2978 O O . PRO A 1 378 ? 7.504 6.311 10.755 1.00 96.75 378 PRO A O 1
ATOM 2981 N N . VAL A 1 379 ? 9.030 5.557 9.287 1.00 95.81 379 VAL A N 1
ATOM 2982 C CA . VAL A 1 379 ? 10.088 6.454 9.756 1.00 95.81 379 VAL A CA 1
ATOM 2983 C C . VAL A 1 379 ? 9.914 7.856 9.153 1.00 95.81 379 VAL A C 1
ATOM 2985 O O . VAL A 1 379 ? 9.456 7.993 8.007 1.00 95.81 379 VAL A O 1
ATOM 2988 N N . PRO A 1 380 ? 10.301 8.925 9.876 1.00 94.19 380 PRO A N 1
ATOM 2989 C CA . PRO A 1 380 ? 10.312 10.275 9.326 1.00 94.19 380 PRO A CA 1
ATOM 2990 C C . PRO A 1 380 ? 11.137 10.346 8.036 1.00 94.19 380 PRO A C 1
ATOM 2992 O O . PRO A 1 380 ? 12.284 9.902 7.975 1.00 94.19 380 PRO A O 1
ATOM 2995 N N . SER A 1 381 ? 10.550 10.892 6.972 1.00 93.62 381 SER A N 1
ATOM 2996 C CA . SER A 1 381 ? 11.249 11.066 5.702 1.00 93.62 381 SER A CA 1
ATOM 2997 C C . SER A 1 381 ? 10.603 12.136 4.835 1.00 93.62 381 SER A C 1
ATOM 2999 O O . SER A 1 381 ? 9.383 12.188 4.700 1.00 93.62 381 SER A O 1
ATOM 3001 N N . ARG A 1 382 ? 11.439 12.913 4.134 1.00 92.06 382 ARG A N 1
ATOM 3002 C CA . ARG A 1 382 ? 11.017 13.821 3.051 1.00 92.06 382 ARG A CA 1
ATOM 3003 C C . ARG A 1 382 ? 10.448 13.086 1.829 1.00 92.06 382 ARG A C 1
ATOM 3005 O O . ARG A 1 382 ? 9.958 13.732 0.913 1.00 92.06 382 ARG A O 1
ATOM 3012 N N . ARG A 1 383 ? 10.567 11.753 1.787 1.00 93.94 383 ARG A N 1
ATOM 3013 C CA . ARG A 1 383 ? 10.063 10.888 0.707 1.00 93.94 383 ARG A CA 1
ATOM 3014 C C . ARG A 1 383 ? 8.649 10.366 0.965 1.00 93.94 383 ARG A C 1
ATOM 3016 O O . ARG A 1 383 ? 8.072 9.744 0.073 1.00 93.94 383 ARG A O 1
ATOM 3023 N N . ASN A 1 384 ? 8.119 10.597 2.166 1.00 96.31 384 ASN A N 1
ATOM 3024 C CA . ASN A 1 384 ? 6.763 10.207 2.523 1.00 96.31 384 ASN A CA 1
ATOM 3025 C C . ASN A 1 384 ? 5.774 11.162 1.850 1.00 96.31 384 ASN A C 1
ATOM 3027 O O . ASN A 1 384 ? 5.957 12.378 1.908 1.00 96.31 384 ASN A O 1
ATOM 3031 N N . ALA A 1 385 ? 4.724 10.621 1.243 1.00 96.75 385 ALA A N 1
ATOM 3032 C CA . ALA A 1 385 ? 3.662 11.410 0.639 1.00 96.75 385 ALA A CA 1
ATOM 3033 C C . ALA A 1 385 ? 2.313 10.706 0.792 1.00 96.75 385 ALA A C 1
ATOM 3035 O O . ALA A 1 385 ? 2.230 9.479 0.806 1.00 96.75 385 ALA A O 1
ATOM 3036 N N . VAL A 1 386 ? 1.261 11.513 0.889 1.00 97.88 386 VAL A N 1
ATOM 3037 C CA . VAL A 1 386 ? -0.134 11.072 0.901 1.00 97.88 386 VAL A CA 1
ATOM 3038 C C . VAL A 1 386 ? -0.862 11.878 -0.156 1.00 97.88 386 VAL A C 1
ATOM 3040 O O . VAL A 1 386 ? -0.672 13.097 -0.227 1.00 97.88 386 VAL A O 1
ATOM 3043 N N . LEU A 1 387 ? -1.672 11.210 -0.966 1.00 98.06 387 LEU A N 1
ATOM 3044 C CA . LEU A 1 387 ? -2.523 11.842 -1.957 1.00 98.06 387 LEU A CA 1
ATOM 3045 C C . LEU A 1 387 ? -3.993 11.651 -1.604 1.00 98.06 387 LEU A C 1
ATOM 3047 O O . LEU A 1 387 ? -4.374 10.669 -0.964 1.00 98.06 387 LEU A O 1
ATOM 3051 N N . ILE A 1 388 ? -4.782 12.627 -2.028 1.00 97.31 388 ILE A N 1
ATOM 3052 C CA . ILE A 1 388 ? -6.223 12.704 -1.842 1.00 97.31 388 ILE A CA 1
ATOM 3053 C C . ILE A 1 388 ? -6.919 12.938 -3.182 1.00 97.31 388 ILE A C 1
ATOM 3055 O O . ILE A 1 388 ? -6.339 13.562 -4.077 1.00 97.31 388 ILE A O 1
ATOM 3059 N N . ASN A 1 389 ? -8.151 12.463 -3.322 1.00 95.81 389 ASN A N 1
ATOM 3060 C CA . ASN A 1 389 ? -9.010 12.786 -4.463 1.00 95.81 389 ASN A CA 1
ATOM 3061 C C . ASN A 1 389 ? -9.631 14.195 -4.336 1.00 95.81 389 ASN A C 1
ATOM 3063 O O . ASN A 1 389 ? -9.230 15.006 -3.493 1.00 95.81 389 ASN A O 1
ATOM 3067 N N . SER A 1 390 ? -10.591 14.503 -5.209 1.00 91.62 390 SER A N 1
ATOM 3068 C CA . SER A 1 390 ? -11.397 15.731 -5.191 1.00 91.62 390 SER A CA 1
ATOM 3069 C C . SER A 1 390 ? -12.214 15.905 -3.913 1.00 91.62 390 SER A C 1
ATOM 3071 O O . SER A 1 390 ? -12.422 17.039 -3.489 1.00 91.62 390 SER A O 1
ATOM 3073 N N . GLU A 1 391 ? -12.629 14.809 -3.283 1.00 92.75 391 GLU A N 1
ATOM 3074 C CA . GLU A 1 391 ? -13.403 14.816 -2.039 1.00 92.75 391 GLU A CA 1
ATOM 3075 C C . GLU A 1 391 ? -12.531 14.983 -0.786 1.00 92.75 391 GLU A C 1
ATOM 3077 O O . GLU A 1 391 ? -13.026 15.162 0.324 1.00 92.75 391 GLU A O 1
ATOM 3082 N N . GLY A 1 392 ? -11.206 14.952 -0.949 1.00 92.31 392 GLY A N 1
ATOM 3083 C CA . GLY A 1 392 ? -10.253 15.058 0.150 1.00 92.31 392 GLY A CA 1
ATOM 3084 C C . GLY A 1 392 ? -9.986 13.740 0.881 1.00 92.31 392 GLY A C 1
ATOM 3085 O O . GLY A 1 392 ? -9.255 13.742 1.880 1.00 92.31 392 GLY A O 1
ATOM 3086 N N . ARG A 1 393 ? -10.518 12.620 0.380 1.00 93.38 393 ARG A N 1
ATOM 3087 C CA . ARG A 1 393 ? -10.299 11.282 0.936 1.00 93.38 393 ARG A CA 1
ATOM 3088 C C . ARG A 1 393 ? -8.969 10.715 0.457 1.00 93.38 393 ARG A C 1
ATOM 3090 O O . ARG A 1 393 ? -8.497 11.033 -0.633 1.00 93.38 393 ARG A O 1
ATOM 3097 N N . THR A 1 394 ? -8.313 9.933 1.311 1.00 95.81 394 THR A N 1
ATOM 3098 C CA . THR A 1 394 ? -6.977 9.388 1.032 1.00 95.81 394 THR A CA 1
ATOM 3099 C C . THR A 1 394 ? -7.073 8.283 -0.020 1.00 95.81 394 THR A C 1
ATOM 3101 O O . THR A 1 394 ? -7.806 7.326 0.178 1.00 95.81 394 THR A O 1
ATOM 3104 N N . THR A 1 395 ? -6.298 8.391 -1.102 1.00 96.81 395 THR A N 1
ATOM 3105 C CA . THR A 1 395 ? -6.310 7.411 -2.211 1.00 96.81 395 THR A CA 1
ATOM 3106 C C . THR A 1 395 ? -4.969 6.728 -2.443 1.00 96.81 395 THR A C 1
ATOM 3108 O O . THR A 1 395 ? -4.886 5.672 -3.073 1.00 96.81 395 THR A O 1
ATOM 3111 N N . TYR A 1 396 ? -3.884 7.323 -1.949 1.00 98.25 396 TYR A N 1
ATOM 3112 C CA . TYR A 1 396 ? -2.542 6.797 -2.155 1.00 98.25 396 TYR A CA 1
ATOM 3113 C C . TYR A 1 396 ? -1.602 7.248 -1.041 1.00 98.25 396 TYR A C 1
ATOM 3115 O O . TYR A 1 396 ? -1.542 8.432 -0.704 1.00 98.25 396 TYR A O 1
ATOM 3123 N N . ILE A 1 397 ? -0.814 6.323 -0.505 1.00 98.25 397 ILE A N 1
ATOM 3124 C CA . ILE A 1 397 ? 0.233 6.602 0.478 1.00 98.25 397 ILE A CA 1
ATOM 3125 C C . ILE A 1 397 ? 1.532 5.986 -0.026 1.00 98.25 397 ILE A C 1
ATOM 3127 O O . ILE A 1 397 ? 1.566 4.839 -0.452 1.00 98.25 397 ILE A O 1
ATOM 3131 N N . VAL A 1 398 ? 2.630 6.730 0.061 1.00 98.38 398 VAL A N 1
ATOM 3132 C CA . VAL A 1 398 ? 3.985 6.185 -0.060 1.00 98.38 398 VAL A CA 1
ATOM 3133 C C . VAL A 1 398 ? 4.780 6.585 1.168 1.00 98.38 398 VAL A C 1
ATOM 3135 O O . VAL A 1 398 ? 4.795 7.755 1.556 1.00 98.38 398 VAL A O 1
ATOM 3138 N N . ARG A 1 399 ? 5.439 5.618 1.801 1.00 97.56 399 ARG A N 1
ATOM 3139 C CA . ARG A 1 399 ? 6.112 5.831 3.084 1.00 97.56 399 ARG A CA 1
ATOM 3140 C C . ARG A 1 399 ? 7.417 5.048 3.190 1.00 97.56 399 ARG A C 1
ATOM 3142 O O . ARG A 1 399 ? 7.517 3.927 2.707 1.00 97.56 399 ARG A O 1
ATOM 3149 N N . LYS A 1 400 ? 8.440 5.649 3.799 1.00 97.75 400 LYS A N 1
ATOM 3150 C CA . LYS A 1 400 ? 9.706 5.004 4.167 1.00 97.75 400 LYS A CA 1
ATOM 3151 C C . LYS A 1 400 ? 9.469 4.217 5.451 1.00 97.75 400 LYS A C 1
ATOM 3153 O O . LYS A 1 400 ? 9.062 4.791 6.456 1.00 97.75 400 LYS A O 1
ATOM 3158 N N . MET A 1 401 ? 9.745 2.921 5.409 1.00 97.69 401 MET A N 1
ATOM 3159 C CA . MET A 1 401 ? 9.551 2.016 6.544 1.00 97.69 401 MET A CA 1
ATOM 3160 C C . MET A 1 401 ? 10.862 1.728 7.266 1.00 97.69 401 MET A C 1
ATOM 3162 O O . MET A 1 401 ? 10.896 1.639 8.485 1.00 97.69 401 MET A O 1
ATOM 3166 N N . ALA A 1 402 ? 11.958 1.634 6.517 1.00 97.25 402 ALA A N 1
ATOM 3167 C CA . ALA A 1 402 ? 13.301 1.486 7.059 1.00 97.25 402 ALA A CA 1
ATOM 3168 C C . ALA A 1 402 ? 14.325 2.025 6.052 1.00 97.25 402 ALA A C 1
ATOM 3170 O O . ALA A 1 402 ? 13.979 2.617 5.020 1.00 97.25 402 ALA A O 1
ATOM 3171 N N . GLU A 1 403 ? 15.610 1.823 6.323 1.00 95.62 403 GLU A N 1
ATOM 3172 C CA . GLU A 1 403 ? 16.628 2.065 5.312 1.00 95.62 403 GLU A CA 1
ATOM 3173 C C . GLU A 1 403 ? 16.360 1.193 4.077 1.00 95.62 403 GLU A C 1
ATOM 3175 O O . GLU A 1 403 ? 16.118 -0.010 4.178 1.00 95.62 403 GLU A O 1
ATOM 3180 N N . ASN A 1 404 ? 16.363 1.813 2.893 1.00 96.62 404 ASN A N 1
ATOM 3181 C CA . ASN A 1 404 ? 16.169 1.126 1.613 1.00 96.62 404 ASN A CA 1
ATOM 3182 C C . ASN A 1 404 ? 14.848 0.338 1.487 1.00 96.62 404 ASN A C 1
ATOM 3184 O O . ASN A 1 404 ? 14.703 -0.489 0.582 1.00 96.62 404 ASN A O 1
ATOM 3188 N N . PHE A 1 405 ? 13.873 0.622 2.351 1.00 97.88 405 PHE A N 1
ATOM 3189 C CA . PHE A 1 405 ? 12.565 -0.013 2.365 1.00 97.88 405 PHE A CA 1
ATOM 3190 C C . PHE A 1 405 ? 11.463 1.037 2.423 1.00 97.88 405 PHE A C 1
ATOM 3192 O O . PHE A 1 405 ? 11.420 1.881 3.320 1.00 97.88 405 PHE A O 1
ATOM 3199 N N . PHE A 1 406 ? 10.572 0.958 1.447 1.00 98.56 406 PHE A N 1
ATOM 3200 C CA . PHE A 1 406 ? 9.399 1.797 1.315 1.00 98.56 406 PHE A CA 1
ATOM 3201 C C . PHE A 1 406 ? 8.172 0.917 1.115 1.00 98.56 406 PHE A C 1
ATOM 3203 O O . PHE A 1 406 ? 8.286 -0.208 0.634 1.00 98.56 406 PHE A O 1
ATOM 3210 N N . GLU A 1 407 ? 7.012 1.466 1.421 1.00 98.38 407 GLU A N 1
ATOM 3211 C CA . GLU A 1 407 ? 5.715 0.895 1.091 1.00 98.38 407 GLU A CA 1
ATOM 3212 C C . GLU A 1 407 ? 4.934 1.870 0.215 1.00 98.38 407 GLU A C 1
ATOM 3214 O O . GLU A 1 407 ? 5.073 3.090 0.360 1.00 98.38 407 GLU A O 1
ATOM 3219 N N . ALA A 1 408 ? 4.111 1.324 -0.675 1.00 98.56 408 ALA A N 1
ATOM 3220 C CA . ALA A 1 408 ? 3.041 2.052 -1.342 1.00 98.56 408 ALA A CA 1
ATOM 3221 C C . ALA A 1 408 ? 1.703 1.384 -1.007 1.00 98.56 408 ALA A C 1
ATOM 3223 O O . ALA A 1 408 ? 1.591 0.167 -1.121 1.00 98.56 408 ALA A O 1
ATOM 3224 N N . GLU A 1 409 ? 0.717 2.168 -0.591 1.00 98.06 409 GLU A N 1
ATOM 3225 C CA . GLU A 1 409 ? -0.625 1.719 -0.219 1.00 98.06 409 GLU A CA 1
ATOM 3226 C C . GLU A 1 409 ? -1.659 2.441 -1.089 1.00 98.06 409 GLU A C 1
ATOM 3228 O O . GLU A 1 409 ? -1.617 3.670 -1.197 1.00 98.06 409 GLU A O 1
ATOM 3233 N N . CYS A 1 410 ? -2.549 1.694 -1.744 1.00 97.44 410 CYS A N 1
ATOM 3234 C CA . CYS A 1 410 ? -3.587 2.247 -2.620 1.00 97.44 410 CYS A CA 1
ATOM 3235 C C . CYS A 1 410 ? -4.749 1.268 -2.840 1.00 97.44 410 CYS A C 1
ATOM 3237 O O . CYS A 1 410 ? -4.661 0.093 -2.480 1.00 97.44 410 CYS A O 1
ATOM 3239 N N . HIS A 1 411 ? -5.813 1.744 -3.491 1.00 96.00 411 HIS A N 1
ATOM 3240 C CA . HIS A 1 411 ? -6.946 0.913 -3.895 1.00 96.00 411 HIS A CA 1
ATOM 3241 C C . HIS A 1 411 ? -6.501 -0.261 -4.798 1.00 96.00 411 HIS A C 1
ATOM 3243 O O . HIS A 1 411 ? -5.605 -0.067 -5.631 1.00 96.00 411 HIS A O 1
ATOM 3249 N N . PRO A 1 412 ? -7.089 -1.468 -4.648 1.00 95.38 412 PRO A N 1
ATOM 3250 C CA . PRO A 1 412 ? -6.662 -2.669 -5.359 1.00 95.38 412 PRO A CA 1
ATOM 3251 C C . PRO A 1 412 ? -6.744 -2.612 -6.883 1.00 95.38 412 PRO A C 1
ATOM 3253 O O . PRO A 1 412 ? -5.945 -3.275 -7.548 1.00 95.38 412 PRO A O 1
ATOM 3256 N N . ASP A 1 413 ? -7.672 -1.824 -7.414 1.00 95.31 413 ASP A N 1
ATOM 3257 C CA . ASP A 1 413 ? -7.921 -1.760 -8.858 1.00 95.31 413 ASP A CA 1
ATOM 3258 C C . ASP A 1 413 ? -6.908 -0.882 -9.603 1.00 95.31 413 ASP A C 1
ATOM 3260 O O . ASP A 1 413 ? -6.739 -0.997 -10.817 1.00 95.31 413 ASP A O 1
ATOM 3264 N N . VAL A 1 414 ? -6.138 -0.053 -8.893 1.00 96.56 414 VAL A N 1
ATOM 3265 C CA . VAL A 1 414 ? -5.109 0.777 -9.528 1.00 96.56 414 VAL A CA 1
ATOM 3266 C C . VAL A 1 414 ? -3.977 -0.107 -10.056 1.00 96.56 414 VAL A C 1
ATOM 3268 O O . VAL A 1 414 ? -3.360 -0.869 -9.309 1.00 96.56 414 VAL A O 1
ATOM 3271 N N . ASP A 1 415 ? -3.645 0.045 -11.344 1.00 97.19 415 ASP A N 1
ATOM 3272 C CA . ASP A 1 415 ? -2.589 -0.741 -11.990 1.00 97.19 415 ASP A CA 1
ATOM 3273 C C . ASP A 1 415 ? -1.263 -0.650 -11.199 1.00 97.19 415 ASP A C 1
ATOM 3275 O O . ASP A 1 415 ? -0.712 0.450 -11.036 1.00 97.19 415 ASP A O 1
ATOM 3279 N N . PRO A 1 416 ? -0.683 -1.789 -10.763 1.00 98.06 416 PRO A N 1
ATOM 3280 C CA . PRO A 1 416 ? 0.582 -1.823 -10.037 1.00 98.06 416 PRO A CA 1
ATOM 3281 C C . PRO A 1 416 ? 1.741 -1.084 -10.729 1.00 98.06 416 PRO A C 1
ATOM 3283 O O . PRO A 1 416 ? 2.661 -0.623 -10.054 1.00 98.06 416 PRO A O 1
ATOM 3286 N N . ILE A 1 417 ? 1.746 -0.965 -12.061 1.00 98.50 417 ILE A N 1
ATOM 3287 C CA . ILE A 1 417 ? 2.765 -0.208 -12.802 1.00 98.50 417 ILE A CA 1
ATOM 3288 C C . ILE A 1 417 ? 2.634 1.290 -12.520 1.00 98.50 417 ILE A C 1
ATOM 3290 O O . ILE A 1 417 ? 3.652 1.954 -12.302 1.00 98.50 417 ILE A O 1
ATOM 3294 N N . ILE A 1 418 ? 1.405 1.814 -12.479 1.00 98.44 418 ILE A N 1
ATOM 3295 C CA . ILE A 1 418 ? 1.132 3.208 -12.116 1.00 98.44 418 ILE A CA 1
ATOM 3296 C C . ILE A 1 418 ? 1.539 3.430 -10.660 1.00 98.44 418 ILE A C 1
ATOM 3298 O O . ILE A 1 418 ? 2.351 4.317 -10.396 1.00 98.44 418 ILE A O 1
ATOM 3302 N N . VAL A 1 419 ? 1.084 2.572 -9.739 1.00 98.56 419 VAL A N 1
ATOM 3303 C CA . VAL A 1 419 ? 1.450 2.614 -8.308 1.00 98.56 419 VAL A CA 1
ATOM 3304 C C . VAL A 1 419 ? 2.969 2.681 -8.140 1.00 98.56 419 VAL A C 1
ATOM 3306 O O . VAL A 1 419 ? 3.494 3.578 -7.475 1.00 98.56 419 VAL A O 1
ATOM 3309 N N . PHE A 1 420 ? 3.705 1.791 -8.813 1.00 98.69 420 PHE A N 1
ATOM 3310 C CA . PHE A 1 420 ? 5.159 1.762 -8.714 1.00 98.69 420 PHE A CA 1
ATOM 3311 C C . PHE A 1 420 ? 5.813 3.013 -9.308 1.00 98.69 420 PHE A C 1
ATOM 3313 O O . PHE A 1 420 ? 6.768 3.540 -8.738 1.00 98.69 420 PHE A O 1
ATOM 3320 N N . ALA A 1 421 ? 5.307 3.526 -10.431 1.00 98.69 421 ALA A N 1
ATOM 3321 C CA . ALA A 1 421 ? 5.846 4.729 -11.058 1.00 98.69 421 ALA A CA 1
ATOM 3322 C C . ALA A 1 421 ? 5.658 5.985 -10.188 1.00 98.69 421 ALA A C 1
ATOM 3324 O O . ALA A 1 421 ? 6.573 6.816 -10.087 1.00 98.69 421 ALA A O 1
ATOM 3325 N N . LEU A 1 422 ? 4.508 6.108 -9.518 1.00 98.69 422 LEU A N 1
ATOM 3326 C CA . LEU A 1 422 ? 4.246 7.172 -8.547 1.00 98.69 422 LEU A CA 1
ATOM 3327 C C . LEU A 1 422 ? 5.159 7.031 -7.323 1.00 98.69 422 LEU A C 1
ATOM 3329 O O . LEU A 1 422 ? 5.807 8.002 -6.922 1.00 98.69 422 LEU A O 1
ATOM 3333 N N . ALA A 1 423 ? 5.302 5.815 -6.787 1.00 98.56 423 ALA A N 1
ATOM 3334 C CA . ALA A 1 423 ? 6.180 5.546 -5.651 1.00 98.56 423 ALA A CA 1
ATOM 3335 C C . ALA A 1 423 ? 7.633 5.920 -5.960 1.00 98.56 423 ALA A C 1
ATOM 3337 O O . ALA A 1 423 ? 8.267 6.648 -5.195 1.00 98.56 423 ALA A O 1
ATOM 3338 N N . LEU A 1 424 ? 8.151 5.497 -7.118 1.00 98.44 424 LEU A N 1
ATOM 3339 C CA . LEU A 1 424 ? 9.503 5.839 -7.563 1.00 98.44 424 LEU A CA 1
ATOM 3340 C C . LEU A 1 424 ? 9.683 7.347 -7.740 1.00 98.44 424 LEU A C 1
ATOM 3342 O O . LEU A 1 424 ? 10.733 7.878 -7.381 1.00 98.44 424 LEU A O 1
ATOM 3346 N N . SER A 1 425 ? 8.664 8.053 -8.229 1.00 98.19 425 SER A N 1
ATOM 3347 C CA . SER A 1 425 ? 8.704 9.512 -8.352 1.00 98.19 425 SER A CA 1
ATOM 3348 C C . SER A 1 425 ? 8.813 10.211 -6.992 1.00 98.19 425 SER A C 1
ATOM 3350 O O . SER A 1 425 ? 9.525 11.212 -6.895 1.00 98.19 425 SER A O 1
ATOM 3352 N N . SER A 1 426 ? 8.198 9.669 -5.935 1.00 96.94 426 SER A N 1
ATOM 3353 C CA . SER A 1 426 ? 8.369 10.159 -4.556 1.00 96.94 426 SER A CA 1
ATOM 3354 C C . SER A 1 426 ? 9.748 9.818 -3.983 1.00 96.94 426 SER A C 1
ATOM 3356 O O . SER A 1 426 ? 10.484 10.692 -3.517 1.00 96.94 426 SER A O 1
ATOM 3358 N N . ILE A 1 427 ? 10.135 8.539 -4.070 1.00 97.12 427 ILE A N 1
ATOM 3359 C CA . ILE A 1 427 ? 11.379 7.992 -3.506 1.00 97.12 427 ILE A CA 1
ATOM 3360 C C . ILE A 1 427 ? 12.601 8.684 -4.112 1.00 97.12 427 ILE A C 1
ATOM 3362 O O . ILE A 1 427 ? 13.544 9.031 -3.400 1.00 97.12 427 ILE A O 1
ATOM 3366 N N . VAL A 1 428 ? 12.592 8.893 -5.429 1.00 96.56 428 VAL A N 1
ATOM 3367 C CA . VAL A 1 428 ? 13.698 9.525 -6.151 1.00 96.56 428 VAL A CA 1
ATOM 3368 C C . VAL A 1 428 ? 13.584 11.052 -6.108 1.00 96.56 428 VAL A C 1
ATOM 3370 O O . VAL A 1 428 ? 14.593 11.728 -5.900 1.00 96.56 428 VAL A O 1
ATOM 3373 N N . GLY A 1 429 ? 12.372 11.606 -6.193 1.00 94.50 429 GLY A N 1
ATOM 3374 C CA . GLY A 1 429 ? 12.119 13.051 -6.230 1.00 94.50 429 GLY A CA 1
ATOM 3375 C C . GLY A 1 429 ? 12.437 13.700 -7.585 1.00 94.50 429 GLY A C 1
ATOM 3376 O O . GLY A 1 429 ? 12.737 12.987 -8.545 1.00 94.50 429 GLY A O 1
ATOM 337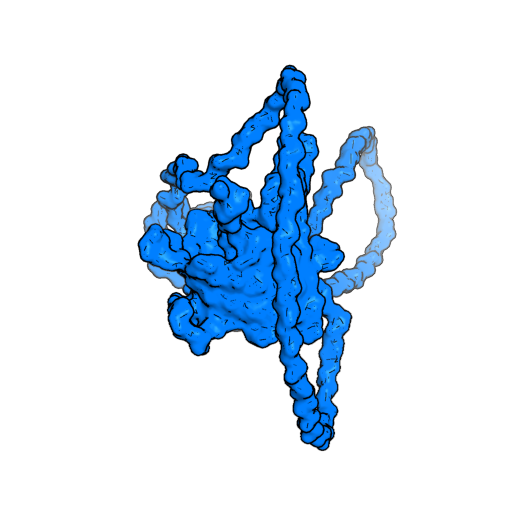7 N N . PRO A 1 430 ? 12.358 15.039 -7.682 1.00 93.00 430 PRO A N 1
ATOM 3378 C CA . PRO A 1 430 ? 12.664 15.775 -8.911 1.00 93.00 430 PRO A CA 1
ATOM 3379 C C . PRO A 1 430 ? 14.132 15.635 -9.326 1.00 93.00 430 PRO A C 1
ATOM 3381 O O . PRO A 1 430 ? 15.001 15.335 -8.501 1.00 93.00 430 PRO A O 1
ATOM 3384 N N . SER A 1 431 ? 14.436 15.890 -10.603 1.00 91.12 431 SER A N 1
ATOM 3385 C CA . SER A 1 431 ? 15.832 16.049 -11.016 1.00 91.12 431 SER A CA 1
ATOM 3386 C C . SER A 1 431 ? 16.377 17.364 -10.464 1.00 91.12 431 SER A C 1
ATOM 3388 O O . SER A 1 431 ? 15.873 18.434 -10.798 1.00 91.12 431 SER A O 1
ATOM 3390 N N . ILE A 1 432 ? 17.422 17.296 -9.647 1.00 81.75 432 ILE A N 1
ATOM 3391 C CA . ILE A 1 432 ? 18.172 18.489 -9.260 1.00 81.75 432 ILE A CA 1
ATOM 3392 C C . ILE A 1 432 ? 19.115 18.785 -10.420 1.00 81.75 432 ILE A C 1
ATOM 3394 O O . ILE A 1 432 ? 20.040 18.013 -10.679 1.00 81.75 432 ILE A O 1
ATOM 3398 N N . ASP A 1 433 ? 18.832 19.851 -11.162 1.00 69.00 433 ASP A N 1
ATOM 3399 C CA . ASP A 1 433 ? 19.736 20.311 -12.204 1.00 69.00 433 ASP A CA 1
ATOM 3400 C C . ASP A 1 433 ? 20.882 21.074 -11.533 1.00 69.00 433 ASP A C 1
ATOM 3402 O O . ASP A 1 433 ? 20.735 22.225 -11.123 1.00 69.00 433 ASP A O 1
ATOM 3406 N N . TYR A 1 434 ? 22.017 20.401 -11.339 1.00 55.47 434 TYR A N 1
ATOM 3407 C CA . TYR A 1 434 ? 23.192 21.003 -10.699 1.00 55.47 434 TYR A CA 1
ATOM 3408 C C . TYR A 1 434 ? 23.839 22.101 -11.561 1.00 55.47 434 TYR A C 1
ATOM 3410 O O . TYR A 1 434 ? 24.693 22.830 -11.067 1.00 55.47 434 TYR A O 1
ATOM 3418 N N . SER A 1 435 ? 23.422 22.241 -12.824 1.00 49.88 435 SER A N 1
ATOM 3419 C CA . SER A 1 435 ? 23.955 23.226 -13.772 1.00 49.88 435 SER A CA 1
ATOM 3420 C C . SER A 1 435 ? 23.536 24.674 -13.487 1.00 49.88 435 SER A C 1
ATOM 3422 O O . SER A 1 435 ? 24.119 25.590 -14.050 1.00 49.88 435 SER A O 1
ATOM 3424 N N . LEU A 1 436 ? 22.560 24.909 -12.602 1.00 48.25 436 LEU A N 1
ATOM 3425 C CA . LEU A 1 436 ? 22.095 26.259 -12.245 1.00 48.25 436 LEU A CA 1
ATOM 3426 C C . LEU A 1 436 ? 22.877 26.901 -11.082 1.00 48.25 436 LEU A C 1
ATOM 3428 O O . LEU A 1 436 ? 22.543 28.009 -10.657 1.00 48.25 436 LEU A O 1
ATOM 3432 N N . HIS A 1 437 ? 23.885 26.214 -10.535 1.00 49.19 437 HIS A N 1
ATOM 3433 C CA . HIS A 1 437 ? 24.695 26.693 -9.402 1.00 49.19 437 HIS A CA 1
ATOM 3434 C C . HIS A 1 437 ? 26.211 26.696 -9.667 1.00 49.19 437 HIS A C 1
ATOM 3436 O O . HIS A 1 437 ? 26.985 26.953 -8.745 1.00 49.19 437 HIS A O 1
ATOM 3442 N N . SER A 1 438 ? 26.626 26.432 -10.906 1.00 36.28 438 SER A N 1
ATOM 3443 C CA . SER A 1 438 ? 27.993 26.612 -11.416 1.00 36.28 438 SER A CA 1
ATOM 3444 C C . SER A 1 438 ? 28.003 27.729 -12.441 1.00 36.28 438 SER A C 1
ATOM 3446 O O . SER A 1 438 ? 28.941 28.550 -12.407 1.00 36.28 438 SER A O 1
#

Organism: NCBI:txid1144522

Radius of gyration: 29.81 Å; Cα contacts (8 Å, |Δi|>4): 617; chains: 1; bounding box: 74×81×91 Å

Solvent-accessible surface area (backbone atoms only — not comparable to full-atom values): 27772 Å² total; per-residue (Å²): 131,84,63,100,58,47,79,41,44,36,32,45,98,90,44,75,47,67,34,37,65,70,41,34,35,73,42,12,54,50,47,33,49,56,45,61,77,63,55,48,92,70,56,60,92,71,54,32,41,34,57,46,52,76,45,96,90,45,81,54,81,77,55,73,63,53,53,50,44,48,56,29,53,37,59,77,42,91,71,87,80,47,83,88,49,40,64,56,44,26,49,52,22,51,62,35,47,13,58,72,59,21,55,52,38,46,54,47,38,35,73,76,75,39,72,81,71,80,76,83,87,66,89,66,82,47,67,47,80,45,73,77,84,78,84,84,79,88,82,82,88,79,77,91,82,76,90,82,79,81,82,91,72,93,75,91,76,91,80,81,89,79,89,79,91,81,82,89,79,91,81,82,88,81,87,81,88,78,91,78,82,88,83,88,78,89,78,84,89,80,92,82,83,88,76,92,73,84,80,79,90,70,81,83,68,58,45,43,83,65,79,73,88,78,80,83,83,76,81,87,77,91,79,90,82,91,87,85,89,88,84,89,82,90,84,93,75,85,78,80,74,81,74,78,74,77,83,75,85,61,72,58,41,67,33,44,34,40,49,50,80,44,97,90,50,66,38,34,36,39,35,26,48,95,88,40,62,52,33,12,31,42,42,56,97,54,37,34,43,28,12,67,30,87,56,67,56,95,86,51,65,91,57,52,58,32,40,37,41,49,32,69,58,31,35,46,36,40,40,89,91,44,81,31,57,38,36,56,40,72,40,84,88,77,69,41,54,40,45,34,39,48,48,76,53,98,91,42,78,47,56,37,37,53,60,76,63,47,68,39,90,88,76,68,46,73,47,68,94,68,37,67,85,80,60,49,80,59,49,94,54,73,44,39,41,40,26,14,42,90,87,65,47,52,36,36,38,30,37,33,57,53,89,55,31,32,39,38,37,30,39,71,85,58,56,66,67,57,56,50,53,53,42,49,47,42,67,69,46,59,38,80,72,70,77,83,81,113

Foldseek 3Di:
DDDPQQDAWEDEPRDTDGARLVLLLVQFVLSVCVCVVVVVVPDPPPKHKYFACDADNDNDDDDPLLVNQLRCVSNVHDDPDDLVSLLVSLQVCQLRVSVVSNVVSLCCCLVPPNVPDDHDHTPDRRIDMDDPPPPDDDDDDDPPPPDDDDDDDDDDDDDDDDDDDDDDDDDDDDDDDDDDDDDDDDDDDDDDDDDDDDDPPDDLPQFADPDDPPPPPDDDDDDDDDDDDDDDDDDDDPPPPPPPDPPDRFFKFKWKKFWDDDPPDFIKIFIDGPNATAKIWTDDDQKIFIFGGDDDDPPDPVRTQWIWGFAQFWIWIDHPNDTKIWGWDQQPQQRAIDTWIWDDAPNDIWTKDWDFFDQDPVPRDTDDPQLGPVHQDADDDSLWTWIAGPVRGTAWTWGHRDVRIIMIIGGPRPPVVVSVVNSCCSVVDHDDPPVVPD

pLDDT: mean 76.84, std 25.76, range [28.3, 98.69]